Protein AF-0000000081110988 (afdb_homodimer)

Radius of gyration: 26.85 Å; Cα contacts (8 Å, |Δi|>4): 1356; chains: 2; bounding box: 51×86×58 Å

Sequence (640 aa):
MKILITGAAGFIGQIVSKALFDDGSHELILTDVIEPSIPRGAKYPQMTQTIQADLVDSPTSVITKDLDAAILLHGVMSSAAEADFDLGYRVNVTATWTLLNNLAKICPGLRVLYASSEAVYGTPVPKHNVTERDITTPEMSYGCQKVICETLINDFTRRGMINGFSLRFPTISVRPGAPSKAISAFLSGIIREPMNGQECVVPLKDRAWRHWMSSPKTLVHNILVALTFPRDALPPHRRVLNMPGFAVTIQDMLNALEEVGGKDKLAFVREEDVPSLKSTLYSWADDFDNSLSLSLGMKQDTSFVDSVKDYIETLGEAKQMKILITGAAGFIGQIVSKALFDDGSHELILTDVIEPSIPRGAKYPQMTQTIQADLVDSPTSVITKDLDAAILLHGVMSSAAEADFDLGYRVNVTATWTLLNNLAKICPGLRVLYASSEAVYGTPVPKHNVTERDITTPEMSYGCQKVICETLINDFTRRGMINGFSLRFPTISVRPGAPSKAISAFLSGIIREPMNGQECVVPLKDRAWRHWMSSPKTLVHNILVALTFPRDALPPHRRVLNMPGFAVTIQDMLNALEEVGGKDKLAFVREEDVPSLKSTLYSWADDFDNSLSLSLGMKQDTSFVDSVKDYIETLGEAKQ

Foldseek 3Di:
DEEEEEPLQDQLNQVLQLVVQQVVPYAYEYEYCDWHDHHPPRDHCPRYHTDNDDLLVCVCVRDDLPHQEYEYDKAAEQLVCQVPVVRRCVTLANSLVSNLVVCLVRHFAHEYEYEAALLQAFPPADQAAGFLPDHGDHPTSSNVSRVNSQQVQLVCQLVRSYLYAYEHAFAEPLGDDDFGSYPCSLVNVLQHQLLVVAAGEAQAPPQQQKGWYAYSVLVSVLVVLSSPFDSVLDDSNRRYAHAATAIAGSVLSLVLNCVPRNPVSNVRYHYHHDPVCVNVSVGGHHHHNRPSSVVSPGDYDDHVNVSSVVVVVVVVVVVD/DEEEEEPLQDQLNQVLQLVVQQVVPYQYEYEYCDWHDHHPPRDHCPRYHTDNDDLLVCVCVRDDLPHQEYEYDKAAEFLVCQVPVVRRCVTLANSLVSNLVVCLVRHFAHEYEYEAALLQAFPPADQAAGFLPDHGDHPTSSNVSRVNSQQVQLVCQLVRSYLYAYEHAFAEPLGDDDFGSYPCSLVNVLQHQLLVVAAGEAQAPPQQQKGWYAYSVLVSVLVVLSSPFDSVLDPSNRRYAHAATAIDGSVLSLVLNCVPRNPVSNVRYHYHHDPVCVNVSVGGHHHHNRPSSVVSPGDYDDHVNVSSVVVVVVVVVVVD

Secondary structure (DSSP, 8-state):
-EEEEESTTSHHHHHHHHHHHHHSS-EEEEEESSPPPPPTT-S-TTSEEEEE--TTT-GGGG--TT--EEEE-----HHHHHH-HHHHIIIIIIHHHHHHHHHHHHSTTEEEEEEEEGGG--SS--SS-B-TTSPP--SSHHHHHHHHHHHHHHHHHHTTSEEEEEEEE-EE-SPPSSPPSSTTHHHHHHHHHHHTT--EEES---TT-EEEEE-HHHHHHHHHHHTT--TTSS-TT--EEE---EEEEHHHHHHHIIIII-GGGGGGEEE---HHHHHHHHHS---B--HHHHHTT------HHHHHHHHHHHHHHHH-/-EEEEESTTSHHHHHHHHHHHHHSS-EEEEEESSPPPPPTT-S-GGGEEEEE--TTT-GGGG--TT--EEEE-----HHHHHH-HHHHIIIIIIHHHHHHHHHHHHSTTEEEEEEEEGGG--SS--SS-B-TTSPP--SSHHHHHHHHHHHHHHHHHHTTSEEEEEEEE-EE-SPPSSPPSSTTHHHHHHHHHHHTT--EEES---TT-EEEEE-HHHHHHHHHHHTT--TTSS-TT--EEE---EEEEHHHHHHHIIIII-GGGGGGEEE---HHHHHHHHHS---B--HHHHHTT------HHHHHHHHHHHHHHHH-

Organism: NCBI:txid173218

Solvent-accessible surface area (backbone atoms only — not comparable to full-atom values): 32481 Å² total; per-residue (Å²): 80,32,33,34,31,33,24,17,58,40,72,68,29,31,56,43,50,29,55,44,20,57,69,61,66,44,35,40,39,30,22,14,76,50,66,27,66,80,42,86,84,40,72,43,64,79,51,54,45,68,38,62,42,50,39,68,84,41,41,65,80,75,62,60,69,75,52,53,32,35,40,42,56,52,59,62,44,44,42,46,11,54,74,33,57,68,58,26,46,45,46,39,35,47,18,47,50,44,34,50,56,49,42,31,71,61,32,65,43,32,36,32,41,33,65,38,40,54,50,26,37,11,68,83,60,59,80,60,56,38,47,81,72,52,44,70,27,26,83,44,50,35,14,36,38,38,48,37,44,45,41,49,40,18,47,40,19,54,71,53,32,26,44,41,37,30,37,19,38,46,51,63,34,53,54,78,80,74,78,62,55,34,81,65,32,47,66,22,28,64,48,52,26,23,77,69,76,31,72,22,69,36,63,47,69,63,43,78,50,56,39,37,30,23,29,60,68,48,50,43,52,34,53,59,45,58,75,64,56,57,87,76,72,44,57,51,47,55,33,65,38,52,46,46,42,37,72,44,30,48,46,54,52,52,49,31,33,30,72,74,72,30,69,74,37,55,76,28,56,44,65,38,77,37,75,90,46,46,65,60,63,71,36,50,70,45,32,66,49,40,62,68,40,43,75,70,69,36,63,60,65,90,50,70,50,58,29,50,52,52,39,52,54,54,55,55,61,70,75,106,80,32,34,34,31,34,24,18,56,39,73,67,29,32,55,43,50,29,56,44,21,58,67,60,64,44,35,41,38,31,23,14,78,50,66,28,66,80,42,85,84,40,71,4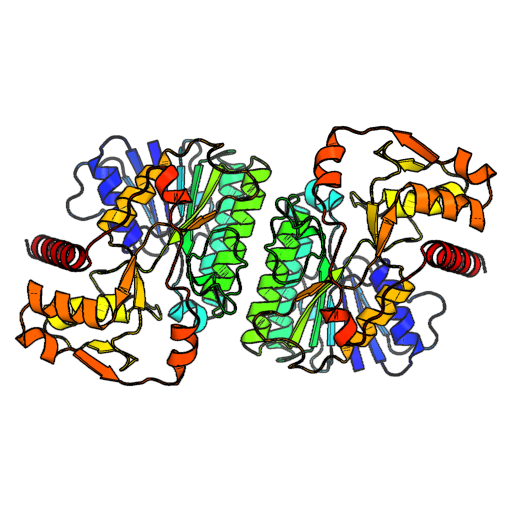4,62,80,50,55,46,68,39,63,42,48,40,70,82,42,42,65,81,75,62,61,71,75,51,52,32,35,39,43,54,52,60,62,45,44,42,46,11,55,73,32,56,67,58,24,46,44,48,40,34,47,18,48,52,43,34,52,57,50,41,32,71,61,31,63,44,33,37,31,43,34,66,37,40,55,49,24,36,11,68,82,59,58,81,59,55,37,47,81,72,53,44,69,27,27,83,45,50,37,13,36,39,37,48,38,45,46,40,48,41,18,47,39,20,55,70,53,31,26,44,42,37,31,37,19,38,44,51,65,35,51,53,77,79,74,77,61,55,34,80,65,32,46,67,22,27,65,46,50,27,22,76,69,75,32,71,23,69,36,63,49,68,63,42,77,51,55,39,37,31,24,30,59,68,51,50,41,53,32,52,57,46,57,75,64,57,57,88,76,72,44,57,51,47,53,35,64,38,52,45,46,42,36,71,44,28,48,45,54,52,52,50,32,34,29,73,75,71,29,68,75,39,57,76,27,54,42,67,38,76,37,74,92,46,44,65,60,64,70,37,50,71,45,32,67,49,41,61,67,40,43,74,70,68,37,61,61,67,88,50,69,50,57,29,51,53,53,40,51,54,53,54,55,60,70,76,106

pLDDT: mean 96.2, std 4.74, range [58.59, 98.94]

InterPro domains:
  IPR001509 NAD-dependent epimerase/dehydratase [PF01370] (3-229)
  IPR036291 NAD(P)-binding domain superfamily [SSF51735] (1-314)

Nearest PDB structures (foldseek):
  2hrz-assembly1_A-2  TM=9.048E-01  e=3.813E-32  Agrobacterium fabrum str. C58
  7epr-assembly1_A  TM=8.881E-01  e=4.637E-21  synthetic construct
  3ajr-assembly1_A  TM=8.566E-01  e=1.497E-21  Thermoplasma volcanium GSS1
  3a4v-assembly1_A  TM=8.427E-01  e=8.921E-21  Thermoplasma volcanium
  7us5-assembly1_C  TM=7.986E-01  e=3.262E-14  Campylobacter jejuni

Structure (mmCIF, N/CA/C/O backbone):
data_AF-0000000081110988-model_v1
#
loop_
_entity.id
_entity.type
_entity.pdbx_description
1 polymer 'NAD-dependent epimerase/dehydratase domain-containing protein'
#
loop_
_atom_site.group_PDB
_atom_site.id
_atom_site.type_symbol
_atom_site.label_atom_id
_atom_site.label_alt_id
_atom_site.label_comp_id
_atom_site.label_asym_id
_atom_site.label_entity_id
_atom_site.label_seq_id
_atom_site.pdbx_PDB_ins_code
_atom_site.Cartn_x
_atom_site.Cartn_y
_atom_site.Cartn_z
_atom_site.occupancy
_atom_site.B_iso_or_equiv
_atom_site.auth_seq_id
_atom_site.auth_comp_id
_atom_site.auth_asym_id
_atom_site.auth_atom_id
_atom_site.pdbx_PDB_model_num
ATOM 1 N N . MET A 1 1 ? 21.047 23.75 4.312 1 94.81 1 MET A N 1
ATOM 2 C CA . MET A 1 1 ? 20.531 22.766 3.381 1 94.81 1 MET A CA 1
ATOM 3 C C . MET A 1 1 ? 19.703 23.422 2.283 1 94.81 1 MET A C 1
ATOM 5 O O . MET A 1 1 ? 19.125 24.484 2.49 1 94.81 1 MET A O 1
ATOM 9 N N . LYS A 1 2 ? 19.828 22.828 1.132 1 97.5 2 LYS A N 1
ATOM 10 C CA . LYS A 1 2 ? 18.859 23.156 0.098 1 97.5 2 LYS A CA 1
ATOM 11 C C . LYS A 1 2 ? 17.688 22.172 0.103 1 97.5 2 LYS A C 1
ATOM 13 O O . LYS A 1 2 ? 17.891 20.969 -0.072 1 97.5 2 LYS A O 1
ATOM 18 N N . ILE A 1 3 ? 16.438 22.703 0.318 1 98.44 3 ILE A N 1
ATOM 19 C CA . ILE A 1 3 ? 15.305 21.828 0.594 1 98.44 3 ILE A CA 1
ATOM 20 C C . ILE A 1 3 ? 14.164 22.141 -0.377 1 98.44 3 ILE A C 1
ATOM 22 O O . ILE A 1 3 ? 13.773 23.297 -0.537 1 98.44 3 ILE A O 1
ATOM 26 N N . LEU A 1 4 ? 13.703 21.125 -1.066 1 98.81 4 LEU A N 1
ATOM 27 C CA . LEU A 1 4 ? 12.477 21.219 -1.843 1 98.81 4 LEU A CA 1
ATOM 28 C C . LEU A 1 4 ? 11.258 20.953 -0.961 1 98.81 4 LEU A C 1
ATOM 30 O O . LEU A 1 4 ? 11.227 19.969 -0.215 1 98.81 4 LEU A O 1
ATOM 34 N N . ILE A 1 5 ? 10.258 21.812 -0.95 1 98.81 5 ILE A N 1
ATOM 35 C CA . ILE A 1 5 ? 8.984 21.609 -0.263 1 98.81 5 ILE A CA 1
ATOM 36 C C . ILE A 1 5 ? 7.844 21.641 -1.274 1 98.81 5 ILE A C 1
ATOM 38 O O . ILE A 1 5 ? 7.594 22.656 -1.909 1 98.81 5 ILE A O 1
ATOM 42 N N . THR A 1 6 ? 7.238 20.5 -1.466 1 98.81 6 THR A N 1
ATOM 43 C CA . THR A 1 6 ? 6.047 20.453 -2.307 1 98.81 6 THR A CA 1
ATOM 44 C C . THR A 1 6 ? 4.793 20.719 -1.479 1 98.81 6 THR A C 1
ATOM 46 O O . THR A 1 6 ? 4.793 20.516 -0.262 1 98.81 6 THR A O 1
ATOM 49 N N . GLY A 1 7 ? 3.676 21.094 -2.195 1 98.25 7 GLY A N 1
ATOM 50 C CA . GLY A 1 7 ? 2.51 21.516 -1.43 1 98.25 7 GLY A CA 1
ATOM 51 C C . GLY A 1 7 ? 2.756 22.75 -0.589 1 98.25 7 GLY A C 1
ATOM 52 O O . GLY A 1 7 ? 2.148 22.922 0.471 1 98.25 7 GLY A O 1
ATOM 53 N N . ALA A 1 8 ? 3.611 23.625 -1.035 1 98.31 8 ALA A N 1
ATOM 54 C CA . ALA A 1 8 ? 4.121 24.734 -0.222 1 98.31 8 ALA A CA 1
ATOM 55 C C . ALA A 1 8 ? 3.096 25.859 -0.117 1 98.31 8 ALA A C 1
ATOM 57 O O . ALA A 1 8 ? 3.221 26.734 0.734 1 98.31 8 ALA A O 1
ATOM 58 N N . ALA A 1 9 ? 2.08 25.859 -0.959 1 97.31 9 ALA A N 1
ATOM 59 C CA . ALA A 1 9 ? 1.041 26.875 -0.877 1 97.31 9 ALA A CA 1
ATOM 60 C C . ALA A 1 9 ? 0.022 26.547 0.207 1 97.31 9 ALA A C 1
ATOM 62 O O . ALA A 1 9 ? -0.771 27.391 0.611 1 97.31 9 ALA A O 1
ATOM 63 N N . GLY A 1 10 ? 0.082 25.297 0.694 1 96.25 10 GLY A N 1
ATOM 64 C CA . GLY A 1 10 ? -0.845 24.875 1.731 1 96.25 10 GLY A CA 1
ATOM 65 C C . GLY A 1 10 ? -0.403 25.281 3.125 1 96.25 10 GLY A C 1
ATOM 66 O O . GLY A 1 10 ? 0.717 25.75 3.314 1 96.25 10 GLY A O 1
ATOM 67 N N . PHE A 1 11 ? -1.273 25.016 4.09 1 96.06 11 PHE A N 1
ATOM 68 C CA . PHE A 1 11 ? -1.094 25.438 5.469 1 96.06 11 PHE A CA 1
ATOM 69 C C . PHE A 1 11 ? 0.208 24.891 6.043 1 96.06 11 PHE A C 1
ATOM 71 O O . PHE A 1 11 ? 1.043 25.656 6.539 1 96.06 11 PHE A O 1
ATOM 78 N N . ILE A 1 12 ? 0.432 23.547 5.973 1 97.75 12 ILE A N 1
ATOM 79 C CA . ILE A 1 12 ? 1.618 22.922 6.559 1 97.75 12 ILE A CA 1
ATOM 80 C C . ILE A 1 12 ? 2.865 23.406 5.816 1 97.75 12 ILE A C 1
ATOM 82 O O . ILE A 1 12 ? 3.908 23.641 6.43 1 97.75 12 ILE A O 1
ATOM 86 N N . GLY A 1 13 ? 2.73 23.5 4.457 1 97.88 13 GLY A N 1
ATOM 87 C CA . GLY A 1 13 ? 3.842 24.031 3.688 1 97.88 13 GLY A CA 1
ATOM 88 C C . GLY A 1 13 ? 4.297 25.406 4.164 1 97.88 13 GLY A C 1
ATOM 89 O O . GLY A 1 13 ? 5.496 25.656 4.301 1 97.88 13 GLY A O 1
ATOM 90 N N . GLN A 1 14 ? 3.373 26.266 4.477 1 96.19 14 GLN A N 1
ATOM 91 C CA . GLN A 1 14 ? 3.664 27.625 4.898 1 96.19 14 GLN A CA 1
ATOM 92 C C . GLN A 1 14 ? 4.344 27.656 6.266 1 96.19 14 GLN A C 1
ATOM 94 O O . GLN A 1 14 ? 5.344 28.344 6.453 1 96.19 14 GLN A O 1
ATOM 99 N N . ILE A 1 15 ? 3.879 26.875 7.199 1 96.69 15 ILE A N 1
ATOM 100 C CA . ILE A 1 15 ? 4.426 26.984 8.547 1 96.69 15 ILE A CA 1
ATOM 101 C C . ILE A 1 15 ? 5.773 26.266 8.617 1 96.69 15 ILE A C 1
ATOM 103 O O . ILE A 1 15 ? 6.668 26.688 9.352 1 96.69 15 ILE A O 1
ATOM 107 N N . VAL A 1 16 ? 5.934 25.188 7.844 1 98 16 VAL A N 1
ATOM 108 C CA . VAL A 1 16 ? 7.215 24.5 7.801 1 98 16 VAL A CA 1
ATOM 109 C C . VAL A 1 16 ? 8.258 25.375 7.117 1 98 16 VAL A C 1
ATOM 111 O O . VAL A 1 16 ? 9.383 25.531 7.613 1 98 16 VAL A O 1
ATOM 114 N N . SER A 1 17 ? 7.875 26.016 5.988 1 97.06 17 SER A N 1
ATOM 115 C CA . SER A 1 17 ? 8.797 26.906 5.285 1 97.06 17 SER A CA 1
ATOM 116 C C . SER A 1 17 ? 9.211 28.078 6.164 1 97.06 17 SER A C 1
ATOM 118 O O . SER A 1 17 ? 10.391 28.453 6.188 1 97.06 17 SER A O 1
ATOM 120 N N . LYS A 1 18 ? 8.273 28.641 6.91 1 95.31 18 LYS A N 1
ATOM 121 C CA . LYS A 1 18 ? 8.586 29.75 7.797 1 95.31 18 LYS A CA 1
ATOM 122 C C . LYS A 1 18 ? 9.633 29.359 8.836 1 95.31 18 LYS A C 1
ATOM 124 O O . LYS A 1 18 ? 10.586 30.094 9.086 1 95.31 18 LYS A O 1
ATOM 129 N N . ALA A 1 19 ? 9.398 28.219 9.453 1 96.25 19 ALA A N 1
ATOM 130 C CA . ALA A 1 19 ? 10.328 27.75 10.477 1 96.25 19 ALA A CA 1
ATOM 131 C C . ALA A 1 19 ? 11.727 27.562 9.891 1 96.25 19 ALA A C 1
ATOM 133 O O . ALA A 1 19 ? 12.727 27.891 10.539 1 96.25 19 ALA A O 1
ATOM 134 N N . LEU A 1 20 ? 11.812 27.047 8.672 1 96.19 20 LEU A N 1
ATOM 135 C CA . LEU A 1 20 ? 13.094 26.797 8.023 1 96.19 20 LEU A CA 1
ATOM 136 C C . LEU A 1 20 ? 13.766 28.109 7.637 1 96.19 20 LEU A C 1
ATOM 138 O O . LEU A 1 20 ? 14.984 28.25 7.762 1 96.19 20 LEU A O 1
ATOM 142 N N . PHE A 1 21 ? 12.961 29.062 7.215 1 92.88 21 PHE A N 1
ATOM 143 C CA . PHE A 1 21 ? 13.469 30.391 6.902 1 92.88 21 PHE A CA 1
ATOM 144 C C . PHE A 1 21 ? 14.031 31.062 8.148 1 92.88 21 PHE A C 1
ATOM 146 O O . PHE A 1 21 ? 15.078 31.703 8.094 1 92.88 21 PHE A O 1
ATOM 153 N N . ASP A 1 22 ? 13.328 30.859 9.195 1 92.38 22 ASP A N 1
ATOM 154 C CA . ASP A 1 22 ? 13.688 31.547 10.43 1 92.38 22 ASP A CA 1
ATOM 155 C C . ASP A 1 22 ? 14.984 30.984 11.008 1 92.38 22 ASP A C 1
ATOM 157 O O . ASP A 1 22 ? 15.688 31.688 11.75 1 92.38 22 ASP A O 1
ATOM 161 N N . ASP A 1 23 ? 15.25 29.781 10.695 1 88.44 23 ASP A N 1
ATOM 162 C CA . ASP A 1 23 ? 16.547 29.188 11.039 1 88.44 23 ASP A CA 1
ATOM 163 C C . ASP A 1 23 ? 17.688 29.875 10.297 1 88.44 23 ASP A C 1
ATOM 165 O O . ASP A 1 23 ? 18.781 30.031 10.836 1 88.44 23 ASP A O 1
ATOM 169 N N . GLY A 1 24 ? 17.562 30.266 9.062 1 86.69 24 GLY A N 1
ATOM 170 C CA . GLY A 1 24 ? 18.469 31.094 8.289 1 86.69 24 GLY A CA 1
ATOM 171 C C . GLY A 1 24 ? 19.578 30.297 7.613 1 86.69 24 GLY A C 1
ATOM 172 O O . GLY A 1 24 ? 20.406 30.859 6.898 1 86.69 24 GLY A O 1
ATOM 173 N N . SER A 1 25 ? 19.562 29.047 7.758 1 90.5 25 SER A N 1
ATOM 174 C CA . SER A 1 25 ? 20.656 28.219 7.246 1 90.5 25 SER A CA 1
ATOM 175 C C . SER A 1 25 ? 20.219 27.406 6.039 1 90.5 25 SER A C 1
ATOM 177 O O . SER A 1 25 ? 20.984 26.594 5.52 1 90.5 25 SER A O 1
ATOM 179 N N . HIS A 1 26 ? 19 27.672 5.551 1 94.62 26 HIS A N 1
ATOM 180 C CA . HIS A 1 26 ? 18.453 26.812 4.508 1 94.62 26 HIS A CA 1
ATOM 181 C C . HIS A 1 26 ? 18.094 27.609 3.262 1 94.62 26 HIS A C 1
ATOM 183 O O . HIS A 1 26 ? 17.703 28.766 3.359 1 94.62 26 HIS A O 1
ATOM 189 N N . GLU A 1 27 ? 18.344 27.094 2.127 1 95.75 27 GLU A N 1
ATOM 190 C CA . GLU A 1 27 ? 17.75 27.516 0.86 1 95.75 27 GLU A CA 1
ATOM 191 C C . GLU A 1 27 ? 16.531 26.688 0.508 1 95.75 27 GLU A C 1
ATOM 193 O O . GLU A 1 27 ? 16.562 25.453 0.57 1 95.75 27 GLU A O 1
ATOM 198 N N . LEU A 1 28 ? 15.453 27.391 0.159 1 97.19 28 LEU A N 1
ATOM 199 C CA . LEU A 1 28 ? 14.211 26.641 -0.052 1 97.19 28 LEU A CA 1
ATOM 200 C C . LEU A 1 28 ? 13.742 26.781 -1.497 1 97.19 28 LEU A C 1
ATOM 202 O O . LEU A 1 28 ? 13.867 27.844 -2.102 1 97.19 28 LEU A O 1
ATOM 206 N N . ILE A 1 29 ? 13.336 25.703 -2.09 1 97.62 29 ILE A N 1
ATOM 207 C CA . ILE A 1 29 ? 12.508 25.672 -3.289 1 97.62 29 ILE A CA 1
ATOM 208 C C . ILE A 1 29 ? 11.07 25.297 -2.914 1 97.62 29 ILE A C 1
ATOM 210 O O . ILE A 1 29 ? 10.812 24.172 -2.463 1 97.62 29 ILE A O 1
ATOM 214 N N . LEU A 1 30 ? 10.164 26.266 -3.043 1 98.06 30 LEU A N 1
ATOM 215 C CA . LEU A 1 30 ? 8.75 26.062 -2.729 1 98.06 30 LEU A CA 1
ATOM 216 C C . LEU A 1 30 ? 7.938 25.844 -3.998 1 98.06 30 LEU A C 1
ATOM 218 O O . LEU A 1 30 ? 8.016 26.641 -4.938 1 98.06 30 LEU A O 1
ATOM 222 N N . THR A 1 31 ? 7.148 24.719 -4.02 1 98.5 31 THR A N 1
ATOM 223 C CA . THR A 1 31 ? 6.387 24.469 -5.238 1 98.5 31 THR A CA 1
ATOM 224 C C . THR A 1 31 ? 4.969 24.031 -4.902 1 98.5 31 THR A C 1
ATOM 226 O O . THR A 1 31 ? 4.727 23.453 -3.838 1 98.5 31 THR A O 1
ATOM 229 N N . ASP A 1 32 ? 4.082 24.266 -5.746 1 98.25 32 ASP A N 1
ATOM 230 C CA . ASP A 1 32 ? 2.686 23.859 -5.723 1 98.25 32 ASP A CA 1
ATOM 231 C C . ASP A 1 32 ? 2.021 24.094 -7.078 1 98.25 32 ASP A C 1
ATOM 233 O O . ASP A 1 32 ? 2.633 24.656 -7.984 1 98.25 32 ASP A O 1
ATOM 237 N N . VAL A 1 33 ? 0.787 23.562 -7.234 1 97.31 33 VAL A N 1
ATOM 238 C CA . VAL A 1 33 ? 0.049 23.766 -8.477 1 97.31 33 VAL A CA 1
ATOM 239 C C . VAL A 1 33 ? -0.383 25.234 -8.57 1 97.31 33 VAL A C 1
ATOM 241 O O . VAL A 1 33 ? -0.601 25.75 -9.672 1 97.31 33 VAL A O 1
ATOM 244 N N . ILE A 1 34 ? -0.503 25.875 -7.406 1 96.56 34 ILE A N 1
ATOM 245 C CA . ILE A 1 34 ? -0.607 27.328 -7.34 1 96.56 34 ILE A CA 1
ATOM 246 C C . ILE A 1 34 ? 0.698 27.906 -6.809 1 96.56 34 ILE A C 1
ATOM 248 O O . ILE A 1 34 ? 1.333 27.328 -5.926 1 96.56 34 ILE A O 1
ATOM 252 N N . GLU A 1 35 ? 1.108 28.984 -7.312 1 95.62 35 GLU A N 1
ATOM 253 C CA . GLU A 1 35 ? 2.377 29.547 -6.863 1 95.62 35 GLU A CA 1
ATOM 254 C C . GLU A 1 35 ? 2.355 29.844 -5.367 1 95.62 35 GLU A C 1
ATOM 256 O O . GLU A 1 35 ? 1.494 30.578 -4.883 1 95.62 35 GLU A O 1
ATOM 261 N N . PRO A 1 36 ? 3.301 29.25 -4.68 1 96.81 36 PRO A N 1
ATOM 262 C CA . PRO A 1 36 ? 3.338 29.5 -3.234 1 96.81 36 PRO A CA 1
ATOM 263 C C . PRO A 1 36 ? 3.734 30.938 -2.889 1 96.81 36 PRO A C 1
ATOM 265 O O . PRO A 1 36 ? 4.559 31.531 -3.584 1 96.81 36 PRO A O 1
ATOM 268 N N . SER A 1 37 ? 3.188 31.453 -1.862 1 95.12 37 SER A N 1
ATOM 269 C CA . SER A 1 37 ? 3.654 32.719 -1.302 1 95.12 37 SER A CA 1
ATOM 270 C C . SER A 1 37 ? 4.77 32.5 -0.286 1 95.12 37 SER A C 1
ATOM 272 O O . SER A 1 37 ? 4.836 31.438 0.348 1 95.12 37 SER A O 1
ATOM 274 N N . ILE A 1 38 ? 5.629 33.469 -0.201 1 93.88 38 ILE A N 1
ATOM 275 C CA . ILE A 1 38 ? 6.562 33.469 0.919 1 93.88 38 ILE A CA 1
ATOM 276 C C . ILE A 1 38 ? 5.801 33.656 2.229 1 93.88 38 ILE A C 1
ATOM 278 O O . ILE A 1 38 ? 4.934 34.531 2.324 1 93.88 38 ILE A O 1
ATOM 282 N N . PRO A 1 39 ? 6.094 32.812 3.168 1 91.88 39 PRO A N 1
ATOM 283 C CA . PRO A 1 39 ? 5.355 32.938 4.426 1 91.88 39 PRO A CA 1
ATOM 284 C C . PRO A 1 39 ? 5.488 34.344 5.039 1 91.88 39 PRO A C 1
ATOM 286 O O . PRO A 1 39 ? 6.574 34.906 5.016 1 91.88 39 PRO A O 1
ATOM 289 N N . ARG A 1 40 ? 4.391 34.781 5.543 1 87 40 ARG A N 1
ATOM 290 C CA . ARG A 1 40 ? 4.379 36.094 6.188 1 87 40 ARG A CA 1
ATOM 291 C C . ARG A 1 40 ? 5.336 36.125 7.375 1 87 40 ARG A C 1
ATOM 293 O O . ARG A 1 40 ? 5.367 35.188 8.18 1 87 40 ARG A O 1
ATOM 300 N N . GLY A 1 41 ? 6.195 37.156 7.414 1 86.94 41 GLY A N 1
ATOM 301 C CA . GLY A 1 41 ? 7.055 37.344 8.57 1 86.94 41 GLY A CA 1
ATOM 302 C C . GLY A 1 41 ? 8.32 36.531 8.531 1 86.94 41 GLY A C 1
ATOM 303 O O . GLY A 1 41 ? 9.07 36.469 9.508 1 86.94 41 GLY A O 1
ATOM 304 N N . ALA A 1 42 ? 8.508 35.875 7.461 1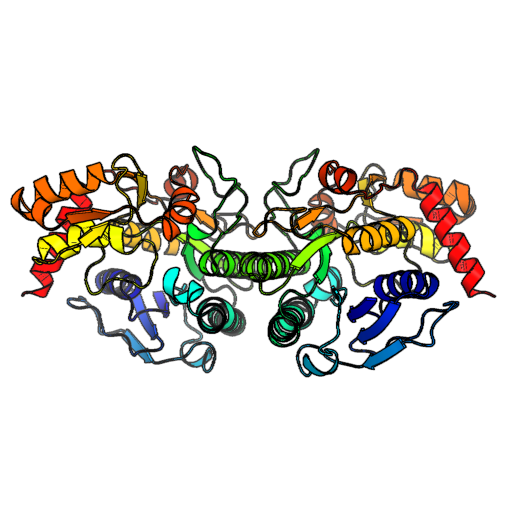 89.94 42 ALA A N 1
ATOM 305 C CA . ALA A 1 42 ? 9.742 35.094 7.34 1 89.94 42 ALA A CA 1
ATOM 306 C C . ALA A 1 42 ? 10.969 36 7.527 1 89.94 42 ALA A C 1
ATOM 308 O O . ALA A 1 42 ? 11.055 37.062 6.934 1 89.94 42 ALA A O 1
ATOM 309 N N . LYS A 1 43 ? 11.93 35.531 8.258 1 89.31 43 LYS A N 1
ATOM 310 C CA . LYS A 1 43 ? 13.078 36.344 8.633 1 89.31 43 LYS A CA 1
ATOM 311 C C . LYS A 1 43 ? 14.086 36.438 7.488 1 89.31 43 LYS A C 1
ATOM 313 O O . LYS A 1 43 ? 14.641 37.5 7.219 1 89.31 43 LYS A O 1
ATOM 318 N N . TYR A 1 44 ? 14.328 35.344 6.82 1 87.75 44 TYR A N 1
ATOM 319 C CA . TYR A 1 44 ? 15.344 35.281 5.781 1 87.75 44 TYR A CA 1
ATOM 320 C C . TYR A 1 44 ? 14.789 34.688 4.5 1 87.75 44 TYR A C 1
ATOM 322 O O . TYR A 1 44 ? 15.242 33.625 4.059 1 87.75 44 TYR A O 1
ATOM 330 N N . PRO A 1 45 ? 13.898 35.469 3.885 1 82.75 45 PRO A N 1
ATOM 331 C CA . PRO A 1 45 ? 13.25 34.875 2.715 1 82.75 45 PRO A CA 1
ATOM 332 C C . PRO A 1 45 ? 14.102 34.969 1.453 1 82.75 45 PRO A C 1
ATOM 334 O O . PRO A 1 45 ? 13.695 34.469 0.393 1 82.75 45 PRO A O 1
ATOM 337 N N . GLN A 1 46 ? 15.219 35.531 1.503 1 80.94 46 GLN A N 1
ATOM 338 C CA . GLN A 1 46 ? 16 35.875 0.322 1 80.94 46 GLN A CA 1
ATOM 339 C C . GLN A 1 46 ? 16.438 34.625 -0.421 1 80.94 46 GLN A C 1
ATOM 341 O O . GLN A 1 46 ? 16.609 34.625 -1.644 1 80.94 46 GLN A O 1
ATOM 346 N N . MET A 1 47 ? 16.703 33.625 0.22 1 81.94 47 MET A N 1
ATOM 347 C CA . MET A 1 47 ? 17.188 32.438 -0.444 1 81.94 47 MET A CA 1
ATOM 348 C C . MET A 1 47 ? 16.047 31.484 -0.761 1 81.94 47 MET A C 1
ATOM 350 O O . MET A 1 47 ? 16.047 30.328 -0.33 1 81.94 47 MET A O 1
ATOM 354 N N . THR A 1 48 ? 15.078 32 -1.481 1 89.25 48 THR A N 1
ATOM 355 C CA . THR A 1 48 ? 13.906 31.203 -1.792 1 89.25 48 THR A CA 1
ATOM 356 C C . THR A 1 48 ? 13.562 31.297 -3.275 1 89.25 48 THR A C 1
ATOM 358 O O . THR A 1 48 ? 13.703 32.344 -3.885 1 89.25 48 THR A O 1
ATOM 361 N N . GLN A 1 49 ? 13.242 30.188 -3.84 1 93.81 49 GLN A N 1
ATOM 362 C CA . GLN A 1 49 ? 12.609 30.109 -5.152 1 93.81 49 GLN A CA 1
ATOM 363 C C . GLN A 1 49 ? 11.188 29.547 -5.039 1 93.81 49 GLN A C 1
ATOM 365 O O . GLN A 1 49 ? 10.969 28.531 -4.383 1 93.81 49 GLN A O 1
ATOM 370 N N . THR A 1 50 ? 10.25 30.281 -5.559 1 96.94 50 THR A N 1
ATOM 371 C CA . THR A 1 50 ? 8.883 29.797 -5.652 1 96.94 50 THR A CA 1
ATOM 372 C C . THR A 1 50 ? 8.555 29.359 -7.074 1 96.94 50 THR A C 1
ATOM 374 O O . THR A 1 50 ? 8.797 30.094 -8.031 1 96.94 50 THR A O 1
ATOM 377 N N . ILE A 1 51 ? 8.102 28.141 -7.223 1 97.38 51 ILE A N 1
ATOM 378 C CA . ILE A 1 51 ? 7.859 27.578 -8.547 1 97.38 51 ILE A CA 1
ATOM 379 C C . ILE A 1 51 ? 6.438 27.031 -8.617 1 97.38 51 ILE A C 1
ATOM 381 O O . ILE A 1 51 ? 6.055 26.172 -7.824 1 97.38 51 ILE A O 1
ATOM 385 N N . GLN A 1 52 ? 5.621 27.562 -9.516 1 98.12 52 GLN A N 1
ATOM 386 C CA . GLN A 1 52 ? 4.344 26.938 -9.844 1 98.12 52 GLN A CA 1
ATOM 387 C C . GLN A 1 52 ? 4.543 25.734 -10.75 1 98.12 52 GLN A C 1
ATOM 389 O O . GLN A 1 52 ? 5.078 25.859 -11.852 1 98.12 52 GLN A O 1
ATOM 394 N N . ALA A 1 53 ? 4.102 24.516 -10.281 1 97.81 53 ALA A N 1
ATOM 395 C CA . ALA A 1 53 ? 4.336 23.312 -11.086 1 97.81 53 ALA A CA 1
ATOM 396 C C . ALA A 1 53 ? 3.307 22.234 -10.781 1 97.81 53 ALA A C 1
ATOM 398 O O . ALA A 1 53 ? 2.934 22.047 -9.617 1 97.81 53 ALA A O 1
ATOM 399 N N . ASP A 1 54 ? 2.834 21.641 -11.812 1 98 54 ASP A N 1
ATOM 400 C CA . ASP A 1 54 ? 2.176 20.344 -11.688 1 98 54 ASP A CA 1
ATOM 401 C C . ASP A 1 54 ? 3.195 19.203 -11.734 1 98 54 ASP A C 1
ATOM 403 O O . ASP A 1 54 ? 3.824 18.969 -12.766 1 98 54 ASP A O 1
ATOM 407 N N . LEU A 1 55 ? 3.291 18.469 -10.68 1 97.44 55 LEU A N 1
ATOM 408 C CA . LEU A 1 55 ? 4.371 17.5 -10.5 1 97.44 55 LEU A CA 1
ATOM 409 C C . LEU A 1 55 ? 4.18 16.312 -11.422 1 97.44 55 LEU A C 1
ATOM 411 O O . LEU A 1 55 ? 5.113 15.531 -11.641 1 97.44 55 LEU A O 1
ATOM 415 N N . VAL A 1 56 ? 2.949 16.062 -11.93 1 97 56 VAL A N 1
ATOM 416 C CA . VAL A 1 56 ? 2.721 14.992 -12.906 1 97 56 VAL A CA 1
ATOM 417 C C . VAL A 1 56 ? 3.289 15.406 -14.266 1 97 56 VAL A C 1
ATOM 419 O O . VAL A 1 56 ? 3.988 14.625 -14.914 1 97 56 VAL A O 1
ATOM 422 N N . ASP A 1 57 ? 3.086 16.672 -14.609 1 96.06 57 ASP A N 1
ATOM 423 C CA . ASP A 1 57 ? 3.42 17.141 -15.953 1 96.06 57 ASP A CA 1
ATOM 424 C C . ASP A 1 57 ? 4.867 17.625 -16.016 1 96.06 57 ASP A C 1
ATOM 426 O O . ASP A 1 57 ? 5.504 17.547 -17.062 1 96.06 57 ASP A O 1
ATOM 430 N N . SER A 1 58 ? 5.355 18.156 -14.867 1 93.38 58 SER A N 1
ATOM 431 C CA . SER A 1 58 ? 6.676 18.766 -14.891 1 93.38 58 SER A CA 1
ATOM 432 C C . SER A 1 58 ? 7.473 18.422 -13.641 1 93.38 58 SER A C 1
ATOM 434 O O . SER A 1 58 ? 7.961 19.312 -12.938 1 93.38 58 SER A O 1
ATOM 436 N N . PRO A 1 59 ? 7.734 17.172 -13.477 1 88.5 59 PRO A N 1
ATOM 437 C CA . PRO A 1 59 ? 8.359 16.766 -12.211 1 88.5 59 PRO A CA 1
ATOM 438 C C . PRO A 1 59 ? 9.805 17.25 -12.086 1 88.5 59 PRO A C 1
ATOM 440 O O . PRO A 1 59 ? 10.305 17.438 -10.969 1 88.5 59 PRO A O 1
ATOM 443 N N . THR A 1 60 ? 10.477 17.5 -13.18 1 96.44 60 THR A N 1
ATOM 444 C CA . THR A 1 60 ? 11.898 17.828 -13.109 1 96.44 60 THR A CA 1
ATOM 445 C C . THR A 1 60 ? 12.102 19.344 -12.953 1 96.44 60 THR A C 1
ATOM 447 O O . THR A 1 60 ? 13.203 19.797 -12.633 1 96.44 60 THR A O 1
ATOM 450 N N . SER A 1 61 ? 11.055 20.094 -13.117 1 96.88 61 SER A N 1
ATOM 451 C CA . SER A 1 61 ? 11.164 21.547 -13.102 1 96.88 61 SER A CA 1
ATOM 452 C C . SER A 1 61 ? 11.516 22.062 -11.711 1 96.88 61 SER A C 1
ATOM 454 O O . SER A 1 61 ? 11.977 23.203 -11.562 1 96.88 61 SER A O 1
ATOM 456 N N . VAL A 1 62 ? 11.367 21.234 -10.734 1 97.88 62 VAL A N 1
ATOM 457 C CA . VAL A 1 62 ? 11.531 21.703 -9.359 1 97.88 62 VAL A CA 1
ATOM 458 C C . VAL A 1 62 ? 12.766 21.047 -8.734 1 97.88 62 VAL A C 1
ATOM 460 O O . VAL A 1 62 ? 13.039 21.234 -7.551 1 97.88 62 VAL A O 1
ATOM 463 N N . ILE A 1 63 ? 13.422 20.219 -9.461 1 98.56 63 ILE A N 1
ATOM 464 C CA . ILE A 1 63 ? 14.531 19.422 -8.938 1 98.56 63 ILE A CA 1
ATOM 465 C C . ILE A 1 63 ? 15.859 20.016 -9.406 1 98.56 63 ILE A C 1
ATOM 467 O O . ILE A 1 63 ? 16.062 20.219 -10.602 1 98.56 63 ILE A O 1
ATOM 471 N N . THR A 1 64 ? 16.719 20.344 -8.484 1 97.62 64 THR A N 1
ATOM 472 C CA . THR A 1 64 ? 18.094 20.688 -8.773 1 97.62 64 THR A CA 1
ATOM 473 C C . THR A 1 64 ? 19.062 19.656 -8.18 1 97.62 64 THR A C 1
ATOM 475 O O . THR A 1 64 ? 18.75 19.031 -7.172 1 97.62 64 THR A O 1
ATOM 478 N N . LYS A 1 65 ? 20.234 19.5 -8.742 1 97.88 65 LYS A N 1
ATOM 479 C CA . LYS A 1 65 ? 21.172 18.438 -8.398 1 97.88 65 LYS A CA 1
ATOM 480 C C . LYS A 1 65 ? 21.734 18.625 -6.992 1 97.88 65 LYS A C 1
ATOM 482 O O . LYS A 1 65 ? 22.234 17.688 -6.387 1 97.88 65 LYS A O 1
ATOM 487 N N . ASP A 1 66 ? 21.656 19.844 -6.516 1 97.88 66 ASP A N 1
ATOM 488 C CA . ASP A 1 66 ? 22.312 20.156 -5.242 1 97.88 66 ASP A CA 1
ATOM 489 C C . ASP A 1 66 ? 21.297 20.141 -4.102 1 97.88 66 ASP A C 1
ATOM 491 O O . ASP A 1 66 ? 21.531 20.75 -3.053 1 97.88 66 ASP A O 1
ATOM 495 N N . LEU A 1 67 ? 20.156 19.484 -4.305 1 98.5 67 LEU A N 1
ATOM 496 C CA . LEU A 1 67 ? 19.203 19.312 -3.215 1 98.5 67 LEU A CA 1
ATOM 497 C C . LEU A 1 67 ? 19.797 18.453 -2.105 1 98.5 67 LEU A C 1
ATOM 499 O O . LEU A 1 67 ? 20.484 17.469 -2.379 1 98.5 67 LEU A O 1
ATOM 503 N N . ASP A 1 68 ? 19.484 18.891 -0.872 1 98.31 68 ASP A N 1
ATOM 504 C CA . ASP A 1 68 ? 19.875 18.094 0.287 1 98.31 68 ASP A CA 1
ATOM 505 C C . ASP A 1 68 ? 18.688 17.281 0.821 1 98.31 68 ASP A C 1
ATOM 507 O O . ASP A 1 68 ? 18.891 16.234 1.423 1 98.31 68 ASP A O 1
ATOM 511 N N . ALA A 1 69 ? 17.516 17.781 0.629 1 98.81 69 ALA A N 1
ATOM 512 C CA . ALA A 1 69 ? 16.312 17.125 1.152 1 98.81 69 ALA A CA 1
ATOM 513 C C . ALA A 1 69 ? 15.07 17.578 0.389 1 98.81 69 ALA A C 1
ATOM 515 O O . ALA A 1 69 ? 15.086 18.594 -0.305 1 98.81 69 ALA A O 1
ATOM 516 N N . ALA A 1 70 ? 14.062 16.797 0.464 1 98.88 70 ALA A N 1
ATOM 517 C CA . ALA A 1 70 ? 12.727 17.141 -0.03 1 98.88 70 ALA A CA 1
ATOM 518 C C . ALA A 1 70 ? 11.656 16.797 1.008 1 98.88 70 ALA A C 1
ATOM 520 O O . ALA A 1 70 ? 11.703 15.734 1.629 1 98.88 70 ALA A O 1
ATOM 521 N N . ILE A 1 71 ? 10.781 17.703 1.294 1 98.94 71 ILE A N 1
ATOM 522 C CA . ILE A 1 71 ? 9.602 17.516 2.131 1 98.94 71 ILE A CA 1
ATOM 523 C C . ILE A 1 71 ? 8.352 17.516 1.261 1 98.94 71 ILE A C 1
ATOM 525 O O . ILE A 1 71 ? 7.973 18.547 0.703 1 98.94 71 ILE A O 1
ATOM 529 N N . LEU A 1 72 ? 7.762 16.359 1.136 1 98.94 72 LEU A N 1
ATOM 530 C CA . LEU A 1 72 ? 6.613 16.188 0.255 1 98.94 72 LEU A CA 1
ATOM 531 C C . LEU A 1 72 ? 5.309 16.344 1.027 1 98.94 72 LEU A C 1
ATOM 533 O O . LEU A 1 72 ? 4.875 15.414 1.719 1 98.94 72 LEU A O 1
ATOM 537 N N . LEU A 1 73 ? 4.668 17.5 0.806 1 98.88 73 LEU A N 1
ATOM 538 C CA . LEU A 1 73 ? 3.434 17.812 1.515 1 98.88 73 LEU A CA 1
ATOM 539 C C . LEU A 1 73 ? 2.26 17.922 0.546 1 98.88 73 LEU A C 1
ATOM 541 O O . LEU A 1 73 ? 1.117 18.109 0.967 1 98.88 73 LEU A O 1
ATOM 545 N N . HIS A 1 74 ? 2.512 17.828 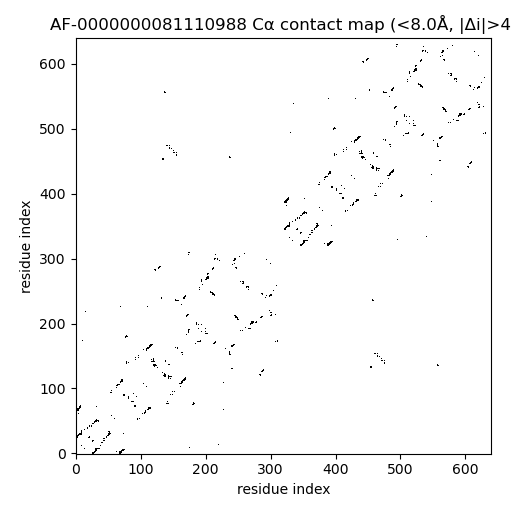-0.771 1 98.62 74 HIS A N 1
ATOM 546 C CA . HIS A 1 74 ? 1.438 17.969 -1.745 1 98.62 74 HIS A CA 1
ATOM 547 C C . HIS A 1 74 ? 0.388 16.875 -1.583 1 98.62 74 HIS A C 1
ATOM 549 O O . HIS A 1 74 ? 0.699 15.781 -1.127 1 98.62 74 HIS A O 1
ATOM 555 N N . GLY A 1 75 ? -0.808 17.219 -1.943 1 98.06 75 GLY A N 1
ATOM 556 C CA . GLY A 1 75 ? -1.891 16.25 -1.929 1 98.06 75 GLY A CA 1
ATOM 557 C C . GLY A 1 75 ? -3.262 16.891 -1.811 1 98.06 75 GLY A C 1
ATOM 558 O O . GLY A 1 75 ? -3.377 18.062 -1.468 1 98.06 75 GLY A O 1
ATOM 559 N N . VAL A 1 76 ? -4.27 16.172 -2.172 1 97.56 76 VAL A N 1
ATOM 560 C CA . VAL A 1 76 ? -5.633 16.531 -1.792 1 97.56 76 VAL A CA 1
ATOM 561 C C . VAL A 1 76 ? -6.066 15.688 -0.592 1 97.56 76 VAL A C 1
ATOM 563 O O . VAL A 1 76 ? -5.641 14.539 -0.439 1 97.56 76 VAL A O 1
ATOM 566 N N . MET A 1 77 ? -6.902 16.266 0.251 1 96.56 77 MET A N 1
ATOM 567 C CA . MET A 1 77 ? -7.254 15.672 1.536 1 96.56 77 MET A CA 1
ATOM 568 C C . MET A 1 77 ? -8.414 14.688 1.383 1 96.56 77 MET A C 1
ATOM 570 O O . MET A 1 77 ? -8.828 14.383 0.264 1 96.56 77 MET A O 1
ATOM 574 N N . SER A 1 78 ? -8.852 14.102 2.502 1 95.69 78 SER A N 1
ATOM 575 C CA . SER A 1 78 ? -9.703 12.922 2.561 1 95.69 78 SER A CA 1
ATOM 576 C C . SER A 1 78 ? -11.023 13.156 1.831 1 95.69 78 SER A C 1
ATOM 578 O O . SER A 1 78 ? -11.406 12.375 0.958 1 95.69 78 SER A O 1
ATOM 580 N N . SER A 1 79 ? -11.734 14.312 2.133 1 95.62 79 SER A N 1
ATOM 581 C CA . SER A 1 79 ? -13.039 14.555 1.528 1 95.62 79 SER A CA 1
ATOM 582 C C . SER A 1 79 ? -12.922 14.805 0.03 1 95.62 79 SER A C 1
ATOM 584 O O . SER A 1 79 ? -13.742 14.328 -0.755 1 95.62 79 SER A O 1
ATOM 586 N N . ALA A 1 80 ? -11.875 15.539 -0.341 1 97.19 80 ALA A N 1
ATOM 587 C CA . ALA A 1 80 ? -11.672 15.836 -1.756 1 97.19 80 ALA A CA 1
ATOM 588 C C . ALA A 1 80 ? -11.32 14.578 -2.541 1 97.19 80 ALA A C 1
ATOM 590 O O . ALA A 1 80 ? -11.844 14.359 -3.637 1 97.19 80 ALA A O 1
ATOM 591 N N . ALA A 1 81 ? -10.453 13.75 -2.004 1 97.81 81 ALA A N 1
ATOM 592 C CA . ALA A 1 81 ? -10.047 12.508 -2.66 1 97.81 81 ALA A CA 1
ATOM 593 C C . ALA A 1 81 ? -11.211 11.531 -2.771 1 97.81 81 ALA A C 1
ATOM 595 O O . ALA A 1 81 ? -11.312 10.781 -3.744 1 97.81 81 ALA A O 1
ATOM 596 N N . GLU A 1 82 ? -12.055 11.555 -1.747 1 96.88 82 GLU A N 1
ATOM 597 C CA . GLU A 1 82 ? -13.227 10.68 -1.781 1 96.88 82 GLU A CA 1
ATOM 598 C C . GLU A 1 82 ? -14.234 11.148 -2.826 1 96.88 82 GLU A C 1
ATOM 600 O O . GLU A 1 82 ? -14.836 10.328 -3.525 1 96.88 82 GLU A O 1
ATOM 605 N N . ALA A 1 83 ? -14.398 12.453 -2.891 1 97.56 83 ALA A N 1
ATOM 606 C CA . ALA A 1 83 ? -15.375 13.031 -3.809 1 97.56 83 ALA A CA 1
ATOM 607 C C . ALA A 1 83 ? -14.906 12.906 -5.258 1 97.56 83 ALA A C 1
ATOM 609 O O . ALA A 1 83 ? -15.727 12.75 -6.168 1 97.56 83 ALA A O 1
ATOM 610 N N . ASP A 1 84 ? -13.688 13.031 -5.5 1 98.5 84 ASP A N 1
ATOM 611 C CA . ASP A 1 84 ? -13.086 12.969 -6.824 1 98.5 84 ASP A CA 1
ATOM 612 C C . ASP A 1 84 ? -11.953 11.945 -6.863 1 98.5 84 ASP A C 1
ATOM 614 O O . ASP A 1 84 ? -10.789 12.297 -6.656 1 98.5 84 ASP A O 1
ATOM 618 N N . PHE A 1 85 ? -12.32 10.719 -7.262 1 98.5 85 PHE A N 1
ATOM 619 C CA . PHE A 1 85 ? -11.438 9.555 -7.23 1 98.5 85 PHE A CA 1
ATOM 620 C C . PHE A 1 85 ? -10.219 9.781 -8.125 1 98.5 85 PHE A C 1
ATOM 622 O O . PHE A 1 85 ? -9.086 9.594 -7.688 1 98.5 85 PHE A O 1
ATOM 629 N N . ASP A 1 86 ? -10.406 10.242 -9.328 1 98.12 86 ASP A N 1
ATOM 630 C CA . ASP A 1 86 ? -9.336 10.445 -10.297 1 98.12 86 ASP A CA 1
ATOM 631 C C . ASP A 1 86 ? -8.375 11.539 -9.844 1 98.12 86 ASP A C 1
ATOM 633 O O . ASP A 1 86 ? -7.16 11.398 -9.969 1 98.12 86 ASP A O 1
ATOM 637 N N . LEU A 1 87 ? -8.938 12.602 -9.312 1 98.25 87 LEU A N 1
ATOM 638 C CA . LEU A 1 87 ? -8.109 13.68 -8.797 1 98.25 87 LEU A CA 1
ATOM 639 C C . LEU A 1 87 ? -7.227 13.18 -7.652 1 98.25 87 LEU A C 1
ATOM 641 O O . LEU A 1 87 ? -6.035 13.508 -7.598 1 98.25 87 LEU A O 1
ATOM 645 N N . GLY A 1 88 ? -7.797 12.43 -6.723 1 98.62 88 GLY A N 1
ATOM 646 C CA . GLY A 1 88 ? -7.043 11.883 -5.609 1 98.62 88 GLY A CA 1
ATOM 647 C C . GLY A 1 88 ? -5.848 11.055 -6.043 1 98.62 88 GLY A C 1
ATOM 648 O O . GLY A 1 88 ? -4.727 11.289 -5.582 1 98.62 88 GLY A O 1
ATOM 649 N N . TYR A 1 89 ? -6.062 10.141 -6.977 1 98.81 89 TYR A N 1
ATOM 650 C CA . TYR A 1 89 ? -4.98 9.266 -7.414 1 98.81 89 TYR A CA 1
ATOM 651 C C . TYR A 1 89 ? -3.961 10.031 -8.25 1 98.81 89 TYR A C 1
ATOM 653 O O . TYR A 1 89 ? -2.76 9.766 -8.172 1 98.81 89 TYR A O 1
ATOM 661 N N . ARG A 1 90 ? -4.406 10.969 -9.039 1 98.5 90 ARG A N 1
ATOM 662 C CA . ARG A 1 90 ? -3.469 11.766 -9.828 1 98.5 90 ARG A CA 1
ATOM 663 C C . ARG A 1 90 ? -2.547 12.578 -8.93 1 98.5 90 ARG A C 1
ATOM 665 O O . ARG A 1 90 ? -1.325 12.555 -9.094 1 98.5 90 ARG A O 1
ATOM 672 N N . VAL A 1 91 ? -3.113 13.281 -7.977 1 98.5 91 VAL A N 1
ATOM 673 C CA . VAL A 1 91 ? -2.369 14.25 -7.184 1 98.5 91 VAL A CA 1
ATOM 674 C C . VAL A 1 91 ? -1.602 13.531 -6.074 1 98.5 91 VAL A C 1
ATOM 676 O O . VAL A 1 91 ? -0.441 13.852 -5.805 1 98.5 91 VAL A O 1
ATOM 679 N N . ASN A 1 92 ? -2.195 12.594 -5.41 1 98.88 92 ASN A N 1
ATOM 680 C CA . ASN A 1 92 ? -1.572 11.984 -4.242 1 98.88 92 ASN A CA 1
ATOM 681 C C . ASN A 1 92 ? -0.619 10.859 -4.641 1 98.88 92 ASN A C 1
ATOM 683 O O . ASN A 1 92 ? 0.425 10.672 -4.016 1 98.88 92 ASN A O 1
ATOM 687 N N . VAL A 1 93 ? -0.939 10.086 -5.711 1 98.88 93 VAL A N 1
ATOM 688 C CA . VAL A 1 93 ? -0.148 8.898 -6.023 1 98.88 93 VAL A CA 1
ATOM 689 C C . VAL A 1 93 ? 0.741 9.18 -7.234 1 98.88 93 VAL A C 1
ATOM 691 O O . VAL A 1 93 ? 1.968 9.086 -7.141 1 98.88 93 VAL A O 1
ATOM 694 N N . THR A 1 94 ? 0.11 9.578 -8.352 1 98.62 94 THR A N 1
ATOM 695 C CA . THR A 1 94 ? 0.875 9.75 -9.578 1 98.62 94 THR A CA 1
ATOM 696 C C . THR A 1 94 ? 1.932 10.836 -9.414 1 98.62 94 THR A C 1
ATOM 698 O O . THR A 1 94 ? 3.08 10.664 -9.828 1 98.62 94 THR A O 1
ATOM 701 N N . ALA A 1 95 ? 1.536 11.945 -8.836 1 98.81 95 ALA A N 1
ATOM 702 C CA . ALA A 1 95 ? 2.488 13.031 -8.625 1 98.81 95 ALA A CA 1
ATOM 703 C C . ALA A 1 95 ? 3.639 12.578 -7.723 1 98.81 95 ALA A C 1
ATOM 705 O O . ALA A 1 95 ? 4.801 12.906 -7.984 1 98.81 95 ALA A O 1
ATOM 706 N N . THR A 1 96 ? 3.35 11.852 -6.66 1 98.81 96 THR A N 1
ATOM 707 C CA . THR A 1 96 ? 4.375 11.367 -5.742 1 98.81 96 THR A CA 1
ATOM 708 C C . THR A 1 96 ? 5.305 10.383 -6.441 1 98.81 96 THR A C 1
ATOM 710 O O . THR A 1 96 ? 6.527 10.484 -6.316 1 98.81 96 THR A O 1
ATOM 713 N N . TRP A 1 97 ? 4.75 9.453 -7.207 1 98.69 97 TRP A N 1
ATOM 714 C CA . TRP A 1 97 ? 5.539 8.492 -7.969 1 98.69 97 TRP A CA 1
ATOM 715 C C . TRP A 1 97 ? 6.492 9.203 -8.922 1 98.69 97 TRP A C 1
ATOM 717 O O . TRP A 1 97 ? 7.688 8.898 -8.953 1 98.69 97 TRP A O 1
ATOM 727 N N . THR A 1 98 ? 5.914 10.125 -9.672 1 98.12 98 THR A N 1
ATOM 728 C CA . THR A 1 98 ? 6.691 10.836 -10.68 1 98.12 98 THR A CA 1
ATOM 729 C C . THR A 1 98 ? 7.824 11.633 -10.031 1 98.12 98 THR A C 1
ATOM 731 O O . THR A 1 98 ? 8.961 11.594 -10.5 1 98.12 98 THR A O 1
ATOM 734 N N . LEU A 1 99 ? 7.523 12.266 -8.984 1 98.69 99 LEU A N 1
ATOM 735 C CA . LEU A 1 99 ? 8.531 13.062 -8.289 1 98.69 99 LEU A CA 1
ATOM 736 C C . LEU A 1 99 ? 9.625 12.164 -7.707 1 98.69 99 LEU A C 1
ATOM 738 O O . LEU A 1 99 ? 10.812 12.438 -7.883 1 98.69 99 LEU A O 1
ATOM 742 N N . LEU A 1 100 ? 9.258 11.078 -7.012 1 98.81 100 LEU A N 1
ATOM 743 C CA . LEU A 1 100 ? 10.219 10.172 -6.387 1 98.81 100 LEU A CA 1
ATOM 744 C C . LEU A 1 100 ? 11.148 9.562 -7.43 1 98.81 100 LEU A C 1
ATOM 746 O O . LEU A 1 100 ? 12.359 9.469 -7.211 1 98.81 100 LEU A O 1
ATOM 750 N N . ASN A 1 101 ? 10.523 9.141 -8.531 1 98.31 101 ASN A N 1
ATOM 751 C CA . ASN A 1 101 ? 11.312 8.523 -9.594 1 98.31 101 ASN A CA 1
ATOM 752 C C . ASN A 1 101 ? 12.367 9.484 -10.133 1 98.31 101 ASN A C 1
ATOM 754 O O . ASN A 1 101 ? 13.508 9.086 -10.367 1 98.31 101 ASN A O 1
ATOM 758 N N . ASN A 1 102 ? 12.008 10.711 -10.312 1 98.5 102 ASN A N 1
ATOM 759 C CA . ASN A 1 102 ? 12.945 11.695 -10.852 1 98.5 102 ASN A CA 1
ATOM 760 C C . ASN A 1 102 ? 13.938 12.156 -9.789 1 98.5 102 ASN A C 1
ATOM 762 O O . ASN A 1 102 ? 15.109 12.391 -10.094 1 98.5 102 ASN A O 1
ATOM 766 N N . LEU A 1 103 ? 13.516 12.32 -8.508 1 98.81 103 LEU A N 1
ATOM 767 C CA . LEU A 1 103 ? 14.438 12.625 -7.426 1 98.81 103 LEU A CA 1
ATOM 768 C C . LEU A 1 103 ? 15.516 11.555 -7.316 1 98.81 103 LEU A C 1
ATOM 770 O O . LEU A 1 103 ? 16.703 11.867 -7.172 1 98.81 103 LEU A O 1
ATOM 774 N N . ALA A 1 104 ? 15.109 10.312 -7.402 1 98.62 104 ALA A N 1
ATOM 775 C CA . ALA A 1 104 ? 16.031 9.188 -7.277 1 98.62 104 ALA A CA 1
ATOM 776 C C . ALA A 1 104 ? 17.094 9.227 -8.383 1 98.62 104 ALA A C 1
ATOM 778 O O . ALA A 1 104 ? 18.234 8.844 -8.156 1 98.62 104 ALA A O 1
ATOM 779 N N . LYS A 1 105 ? 16.719 9.656 -9.586 1 98.12 105 LYS A N 1
ATOM 780 C CA . LYS A 1 105 ? 17.625 9.695 -10.734 1 98.12 105 LYS A CA 1
ATOM 781 C C . LYS A 1 105 ? 18.547 10.898 -10.664 1 98.12 105 LYS A C 1
ATOM 783 O O . LYS A 1 105 ? 19.75 10.789 -10.969 1 98.12 105 LYS A O 1
ATOM 788 N N . ILE A 1 106 ? 18.047 12.047 -10.234 1 98.56 106 ILE A N 1
ATOM 789 C CA . ILE A 1 106 ? 18.781 13.305 -10.32 1 98.56 106 ILE A CA 1
ATOM 790 C C . ILE A 1 106 ? 19.562 13.531 -9.031 1 98.56 106 ILE A C 1
ATOM 792 O O . ILE A 1 106 ? 20.672 14.078 -9.055 1 98.56 106 ILE A O 1
ATOM 796 N N . CYS A 1 107 ? 19.016 13.102 -7.898 1 98.56 107 CYS A N 1
ATOM 797 C CA . CYS A 1 107 ? 19.625 13.25 -6.582 1 98.56 107 CYS A CA 1
ATOM 798 C C . CYS A 1 107 ? 19.641 11.922 -5.832 1 98.56 107 CYS A C 1
ATOM 800 O O . CYS A 1 107 ? 19.031 11.805 -4.766 1 98.56 107 CYS A O 1
ATOM 802 N N . PRO A 1 108 ? 20.422 10.914 -6.328 1 98.44 108 PRO A N 1
ATOM 803 C CA . PRO A 1 108 ? 20.406 9.602 -5.684 1 98.44 108 PRO A CA 1
ATOM 804 C C . PRO A 1 108 ? 20.719 9.672 -4.195 1 98.44 108 PRO A C 1
ATOM 806 O O . PRO A 1 108 ? 21.688 10.312 -3.795 1 98.44 108 PRO A O 1
ATOM 809 N N . GLY A 1 109 ? 19.859 9.023 -3.357 1 98.31 109 GLY A N 1
ATOM 810 C CA . GLY A 1 109 ? 20.094 8.953 -1.923 1 98.31 109 GLY A CA 1
ATOM 811 C C . GLY A 1 109 ? 19.531 10.141 -1.17 1 98.31 109 GLY A C 1
ATOM 812 O O . GLY A 1 109 ? 19.688 10.242 0.05 1 98.31 109 GLY A O 1
ATOM 813 N N . LEU A 1 110 ? 18.812 11.047 -1.868 1 98.81 110 LEU A N 1
ATOM 814 C CA . LEU A 1 110 ? 18.266 12.258 -1.269 1 98.81 110 LEU A CA 1
ATOM 815 C C . LEU A 1 110 ? 17.391 11.914 -0.068 1 98.81 110 LEU A C 1
ATOM 817 O O . LEU A 1 110 ? 16.609 10.961 -0.114 1 98.81 110 LEU A O 1
ATOM 821 N N . ARG A 1 111 ? 17.469 12.711 1.019 1 98.81 111 ARG A N 1
ATOM 822 C CA . ARG A 1 111 ? 16.547 12.609 2.135 1 98.81 111 ARG A CA 1
ATOM 823 C C . ARG A 1 111 ? 15.148 13.086 1.727 1 98.81 111 ARG A C 1
ATOM 825 O O . ARG A 1 111 ? 15 14.18 1.179 1 98.81 111 ARG A O 1
ATOM 832 N N . VAL A 1 112 ? 14.188 12.242 1.953 1 98.94 112 VAL A N 1
ATOM 833 C CA . VAL A 1 112 ? 12.812 12.57 1.584 1 98.94 112 VAL A CA 1
ATOM 834 C C . VAL A 1 112 ? 11.891 12.359 2.785 1 98.94 112 VAL A C 1
ATOM 836 O O . VAL A 1 112 ? 11.867 11.273 3.375 1 98.94 112 VAL A O 1
ATOM 839 N N . LEU A 1 113 ? 11.219 13.398 3.229 1 98.94 113 LEU A N 1
ATOM 840 C CA . LEU A 1 113 ? 10.125 13.297 4.184 1 98.94 113 LEU A CA 1
ATOM 841 C C . LEU A 1 113 ? 8.773 13.344 3.477 1 98.94 113 LEU A C 1
ATOM 843 O O . LEU A 1 113 ? 8.5 14.273 2.715 1 98.94 113 LEU A O 1
ATOM 847 N N . TYR A 1 114 ? 8.008 12.367 3.711 1 98.94 114 TYR A N 1
ATOM 848 C CA . TYR A 1 114 ? 6.691 12.281 3.084 1 98.94 114 TYR A CA 1
ATOM 849 C C . TYR A 1 114 ? 5.582 12.453 4.113 1 98.94 114 TYR A C 1
ATOM 851 O O . TYR A 1 114 ? 5.562 11.758 5.133 1 98.94 114 TYR A O 1
ATOM 859 N N . ALA A 1 115 ? 4.676 13.367 3.797 1 98.94 115 ALA A N 1
ATOM 860 C CA . ALA A 1 115 ? 3.502 13.555 4.648 1 98.94 115 ALA A CA 1
ATOM 861 C C . ALA A 1 115 ? 2.477 12.453 4.422 1 98.94 115 ALA A C 1
ATOM 863 O O . ALA A 1 115 ? 1.617 12.562 3.543 1 98.94 115 ALA A O 1
ATOM 864 N N . SER A 1 116 ? 2.564 11.422 5.191 1 98.88 116 SER A N 1
ATOM 865 C CA . SER A 1 116 ? 1.501 10.422 5.234 1 98.88 116 SER A CA 1
ATOM 866 C C . SER A 1 116 ? 0.42 10.805 6.238 1 98.88 116 SER A C 1
ATOM 868 O O . SER A 1 116 ? 0.218 11.992 6.52 1 98.88 116 SER A O 1
ATOM 870 N N . SER A 1 117 ? -0.416 9.867 6.629 1 98.38 117 SER A N 1
ATOM 871 C CA . SER A 1 117 ? -1.57 10.172 7.469 1 98.38 117 SER A CA 1
ATOM 872 C C . SER A 1 117 ? -1.988 8.961 8.297 1 98.38 117 SER A C 1
ATOM 874 O O . SER A 1 117 ? -1.869 7.824 7.844 1 98.38 117 SER A O 1
ATOM 876 N N . GLU A 1 118 ? -2.498 9.25 9.438 1 97.69 118 GLU A N 1
ATOM 877 C CA . GLU A 1 118 ? -3.078 8.188 10.25 1 97.69 118 GLU A CA 1
ATOM 878 C C . GLU A 1 118 ? -4.344 7.629 9.609 1 97.69 118 GLU A C 1
ATOM 880 O O . GLU A 1 118 ? -4.848 6.578 10.023 1 97.69 118 GLU A O 1
ATOM 885 N N . ALA A 1 119 ? -4.781 8.227 8.492 1 97.25 119 ALA A N 1
ATOM 886 C CA . ALA A 1 119 ? -5.922 7.738 7.727 1 97.25 119 ALA A CA 1
ATOM 887 C C . ALA A 1 119 ? -5.613 6.395 7.078 1 97.25 119 ALA A C 1
ATOM 889 O O . ALA A 1 119 ? -6.5 5.754 6.512 1 97.25 119 ALA A O 1
ATOM 890 N N . VAL A 1 120 ? -4.406 5.871 7.207 1 98.19 120 VAL A N 1
ATOM 891 C CA . VAL A 1 120 ? -4.035 4.57 6.664 1 98.19 120 VAL A CA 1
ATOM 892 C C . VAL A 1 120 ? -4.664 3.461 7.504 1 98.19 120 VAL A C 1
ATOM 894 O O . VAL A 1 120 ? -4.754 2.314 7.059 1 98.19 120 VAL A O 1
ATOM 897 N N . TYR A 1 121 ? -5.02 3.811 8.695 1 97.25 121 TYR A N 1
ATOM 898 C CA . TYR A 1 121 ? -5.637 2.818 9.57 1 97.25 121 TYR A CA 1
ATOM 899 C C . TYR A 1 121 ? -7.145 2.758 9.344 1 97.25 121 TYR A C 1
ATOM 901 O O . TYR A 1 121 ? -7.75 3.729 8.891 1 97.25 121 TYR A O 1
ATOM 909 N N . GLY A 1 122 ? -7.746 1.747 9.648 1 95.88 122 GLY A N 1
ATOM 910 C CA . GLY A 1 122 ? -9.164 1.438 9.594 1 95.88 122 GLY A CA 1
ATOM 911 C C . GLY A 1 122 ? -9.523 0.167 10.344 1 95.88 122 GLY A C 1
ATOM 912 O O . GLY A 1 122 ? -8.656 -0.505 10.891 1 95.88 122 GLY A O 1
ATOM 913 N N . THR A 1 123 ? -10.781 -0.214 10.281 1 94.88 123 THR A N 1
ATOM 914 C CA . THR A 1 123 ? -11.227 -1.367 11.055 1 94.88 123 THR A CA 1
ATOM 915 C C . THR A 1 123 ? -10.766 -2.668 10.406 1 94.88 123 THR A C 1
ATOM 917 O O . THR A 1 123 ? -10.727 -2.773 9.18 1 94.88 123 THR A O 1
ATOM 920 N N . PRO A 1 124 ? -10.336 -3.672 11.141 1 93.06 124 PRO A N 1
ATOM 921 C CA . PRO A 1 124 ? -10.156 -3.578 12.594 1 93.06 124 PRO A CA 1
ATOM 922 C C . PRO A 1 124 ? -8.836 -2.916 12.984 1 93.06 124 PRO A C 1
ATOM 924 O O . PRO A 1 124 ? -7.812 -3.158 12.344 1 93.06 124 PRO A O 1
ATOM 927 N N . VAL A 1 125 ? -8.828 -2.074 13.922 1 92.69 125 VAL A N 1
ATOM 928 C CA . VAL A 1 125 ? -7.645 -1.442 14.5 1 92.69 125 VAL A CA 1
ATOM 929 C C . VAL A 1 125 ? -7.676 -1.581 16.016 1 92.69 125 VAL A C 1
ATOM 931 O O . VAL A 1 125 ? -8.75 -1.537 16.625 1 92.69 125 VAL A O 1
ATOM 934 N N . PRO A 1 126 ? -6.531 -1.762 16.641 1 94 126 PRO A N 1
ATOM 935 C CA . PRO A 1 126 ? -6.539 -1.881 18.094 1 94 126 PRO A CA 1
ATOM 936 C C . PRO A 1 126 ? -7.195 -0.684 18.781 1 94 126 PRO A C 1
ATOM 938 O O . PRO A 1 126 ? -7.023 0.455 18.344 1 94 126 PRO A O 1
ATOM 941 N N . LYS A 1 127 ? -7.898 -1.021 19.828 1 92.56 127 LYS A N 1
ATOM 942 C CA . LYS A 1 127 ? -8.578 0.041 20.578 1 92.56 127 LYS A CA 1
ATOM 943 C C . LYS A 1 127 ? -7.57 0.95 21.281 1 92.56 127 LYS A C 1
ATOM 945 O O . LYS A 1 127 ? -7.816 2.146 21.438 1 92.56 127 LYS A O 1
ATOM 950 N N . HIS A 1 128 ? -6.527 0.297 21.672 1 96 128 HIS A N 1
ATOM 951 C CA . HIS A 1 128 ? -5.504 1.042 22.406 1 96 128 HIS A CA 1
ATOM 952 C C . HIS A 1 128 ? -4.113 0.753 21.859 1 96 128 HIS A C 1
ATOM 954 O O . HIS A 1 128 ? -3.836 -0.364 21.406 1 96 128 HIS A O 1
ATOM 960 N N . ASN A 1 129 ? -3.295 1.761 21.891 1 97.56 129 ASN A N 1
ATOM 961 C CA . ASN A 1 129 ? -1.863 1.639 21.641 1 97.56 129 ASN A CA 1
ATOM 962 C C . ASN A 1 129 ? -1.584 1.183 20.203 1 97.56 129 ASN A C 1
ATOM 964 O O . ASN A 1 129 ? -0.838 0.226 20 1 97.56 129 ASN A O 1
ATOM 968 N N . VAL A 1 130 ? -2.197 1.8 19.266 1 98.12 130 VAL A N 1
ATOM 969 C CA . VAL A 1 130 ? -1.898 1.538 17.859 1 98.12 130 VAL A CA 1
ATOM 970 C C . VAL A 1 130 ? -0.438 1.877 17.562 1 98.12 130 VAL A C 1
ATOM 972 O O . VAL A 1 130 ? 0.057 2.928 17.984 1 98.12 130 VAL A O 1
ATOM 975 N N . THR A 1 131 ? 0.312 1.006 16.953 1 98.06 131 THR A N 1
ATOM 976 C CA . THR A 1 131 ? 1.705 1.221 16.578 1 98.06 131 THR A CA 1
ATOM 977 C C . THR A 1 131 ? 1.885 1.079 15.078 1 98.06 131 THR A C 1
ATOM 979 O O . THR A 1 131 ? 0.945 0.719 14.367 1 98.06 131 THR A O 1
ATOM 982 N N . GLU A 1 132 ? 3.113 1.331 14.609 1 97.75 132 GLU A N 1
ATOM 983 C CA . GLU A 1 132 ? 3.463 1.182 13.203 1 97.75 132 GLU A CA 1
ATOM 984 C C . GLU A 1 132 ? 3.43 -0.284 12.781 1 97.75 132 GLU A C 1
ATOM 986 O O . GLU A 1 132 ? 3.477 -0.592 11.586 1 97.75 132 GLU A O 1
ATOM 991 N N . ARG A 1 133 ? 3.27 -1.254 13.703 1 96.25 133 ARG A N 1
ATOM 992 C CA . ARG A 1 133 ? 3.25 -2.682 13.406 1 96.25 133 ARG A CA 1
ATOM 993 C C . ARG A 1 133 ? 1.83 -3.164 13.125 1 96.25 133 ARG A C 1
ATOM 995 O O . ARG A 1 133 ? 1.632 -4.285 12.656 1 96.25 133 ARG A O 1
ATOM 1002 N N . ASP A 1 134 ? 0.911 -2.305 13.422 1 96.94 134 ASP A N 1
ATOM 1003 C CA . ASP A 1 134 ? -0.474 -2.674 13.148 1 96.94 134 ASP A CA 1
ATOM 1004 C C . ASP A 1 134 ? -0.794 -2.539 11.664 1 96.94 134 ASP A C 1
ATOM 1006 O O . ASP A 1 134 ? -0.299 -1.627 11 1 96.94 134 ASP A O 1
ATOM 1010 N N . ILE A 1 135 ? -1.659 -3.424 11.18 1 96.31 135 ILE A N 1
ATOM 1011 C CA . ILE A 1 135 ? -2 -3.477 9.758 1 96.31 135 ILE A CA 1
ATOM 1012 C C . ILE A 1 135 ? -2.771 -2.221 9.367 1 96.31 135 ILE A C 1
ATOM 1014 O O . ILE A 1 135 ? -3.52 -1.665 10.172 1 96.31 135 ILE A O 1
ATOM 1018 N N . THR A 1 136 ? -2.572 -1.768 8.164 1 97.56 136 THR A N 1
ATOM 1019 C CA . THR A 1 136 ? -3.299 -0.643 7.586 1 97.56 136 THR A CA 1
ATOM 1020 C C . THR A 1 136 ? -4.508 -1.13 6.789 1 97.56 136 THR A C 1
ATOM 1022 O O . THR A 1 136 ? -4.367 -1.938 5.871 1 97.56 136 THR A O 1
ATOM 1025 N N . THR A 1 137 ? -5.727 -0.691 7.137 1 97.44 137 THR A N 1
ATOM 1026 C CA . THR A 1 137 ? -6.977 -1.085 6.496 1 97.44 137 THR A CA 1
ATOM 1027 C C . THR A 1 137 ? -7.844 0.136 6.211 1 97.44 137 THR A C 1
ATOM 1029 O O . THR A 1 137 ? -8.969 0.233 6.699 1 97.44 137 THR A O 1
ATOM 1032 N N . PRO A 1 138 ? -7.312 1.047 5.324 1 97.19 138 PRO A N 1
ATOM 1033 C CA . PRO A 1 138 ? -8 2.324 5.129 1 97.19 138 PRO A CA 1
ATOM 1034 C C . PRO A 1 138 ? -9.422 2.152 4.602 1 97.19 138 PRO A C 1
ATOM 1036 O O . PRO A 1 138 ? -9.68 1.265 3.783 1 97.19 138 PRO A O 1
ATOM 1039 N N . GLU A 1 139 ? -10.297 3.049 5.027 1 96.38 139 GLU A N 1
ATOM 1040 C CA . GLU A 1 139 ? -11.711 2.99 4.641 1 96.38 139 GLU A CA 1
ATOM 1041 C C . GLU A 1 139 ? -12.109 4.215 3.82 1 96.38 139 GLU A C 1
ATOM 1043 O O . GLU A 1 139 ? -13.297 4.504 3.668 1 96.38 139 GLU A O 1
ATOM 1048 N N . MET A 1 140 ? -11.102 4.988 3.357 1 96.56 140 MET A N 1
ATOM 1049 C CA . MET A 1 140 ? -11.25 6.078 2.395 1 96.56 140 MET A CA 1
ATOM 1050 C C . MET A 1 140 ? -10.141 6.031 1.349 1 96.56 140 MET A C 1
ATOM 1052 O O . MET A 1 140 ? -9.055 5.52 1.613 1 96.56 140 MET A O 1
ATOM 1056 N N . SER A 1 141 ? -10.469 6.641 0.16 1 98.56 141 SER A N 1
ATOM 1057 C CA . SER A 1 141 ? -9.477 6.641 -0.91 1 98.56 141 SER A CA 1
ATOM 1058 C C . SER A 1 141 ? -8.188 7.336 -0.47 1 98.56 141 SER A C 1
ATOM 1060 O O . SER A 1 141 ? -7.094 6.895 -0.815 1 98.56 141 SER A O 1
ATOM 1062 N N . TYR A 1 142 ? -8.352 8.352 0.308 1 98.44 142 TYR A N 1
ATOM 1063 C CA . TYR A 1 142 ? -7.211 9.102 0.812 1 98.44 142 TYR A CA 1
ATOM 1064 C C . TYR A 1 142 ? -6.262 8.195 1.585 1 98.44 142 TYR A C 1
ATOM 1066 O O . TYR A 1 142 ? -5.051 8.203 1.343 1 98.44 142 TYR A O 1
ATOM 1074 N N . GLY A 1 143 ? -6.785 7.383 2.5 1 98.5 143 GLY A N 1
ATOM 1075 C CA . GLY A 1 143 ? -5.965 6.438 3.238 1 98.5 143 GLY A CA 1
ATOM 1076 C C . GLY A 1 143 ? -5.285 5.414 2.346 1 98.5 143 GLY A C 1
ATOM 1077 O O . GLY A 1 143 ? -4.113 5.082 2.553 1 98.5 143 GLY A O 1
ATOM 1078 N N . CYS A 1 144 ? -5.996 4.883 1.366 1 98.88 144 CYS A N 1
ATOM 1079 C CA . CYS A 1 144 ? -5.422 3.953 0.401 1 98.88 144 CYS A CA 1
ATOM 1080 C C . CYS A 1 144 ? -4.258 4.594 -0.347 1 98.88 144 CYS A C 1
ATOM 1082 O O . CYS A 1 144 ? -3.209 3.973 -0.515 1 98.88 144 CYS A O 1
ATOM 1084 N N . GLN A 1 145 ? -4.453 5.828 -0.758 1 98.94 145 GLN A N 1
ATOM 1085 C CA . GLN A 1 145 ? -3.434 6.559 -1.504 1 98.94 145 GLN A CA 1
ATOM 1086 C C . GLN A 1 145 ? -2.184 6.773 -0.657 1 98.94 145 GLN A C 1
ATOM 1088 O O . GLN A 1 145 ? -1.062 6.66 -1.156 1 98.94 145 GLN A O 1
ATOM 1093 N N . LYS A 1 146 ? -2.361 7.012 0.622 1 98.94 146 LYS A N 1
ATOM 1094 C CA . LYS A 1 146 ? -1.221 7.164 1.52 1 98.94 146 LYS A CA 1
ATOM 1095 C C . LYS A 1 146 ? -0.493 5.84 1.714 1 98.94 146 LYS A C 1
ATOM 1097 O O . LYS A 1 146 ? 0.739 5.801 1.754 1 98.94 146 LYS A O 1
ATOM 1102 N N . VAL A 1 147 ? -1.207 4.719 1.815 1 98.94 147 VAL A N 1
ATOM 1103 C CA . VAL A 1 147 ? -0.584 3.404 1.939 1 98.94 147 VAL A CA 1
ATOM 1104 C C . VAL A 1 147 ? 0.271 3.119 0.707 1 98.94 147 VAL A C 1
ATOM 1106 O O . VAL A 1 147 ? 1.393 2.619 0.824 1 98.94 147 VAL A O 1
ATOM 1109 N N . ILE A 1 148 ? -0.254 3.416 -0.425 1 98.94 148 ILE A N 1
ATOM 1110 C CA . ILE A 1 148 ? 0.471 3.201 -1.673 1 98.94 148 ILE A CA 1
ATOM 1111 C C . ILE A 1 148 ? 1.77 4.004 -1.66 1 98.94 148 ILE A C 1
ATOM 1113 O O . ILE A 1 148 ? 2.84 3.469 -1.957 1 98.94 148 ILE A O 1
ATOM 1117 N N . CYS A 1 149 ? 1.709 5.23 -1.254 1 98.94 149 CYS A N 1
ATOM 1118 C CA . CYS A 1 149 ? 2.887 6.094 -1.26 1 98.94 149 CYS A CA 1
ATOM 1119 C C . CYS A 1 149 ? 3.889 5.652 -0.201 1 98.94 149 CYS A C 1
ATOM 1121 O O . CYS A 1 149 ? 5.102 5.738 -0.414 1 98.94 149 CYS A O 1
ATOM 1123 N N . GLU A 1 150 ? 3.41 5.223 0.985 1 98.94 150 GLU A N 1
ATOM 1124 C CA . GLU A 1 150 ? 4.312 4.637 1.972 1 98.94 150 GLU A CA 1
ATOM 1125 C C . GLU A 1 150 ? 5.094 3.465 1.381 1 98.94 150 GLU A C 1
ATOM 1127 O O . GLU A 1 150 ? 6.289 3.312 1.643 1 98.94 150 GLU A O 1
ATOM 1132 N N . THR A 1 151 ? 4.383 2.656 0.651 1 98.94 151 THR A N 1
ATOM 1133 C CA . THR A 1 151 ? 4.992 1.478 0.046 1 98.94 151 THR A CA 1
ATOM 1134 C C . THR A 1 151 ? 6.051 1.883 -0.976 1 98.94 151 THR A C 1
ATOM 1136 O O . THR A 1 151 ? 7.125 1.278 -1.038 1 98.94 151 THR A O 1
ATOM 1139 N N . LEU A 1 152 ? 5.754 2.922 -1.756 1 98.94 152 LEU A N 1
ATOM 1140 C CA . LEU A 1 152 ? 6.738 3.469 -2.686 1 98.94 152 LEU A CA 1
ATOM 1141 C C . LEU A 1 152 ? 7.977 3.955 -1.943 1 98.94 152 LEU A C 1
ATOM 1143 O O . LEU A 1 152 ? 9.102 3.605 -2.309 1 98.94 152 LEU A O 1
ATOM 1147 N N . ILE A 1 153 ? 7.762 4.738 -0.891 1 98.94 153 ILE A N 1
ATOM 1148 C CA . ILE A 1 153 ? 8.859 5.285 -0.104 1 98.94 153 ILE A CA 1
ATOM 1149 C C . ILE A 1 153 ? 9.727 4.148 0.434 1 98.94 153 ILE A C 1
ATOM 1151 O O . ILE A 1 153 ? 10.961 4.207 0.363 1 98.94 153 ILE A O 1
ATOM 1155 N N . ASN A 1 154 ? 9.133 3.105 0.959 1 98.88 154 ASN A N 1
ATOM 1156 C CA . ASN A 1 154 ? 9.859 1.957 1.492 1 98.88 154 ASN A CA 1
ATOM 1157 C C . ASN A 1 154 ? 10.695 1.271 0.414 1 98.88 154 ASN A C 1
ATOM 1159 O O . ASN A 1 154 ? 11.852 0.929 0.645 1 98.88 154 ASN A O 1
ATOM 1163 N N . ASP A 1 155 ? 10.094 1.061 -0.75 1 98.88 155 ASP A N 1
ATOM 1164 C CA . ASP A 1 155 ? 10.797 0.353 -1.817 1 98.88 155 ASP A CA 1
ATOM 1165 C C . ASP A 1 155 ? 11.984 1.166 -2.33 1 98.88 155 ASP A C 1
ATOM 1167 O O . ASP A 1 155 ? 13.086 0.641 -2.467 1 98.88 155 ASP A O 1
ATOM 1171 N N . PHE A 1 156 ? 11.75 2.49 -2.602 1 98.94 156 PHE A N 1
ATOM 1172 C CA . PHE A 1 156 ? 12.836 3.365 -3.035 1 98.94 156 PHE A CA 1
ATOM 1173 C C . PHE A 1 156 ? 13.953 3.393 -2.002 1 98.94 156 PHE A C 1
ATOM 1175 O O . PHE A 1 156 ? 15.133 3.389 -2.357 1 98.94 156 PHE A O 1
ATOM 1182 N N . THR A 1 157 ? 13.578 3.371 -0.732 1 98.88 157 THR A N 1
ATOM 1183 C CA . THR A 1 157 ? 14.555 3.516 0.343 1 98.88 157 THR A CA 1
ATOM 1184 C C . THR A 1 157 ? 15.383 2.244 0.494 1 98.88 157 THR A C 1
ATOM 1186 O O . THR A 1 157 ? 16.609 2.307 0.577 1 98.88 157 THR A O 1
ATOM 1189 N N . ARG A 1 158 ? 14.742 1.111 0.536 1 97.94 158 ARG A N 1
ATOM 1190 C CA . ARG A 1 158 ? 15.477 -0.131 0.739 1 97.94 158 ARG A CA 1
ATOM 1191 C C . ARG A 1 158 ? 16.453 -0.379 -0.405 1 97.94 158 ARG A C 1
ATOM 1193 O O . ARG A 1 158 ? 17.484 -1.027 -0.217 1 97.94 158 ARG A O 1
ATOM 1200 N N . ARG A 1 159 ? 16.188 0.184 -1.58 1 98.19 159 ARG A N 1
ATOM 1201 C CA . ARG A 1 159 ? 17.031 0.014 -2.752 1 98.19 159 ARG A CA 1
ATOM 1202 C C . ARG A 1 159 ? 18.141 1.059 -2.777 1 98.19 159 ARG A C 1
ATOM 1204 O O . ARG A 1 159 ? 18.969 1.08 -3.699 1 98.19 159 ARG A O 1
ATOM 1211 N N . GLY A 1 160 ? 18.141 1.942 -1.838 1 98.25 160 GLY A N 1
ATOM 1212 C CA . GLY A 1 160 ? 19.172 2.963 -1.743 1 98.25 160 GLY A CA 1
ATOM 1213 C C . GLY A 1 160 ? 18.953 4.117 -2.705 1 98.25 160 GLY A C 1
ATOM 1214 O O . GLY A 1 160 ? 19.844 4.949 -2.893 1 98.25 160 GLY A O 1
ATOM 1215 N N . MET A 1 161 ? 17.766 4.215 -3.291 1 98.81 161 MET A N 1
ATOM 1216 C CA . MET A 1 161 ? 17.469 5.242 -4.285 1 98.81 161 MET A CA 1
ATOM 1217 C C . MET A 1 161 ? 17.188 6.582 -3.615 1 98.81 161 MET A C 1
ATOM 1219 O O . MET A 1 161 ? 17.484 7.637 -4.176 1 98.81 161 MET A O 1
ATOM 1223 N N . ILE A 1 162 ? 16.594 6.531 -2.43 1 98.88 162 ILE A N 1
ATOM 1224 C CA . ILE A 1 162 ? 16.375 7.68 -1.554 1 98.88 162 ILE A CA 1
ATOM 1225 C C . ILE A 1 162 ? 16.609 7.266 -0.1 1 98.88 162 ILE A C 1
ATOM 1227 O O . ILE A 1 162 ? 16.828 6.09 0.19 1 98.88 162 ILE A O 1
ATOM 1231 N N . ASN A 1 163 ? 16.672 8.25 0.75 1 98.88 163 ASN A N 1
ATOM 1232 C CA . ASN A 1 163 ? 16.562 8.094 2.197 1 98.88 163 ASN A CA 1
ATOM 1233 C C . ASN A 1 163 ? 15.234 8.633 2.729 1 98.88 163 ASN A C 1
ATOM 1235 O O . ASN A 1 163 ? 15.172 9.75 3.236 1 98.88 163 ASN A O 1
ATOM 1239 N N . GLY A 1 164 ? 14.234 7.77 2.639 1 98.88 164 GLY A N 1
ATOM 1240 C CA . GLY A 1 164 ? 12.875 8.25 2.818 1 98.88 164 GLY A CA 1
ATOM 1241 C C . GLY A 1 164 ? 12.297 7.902 4.176 1 98.88 164 GLY A C 1
ATOM 1242 O O . GLY A 1 164 ? 12.617 6.863 4.75 1 98.88 164 GLY A O 1
ATOM 1243 N N . PHE A 1 165 ? 11.414 8.773 4.715 1 98.94 165 PHE A N 1
ATOM 1244 C CA . PHE A 1 165 ? 10.586 8.562 5.895 1 98.94 165 PHE A CA 1
ATOM 1245 C C . PHE A 1 165 ? 9.141 8.969 5.625 1 98.94 165 PHE A C 1
ATOM 1247 O O . PHE A 1 165 ? 8.883 10.055 5.102 1 98.94 165 PHE A O 1
ATOM 1254 N N . SER A 1 166 ? 8.242 8.062 5.891 1 98.94 166 SER A N 1
ATOM 1255 C CA . SER A 1 166 ? 6.824 8.391 5.84 1 98.94 166 SER A CA 1
ATOM 1256 C C . SER A 1 166 ? 6.293 8.766 7.223 1 98.94 166 SER A C 1
ATOM 1258 O O . SER A 1 166 ? 6.336 7.953 8.148 1 98.94 166 SER A O 1
ATOM 1260 N N . LEU A 1 167 ? 5.789 9.938 7.324 1 98.94 167 LEU A N 1
ATOM 1261 C CA . LEU A 1 167 ? 5.309 10.484 8.594 1 98.94 167 LEU A CA 1
ATOM 1262 C C . LEU A 1 167 ? 3.785 10.492 8.641 1 98.94 167 LEU A C 1
ATOM 1264 O O . LEU A 1 167 ? 3.145 11.281 7.945 1 98.94 167 LEU A O 1
ATOM 1268 N N . ARG A 1 168 ? 3.201 9.609 9.406 1 98.88 168 ARG A N 1
ATOM 1269 C CA . ARG A 1 168 ? 1.75 9.547 9.547 1 98.88 168 ARG A CA 1
ATOM 1270 C C . ARG A 1 168 ? 1.241 10.648 10.469 1 98.88 168 ARG A C 1
ATOM 1272 O O . ARG A 1 168 ? 1.22 10.484 11.688 1 98.88 168 ARG A O 1
ATOM 1279 N N . PHE A 1 169 ? 0.779 11.734 9.812 1 98.75 169 PHE A N 1
ATOM 1280 C CA . PHE A 1 169 ? 0.293 12.891 10.555 1 98.75 169 PHE A CA 1
ATOM 1281 C C . PHE A 1 169 ? -1.023 12.57 11.25 1 98.75 169 PHE A C 1
ATOM 1283 O O . PHE A 1 169 ? -1.928 11.992 10.648 1 98.75 169 PHE A O 1
ATOM 1290 N N . PRO A 1 170 ? -1.154 12.938 12.555 1 98.06 170 PRO A N 1
ATOM 1291 C CA . PRO A 1 170 ? -2.502 13.07 13.117 1 98.06 170 PRO A CA 1
ATOM 1292 C C . PRO A 1 170 ? -3.248 14.289 12.57 1 98.06 170 PRO A C 1
ATOM 1294 O O . PRO A 1 170 ? -2.742 14.984 11.688 1 98.06 170 PRO A O 1
ATOM 1297 N N . THR A 1 171 ? -4.465 14.43 12.945 1 97.75 171 THR A N 1
ATOM 1298 C CA . THR A 1 171 ? -5.148 15.672 12.586 1 97.75 171 THR A CA 1
ATOM 1299 C C . THR A 1 171 ? -4.43 16.875 13.18 1 97.75 171 THR A C 1
ATOM 1301 O O . THR A 1 171 ? -4.141 16.906 14.375 1 97.75 171 THR A O 1
ATOM 1304 N N . ILE A 1 172 ? -4.066 17.797 12.352 1 98.25 172 ILE A N 1
ATOM 1305 C CA . ILE A 1 172 ? -3.41 19.016 12.805 1 98.25 172 ILE A CA 1
ATOM 1306 C C . ILE A 1 172 ? -4.461 20.078 13.125 1 98.25 172 ILE A C 1
ATOM 1308 O O . ILE A 1 172 ? -5.223 20.484 12.25 1 98.25 172 ILE A O 1
ATOM 1312 N N . SER A 1 173 ? -4.551 20.453 14.281 1 97.56 173 SER A N 1
ATOM 1313 C CA . SER A 1 173 ? -5.535 21.406 14.797 1 97.56 173 SER A CA 1
ATOM 1314 C C . SER A 1 173 ? -4.941 22.281 15.891 1 97.56 173 SER A C 1
ATOM 1316 O O . SER A 1 173 ? -4.141 21.812 16.703 1 97.56 173 SER A O 1
ATOM 1318 N N . VAL A 1 174 ? -5.141 23.578 15.859 1 97.69 174 VAL A N 1
ATOM 1319 C CA . VAL A 1 174 ? -6.188 24.312 15.156 1 97.69 174 VAL A CA 1
ATOM 1320 C C . VAL A 1 174 ? -5.605 24.969 13.906 1 97.69 174 VAL A C 1
ATOM 1322 O O . VAL A 1 174 ? -4.676 25.781 14 1 97.69 174 VAL A O 1
ATOM 1325 N N . ARG A 1 175 ? -6.094 24.609 12.828 1 95.38 175 ARG A N 1
ATOM 1326 C CA . ARG A 1 175 ? -5.66 25.156 11.539 1 95.38 175 ARG A CA 1
ATOM 1327 C C . ARG A 1 175 ? -6.379 26.453 11.227 1 95.38 175 ARG A C 1
ATOM 1329 O O . ARG A 1 175 ? -7.613 26.516 11.211 1 95.38 175 ARG A O 1
ATOM 1336 N N . PRO A 1 176 ? -5.645 27.531 10.914 1 93.69 176 PRO A N 1
ATOM 1337 C CA . PRO A 1 176 ? -6.281 28.781 10.5 1 93.69 176 PRO A CA 1
ATOM 1338 C C . PRO A 1 176 ? -6.715 28.766 9.039 1 93.69 176 PRO A C 1
ATOM 1340 O O . PRO A 1 176 ? -6.406 27.812 8.305 1 93.69 176 PRO A O 1
ATOM 1343 N N . GLY A 1 177 ? -7.426 29.828 8.656 1 90.25 177 GLY A N 1
ATOM 1344 C CA . GLY A 1 177 ? -7.82 30 7.266 1 90.25 177 GLY A CA 1
ATOM 1345 C C . GLY A 1 177 ? -9.086 29.25 6.91 1 90.25 177 GLY A C 1
ATOM 1346 O O . GLY A 1 177 ? -9.875 28.891 7.789 1 90.25 177 GLY A O 1
ATOM 1347 N N . ALA A 1 178 ? -9.242 29.078 5.629 1 91.25 178 ALA A N 1
ATOM 1348 C CA . ALA A 1 178 ? -10.438 28.391 5.16 1 91.25 178 ALA A CA 1
ATOM 1349 C C . ALA A 1 178 ? -10.406 26.906 5.543 1 91.25 178 ALA A C 1
ATOM 1351 O O . ALA A 1 178 ? -9.336 26.297 5.578 1 91.25 178 ALA A O 1
ATOM 1352 N N . PRO A 1 179 ? -11.578 26.375 5.844 1 92.38 179 PRO A N 1
ATOM 1353 C CA . PRO A 1 179 ? -11.617 24.938 6.152 1 92.38 179 PRO A CA 1
ATOM 1354 C C . PRO A 1 179 ? -11 24.078 5.043 1 92.38 179 PRO A C 1
ATOM 1356 O O . PRO A 1 179 ? -11.172 24.391 3.859 1 92.38 179 PRO A O 1
ATOM 1359 N N . SER A 1 180 ? -10.219 23.062 5.434 1 90.56 180 SER A N 1
ATOM 1360 C CA . SER A 1 180 ? -9.719 22.078 4.484 1 90.56 180 SER A CA 1
ATOM 1361 C C . SER A 1 180 ? -10.852 21.219 3.938 1 90.56 180 SER A C 1
ATOM 1363 O O . SER A 1 180 ? -11.961 21.234 4.473 1 90.56 180 SER A O 1
ATOM 1365 N N . LYS A 1 181 ? -10.672 20.562 2.838 1 92.38 181 LYS A N 1
ATOM 1366 C CA . LYS A 1 181 ? -11.609 19.578 2.322 1 92.38 181 LYS A CA 1
ATOM 1367 C C . LYS A 1 181 ? -11.312 18.188 2.898 1 92.38 181 LYS A C 1
ATOM 1369 O O . LYS A 1 181 ? -11.07 17.234 2.152 1 92.38 181 LYS A O 1
ATOM 1374 N N . ALA A 1 182 ? -11.398 18.109 4.176 1 92.5 182 ALA A N 1
ATOM 1375 C CA . ALA A 1 182 ? -11.188 16.891 4.953 1 92.5 182 ALA A CA 1
ATOM 1376 C C . ALA A 1 182 ? -12.422 16.547 5.785 1 92.5 182 ALA A C 1
ATOM 1378 O O . ALA A 1 182 ? -13.172 17.438 6.195 1 92.5 182 ALA A O 1
ATOM 1379 N N . ILE A 1 183 ? -12.602 15.32 6.051 1 90.81 183 ILE A N 1
ATOM 1380 C CA . ILE A 1 183 ? -13.688 14.867 6.922 1 90.81 183 ILE A CA 1
ATOM 1381 C C . ILE A 1 183 ? -13.508 15.461 8.32 1 90.81 183 ILE A C 1
ATOM 1383 O O . ILE A 1 183 ? -14.484 15.789 8.984 1 90.81 183 ILE A O 1
ATOM 1387 N N . SER A 1 184 ? -12.25 15.688 8.727 1 94.12 184 SER A N 1
ATOM 1388 C CA . SER A 1 184 ? -11.938 16.125 10.078 1 94.12 184 SER A CA 1
ATOM 1389 C C . SER A 1 184 ? -11.883 17.641 10.172 1 94.12 184 SER A C 1
ATOM 1391 O O . SER A 1 184 ? -11.484 18.203 11.203 1 94.12 184 SER A O 1
ATOM 1393 N N . ALA A 1 185 ? -12.312 18.344 9.125 1 95.12 185 ALA A N 1
ATOM 1394 C CA . ALA A 1 185 ? -12.164 19.797 9.078 1 95.12 185 ALA A CA 1
ATOM 1395 C C . ALA A 1 185 ? -12.93 20.469 10.211 1 95.12 185 ALA A C 1
ATOM 1397 O O . ALA A 1 185 ? -12.523 21.516 10.695 1 95.12 185 ALA A O 1
ATOM 1398 N N . PHE A 1 186 ? -13.977 19.812 10.711 1 96.38 186 PHE A N 1
ATOM 1399 C CA . PHE A 1 186 ? -14.812 20.391 11.758 1 96.38 186 PHE A CA 1
ATOM 1400 C C . PHE A 1 186 ? -14.047 20.484 13.07 1 96.38 186 PHE A C 1
ATOM 1402 O O . PHE A 1 186 ? -14.391 21.297 13.938 1 96.38 186 PHE A O 1
ATOM 1409 N N . LEU A 1 187 ? -13.008 19.766 13.234 1 97.75 187 LEU A N 1
ATOM 1410 C CA . LEU A 1 187 ? -12.242 19.75 14.477 1 97.75 187 LEU A CA 1
ATOM 1411 C C . LEU A 1 187 ? -11.523 21.078 14.688 1 97.75 187 LEU A C 1
ATOM 1413 O O . LEU A 1 187 ? -11.516 21.625 15.797 1 97.75 187 LEU A O 1
ATOM 1417 N N . SER A 1 188 ? -10.883 21.562 13.633 1 98.12 188 SER A N 1
ATOM 1418 C CA . SER A 1 188 ? -10.398 22.938 13.711 1 98.12 188 SER A CA 1
ATOM 1419 C C . SER A 1 188 ? -11.547 23.938 13.758 1 98.12 188 SER A C 1
ATOM 1421 O O . SER A 1 188 ? -11.461 24.969 14.43 1 98.12 188 SER A O 1
ATOM 1423 N N . GLY A 1 189 ? -12.602 23.578 13.086 1 98.06 189 GLY A N 1
ATOM 1424 C CA . GLY A 1 189 ? -13.773 24.438 12.992 1 98.06 189 GLY A CA 1
ATOM 1425 C C . GLY A 1 189 ? -14.398 24.734 14.344 1 98.06 189 GLY A C 1
ATOM 1426 O O . GLY A 1 189 ? -14.938 25.828 14.555 1 98.06 189 GLY A O 1
ATOM 1427 N N . ILE A 1 190 ? -14.367 23.812 15.25 1 98.44 190 ILE A N 1
ATOM 1428 C CA . ILE A 1 190 ? -14.953 23.953 16.578 1 98.44 190 ILE A CA 1
ATOM 1429 C C . ILE A 1 190 ? -14.352 25.156 17.297 1 98.44 190 ILE A C 1
ATOM 1431 O O . ILE A 1 190 ? -15.023 25.812 18.094 1 98.44 190 ILE A O 1
ATOM 1435 N N . ILE A 1 191 ? -13.094 25.469 17 1 98.44 191 ILE A N 1
ATOM 1436 C CA . ILE A 1 191 ? -12.406 26.609 17.609 1 98.44 191 ILE A CA 1
ATOM 1437 C C . ILE A 1 191 ? -12.445 27.797 16.656 1 98.44 191 ILE A C 1
ATOM 1439 O O . ILE A 1 191 ? -12.883 28.891 17.031 1 98.44 191 ILE A O 1
ATOM 1443 N N . ARG A 1 192 ? -12.086 27.609 15.383 1 97.81 192 ARG A N 1
ATOM 1444 C CA . ARG A 1 192 ? -11.828 28.641 14.375 1 97.81 192 ARG A CA 1
ATOM 1445 C C . ARG A 1 192 ? -13.094 29.438 14.07 1 97.81 192 ARG A C 1
ATOM 1447 O O . ARG A 1 192 ? -13.086 30.672 14.117 1 97.81 192 ARG A O 1
ATOM 1454 N N . GLU A 1 193 ? -14.219 28.734 13.844 1 97.94 193 GLU A N 1
ATOM 1455 C CA . GLU A 1 193 ? -15.445 29.422 13.422 1 97.94 193 GLU A CA 1
ATOM 1456 C C . GLU A 1 193 ? -16.031 30.25 14.547 1 97.94 193 GLU A C 1
ATOM 1458 O O . GLU A 1 193 ? -16.281 31.453 14.383 1 97.94 193 GLU A O 1
ATOM 1463 N N . PRO A 1 194 ? -16.188 29.703 15.758 1 97.94 194 PRO A N 1
ATOM 1464 C CA . PRO A 1 194 ? -16.75 30.516 16.844 1 97.94 194 PRO A CA 1
ATOM 1465 C C . PRO A 1 194 ? -15.875 31.734 17.172 1 97.94 194 PRO A C 1
ATOM 1467 O O . PRO A 1 194 ? -16.391 32.812 17.453 1 97.94 194 PRO A O 1
ATOM 1470 N N . MET A 1 195 ? -14.547 31.562 17.125 1 96.19 195 MET A N 1
ATOM 1471 C CA . MET A 1 195 ? -13.633 32.656 17.422 1 96.19 195 MET A CA 1
ATOM 1472 C C . MET A 1 195 ? -13.789 33.781 16.391 1 96.19 195 MET A C 1
ATOM 1474 O O . MET A 1 195 ? -13.445 34.938 16.672 1 96.19 195 MET A O 1
ATOM 1478 N N . ASN A 1 196 ? -14.305 33.469 15.242 1 94.69 196 ASN A N 1
ATOM 1479 C CA . ASN A 1 196 ? -14.531 34.438 14.18 1 94.69 196 ASN A CA 1
ATOM 1480 C C . ASN A 1 196 ? -16 34.812 14.078 1 94.69 196 ASN A C 1
ATOM 1482 O O . ASN A 1 196 ? -16.422 35.406 13.078 1 94.69 196 ASN A O 1
ATOM 1486 N N . GLY A 1 197 ? -16.781 34.406 15.023 1 95.69 197 GLY A N 1
ATOM 1487 C CA . GLY A 1 197 ? -18.188 34.75 15.062 1 95.69 197 GLY A CA 1
ATOM 1488 C C . GLY A 1 197 ? -19.031 33.969 14.078 1 95.69 197 GLY A C 1
ATOM 1489 O O . GLY A 1 197 ? -20.062 34.469 13.625 1 95.69 197 GLY A O 1
ATOM 1490 N N . GLN A 1 198 ? -18.562 32.875 13.68 1 97.75 198 GLN A N 1
ATOM 1491 C CA . GLN A 1 198 ? -19.25 32 12.719 1 97.75 198 GLN A CA 1
ATOM 1492 C C . GLN A 1 198 ? -19.688 30.703 13.367 1 97.75 198 GLN A C 1
ATOM 1494 O O . GLN A 1 198 ? -19.062 30.234 14.328 1 97.75 198 GLN A O 1
ATOM 1499 N N . GLU A 1 199 ? -20.703 30.094 12.852 1 98.06 199 GLU A N 1
ATOM 1500 C CA . GLU A 1 199 ? -21.203 28.828 13.383 1 98.06 199 GLU A CA 1
ATOM 1501 C C . GLU A 1 199 ? -20.359 27.656 12.891 1 98.06 199 GLU A C 1
ATOM 1503 O O . GLU A 1 199 ? -19.953 27.625 11.727 1 98.06 199 GLU A O 1
ATOM 1508 N N . CYS A 1 200 ? -20.109 26.719 13.734 1 97.94 200 CYS A N 1
ATOM 1509 C CA . CYS A 1 200 ? -19.531 25.422 13.383 1 97.94 200 CYS A CA 1
ATOM 1510 C C . CYS A 1 200 ? -20.516 24.297 13.641 1 97.94 200 CYS A C 1
ATOM 1512 O O . CYS A 1 200 ? -21.062 24.188 14.734 1 97.94 200 CYS A O 1
ATOM 1514 N N . VAL A 1 201 ? -20.766 23.516 12.625 1 96.94 201 VAL A N 1
ATOM 1515 C CA . VAL A 1 201 ? -21.609 22.328 12.789 1 96.94 201 VAL A CA 1
ATOM 1516 C C . VAL A 1 201 ? -20.719 21.109 13.078 1 96.94 201 VAL A C 1
ATOM 1518 O O . VAL A 1 201 ? -19.875 20.75 12.266 1 96.94 201 VAL A O 1
ATOM 1521 N N . VAL A 1 202 ? -20.875 20.516 14.211 1 97.5 202 VAL A N 1
ATOM 1522 C CA . VAL A 1 202 ? -20.203 19.281 14.609 1 97.5 202 VAL A CA 1
ATOM 1523 C C . VAL A 1 202 ? -21.047 18.078 14.219 1 97.5 202 VAL A C 1
ATOM 1525 O O . VAL A 1 202 ? -22.188 17.953 14.656 1 97.5 202 VAL A O 1
ATOM 1528 N N . PRO A 1 203 ? -20.5 17.172 13.453 1 96.56 203 PRO A N 1
ATOM 1529 C CA . PRO A 1 203 ? -21.328 16.109 12.883 1 96.56 203 PRO A CA 1
ATOM 1530 C C . PRO A 1 203 ? -21.562 14.953 13.852 1 96.56 203 PRO A C 1
ATOM 1532 O O . PRO A 1 203 ? -21.719 13.805 13.43 1 96.56 203 PRO A O 1
ATOM 1535 N N . LEU A 1 204 ? -21.453 15.172 15.125 1 95.19 204 LEU A N 1
ATOM 1536 C CA . LEU A 1 204 ? -21.766 14.188 16.156 1 95.19 204 LEU A CA 1
ATOM 1537 C C . LEU A 1 204 ? -22.234 14.875 17.438 1 95.19 204 LEU A C 1
ATOM 1539 O O . LEU A 1 204 ? -21.812 16 17.734 1 95.19 204 LEU A O 1
ATOM 1543 N N . LYS A 1 205 ? -23.031 14.18 18.219 1 96.25 205 LYS A N 1
ATOM 1544 C CA . LYS A 1 205 ? -23.516 14.688 19.5 1 96.25 205 LYS A CA 1
ATOM 1545 C C . LYS A 1 205 ? -22.734 14.086 20.672 1 96.25 205 LYS A C 1
ATOM 1547 O O . LYS A 1 205 ? -22.797 14.594 21.781 1 96.25 205 LYS A O 1
ATOM 1552 N N . ASP A 1 206 ? -22.047 12.984 20.391 1 97 206 ASP A N 1
ATOM 1553 C CA . ASP A 1 206 ? -21.266 12.289 21.406 1 97 206 ASP A CA 1
ATOM 1554 C C . ASP A 1 206 ? -20.031 13.109 21.812 1 97 206 ASP A C 1
ATOM 1556 O O . ASP A 1 206 ? -18.969 12.961 21.219 1 97 206 ASP A O 1
ATOM 1560 N N . ARG A 1 207 ? -20.094 13.797 22.859 1 97.5 207 ARG A N 1
ATOM 1561 C CA . ARG A 1 207 ? -19 14.688 23.281 1 97.5 207 ARG A CA 1
ATOM 1562 C C . ARG A 1 207 ? -17.844 13.891 23.859 1 97.5 207 ARG A C 1
ATOM 1564 O O . ARG A 1 207 ? -16.75 14.422 24.062 1 97.5 207 ARG A O 1
ATOM 1571 N N . ALA A 1 208 ? -18.094 12.641 24.125 1 97.38 208 ALA A N 1
ATOM 1572 C CA . ALA A 1 208 ? -17.031 11.781 24.641 1 97.38 208 ALA A CA 1
ATOM 1573 C C . ALA A 1 208 ? -16.188 11.211 23.5 1 97.38 208 ALA A C 1
ATOM 1575 O O . ALA A 1 208 ? -15.109 10.664 23.734 1 97.38 208 ALA A O 1
ATOM 1576 N N . TRP A 1 209 ? -16.672 11.359 22.25 1 96.38 209 TRP A N 1
ATOM 1577 C CA . TRP A 1 209 ? -15.898 10.945 21.094 1 96.38 209 TRP A CA 1
ATOM 1578 C C . TRP A 1 209 ? -14.531 11.625 21.078 1 96.38 209 TRP A C 1
ATOM 1580 O O . TRP A 1 209 ? -14.43 12.828 21.328 1 96.38 209 TRP A O 1
ATOM 1590 N N . ARG A 1 210 ? -13.5 10.883 20.969 1 95.5 210 ARG A N 1
ATOM 1591 C CA . ARG A 1 210 ? -12.133 11.414 20.984 1 95.5 210 ARG A CA 1
ATOM 1592 C C . ARG A 1 210 ? -11.445 11.203 19.641 1 95.5 210 ARG A C 1
ATOM 1594 O O . ARG A 1 210 ? -11.805 10.297 18.891 1 95.5 210 ARG A O 1
ATOM 1601 N N . HIS A 1 211 ? -10.531 12.016 19.359 1 96.44 211 HIS A N 1
ATOM 1602 C CA . HIS A 1 211 ? -9.719 11.992 18.141 1 96.44 211 HIS A CA 1
ATOM 1603 C C . HIS A 1 211 ? -8.258 12.305 18.438 1 96.44 211 HIS A C 1
ATOM 1605 O O . HIS A 1 211 ? -7.953 12.922 19.469 1 96.44 211 HIS A O 1
ATOM 1611 N N . TRP A 1 212 ? -7.422 11.734 17.703 1 97.31 212 TRP A N 1
ATOM 1612 C CA . TRP A 1 212 ? -5.988 11.93 17.875 1 97.31 212 TRP A CA 1
ATOM 1613 C C . TRP A 1 212 ? -5.512 13.172 17.125 1 97.31 212 TRP A C 1
ATOM 1615 O O . TRP A 1 212 ? -5.758 13.312 15.93 1 97.31 212 TRP A O 1
ATOM 1625 N N . MET A 1 213 ? -4.793 14.141 17.844 1 97.69 213 MET A N 1
ATOM 1626 C CA . MET A 1 213 ? -4.5 15.43 17.219 1 97.69 213 MET A CA 1
ATOM 1627 C C . MET A 1 213 ? -3.113 15.922 17.641 1 97.69 213 MET A C 1
ATOM 1629 O O . MET A 1 213 ? -2.555 15.461 18.625 1 97.69 213 MET A O 1
ATOM 1633 N N . SER A 1 214 ? -2.58 16.797 16.875 1 98.5 214 SER A N 1
ATOM 1634 C CA . SER A 1 214 ? -1.352 17.531 17.156 1 98.5 214 SER A CA 1
ATOM 1635 C C . SER A 1 214 ? -1.49 19 16.781 1 98.5 214 SER A C 1
ATOM 1637 O O . SER A 1 214 ? -2.223 19.344 15.859 1 98.5 214 SER A O 1
ATOM 1639 N N . SER A 1 215 ? -0.838 19.891 17.547 1 98.19 215 SER A N 1
ATOM 1640 C CA . SER A 1 215 ? -0.828 21.312 17.188 1 98.19 215 SER A CA 1
ATOM 1641 C C . SER A 1 215 ? 0.094 21.594 16.016 1 98.19 215 SER A C 1
ATOM 1643 O O . SER A 1 215 ? 1.037 20.828 15.766 1 98.19 215 SER A O 1
ATOM 1645 N N . PRO A 1 216 ? -0.164 22.656 15.289 1 97.81 216 PRO A N 1
ATOM 1646 C CA . PRO A 1 216 ? 0.749 23.062 14.211 1 97.81 216 PRO A CA 1
ATOM 1647 C C . PRO A 1 216 ? 2.188 23.234 14.695 1 97.81 216 PRO A C 1
ATOM 1649 O O . PRO A 1 216 ? 3.125 22.812 14.016 1 97.81 216 PRO A O 1
ATOM 1652 N N . LYS A 1 217 ? 2.354 23.828 15.875 1 97.31 217 LYS A N 1
ATOM 1653 C CA . LYS A 1 217 ? 3.684 24.062 16.422 1 97.31 217 LYS A CA 1
ATOM 1654 C C . LYS A 1 217 ? 4.43 22.75 16.656 1 97.31 217 LYS A C 1
ATOM 1656 O O . LYS A 1 217 ? 5.609 22.641 16.328 1 97.31 217 LYS A O 1
ATOM 1661 N N . THR A 1 218 ? 3.754 21.844 17.25 1 98.44 218 THR A N 1
ATOM 1662 C CA . THR A 1 218 ? 4.359 20.547 17.516 1 98.44 218 THR A CA 1
ATOM 1663 C C . THR A 1 218 ? 4.684 19.828 16.219 1 98.44 218 THR A C 1
ATOM 1665 O O . THR A 1 218 ? 5.734 19.188 16.094 1 98.44 218 THR A O 1
ATOM 1668 N N . LEU A 1 219 ? 3.809 19.891 15.242 1 98.69 219 LEU A N 1
ATOM 1669 C CA . LEU A 1 219 ? 4.062 19.266 13.945 1 98.69 219 LEU A CA 1
ATOM 1670 C C . LEU A 1 219 ? 5.348 19.812 13.328 1 98.69 219 LEU A C 1
ATOM 1672 O O . LEU A 1 219 ? 6.184 19.047 12.844 1 98.69 219 LEU A O 1
ATOM 1676 N N . VAL A 1 220 ? 5.469 21.156 13.305 1 98.44 220 VAL A N 1
ATOM 1677 C CA . VAL A 1 220 ? 6.645 21.781 12.711 1 98.44 220 VAL A CA 1
ATOM 1678 C C . VAL A 1 220 ? 7.906 21.297 13.414 1 98.44 220 VAL A C 1
ATOM 1680 O O . VAL A 1 220 ? 8.875 20.891 12.766 1 98.44 220 VAL A O 1
ATOM 1683 N N . HIS A 1 221 ? 7.84 21.312 14.742 1 98.44 221 HIS A N 1
ATOM 1684 C CA . HIS A 1 221 ? 8.977 20.812 15.508 1 98.44 221 HIS A CA 1
ATOM 1685 C C . HIS A 1 221 ? 9.352 19.406 15.086 1 98.44 221 HIS A C 1
ATOM 1687 O O . HIS A 1 221 ? 10.531 19.109 14.844 1 98.44 221 HIS A O 1
ATOM 1693 N N . ASN A 1 222 ? 8.383 18.531 15.031 1 98.88 222 ASN A N 1
ATOM 1694 C CA . ASN A 1 222 ? 8.625 17.125 14.773 1 98.88 222 ASN A CA 1
ATOM 1695 C C . ASN A 1 222 ? 9.117 16.891 13.344 1 98.88 222 ASN A C 1
ATOM 1697 O O . ASN A 1 222 ? 9.914 15.984 13.102 1 98.88 222 ASN A O 1
ATOM 1701 N N . ILE A 1 223 ? 8.664 17.672 12.336 1 98.88 223 ILE A N 1
ATOM 1702 C CA . ILE A 1 223 ? 9.164 17.594 10.969 1 98.88 223 ILE A CA 1
ATOM 1703 C C . ILE A 1 223 ? 10.641 18 10.938 1 98.88 223 ILE A C 1
ATOM 1705 O O . ILE A 1 223 ? 11.453 17.359 10.266 1 98.88 223 ILE A O 1
ATOM 1709 N N . LEU A 1 224 ? 10.984 19.078 11.648 1 98.56 224 LEU A N 1
ATOM 1710 C CA . LEU A 1 224 ? 12.375 19.516 11.695 1 98.56 224 LEU A CA 1
ATOM 1711 C C . LEU A 1 224 ? 13.258 18.453 12.352 1 98.56 224 LEU A C 1
ATOM 1713 O O . LEU A 1 224 ? 14.406 18.266 11.945 1 98.56 224 LEU A O 1
ATOM 1717 N N . VAL A 1 225 ? 12.75 17.766 13.391 1 98.69 225 VAL A N 1
ATOM 1718 C CA . VAL A 1 225 ? 13.469 16.656 14.008 1 98.69 225 VAL A CA 1
ATOM 1719 C C . VAL A 1 225 ? 13.695 15.555 12.977 1 98.69 225 VAL A C 1
ATOM 1721 O O . VAL A 1 225 ? 14.805 15.023 12.867 1 98.69 225 VAL A O 1
ATOM 1724 N N . ALA A 1 226 ? 12.695 15.234 12.172 1 98.75 226 ALA A N 1
ATOM 1725 C CA . ALA A 1 226 ? 12.781 14.172 11.172 1 98.75 226 ALA A CA 1
ATOM 1726 C C . ALA A 1 226 ? 13.828 14.492 10.109 1 98.75 226 ALA A C 1
ATOM 1728 O O . ALA A 1 226 ? 14.461 13.594 9.562 1 98.75 226 ALA A O 1
ATOM 1729 N N . LEU A 1 227 ? 14.07 15.781 9.844 1 98.31 227 LEU A N 1
ATOM 1730 C CA . LEU A 1 227 ? 15.047 16.219 8.859 1 98.31 227 LEU A CA 1
ATOM 1731 C C . LEU A 1 227 ? 16.469 15.828 9.281 1 98.31 227 LEU A C 1
ATOM 1733 O O . LEU A 1 227 ? 17.375 15.828 8.461 1 98.31 227 LEU A O 1
ATOM 1737 N N . THR A 1 228 ? 16.562 15.445 10.539 1 97.31 228 THR A N 1
ATOM 1738 C CA . THR A 1 228 ? 17.906 15.18 11.039 1 97.31 228 THR A CA 1
ATOM 1739 C C . THR A 1 228 ? 18.062 13.711 11.414 1 97.31 228 THR A C 1
ATOM 1741 O O . THR A 1 228 ? 19.078 13.312 11.992 1 97.31 228 THR A O 1
ATOM 1744 N N . PHE A 1 229 ? 17.062 12.867 11.125 1 98.31 229 PHE A N 1
ATOM 1745 C CA . PHE A 1 229 ? 17.141 11.445 11.438 1 98.31 229 PHE A CA 1
ATOM 1746 C C . PHE A 1 229 ? 18.391 10.828 10.82 1 98.31 229 PHE A C 1
ATOM 1748 O O . PHE A 1 229 ? 18.719 11.094 9.664 1 98.31 229 PHE A O 1
ATOM 1755 N N . PRO A 1 230 ? 19.094 10.039 11.57 1 97.94 230 PRO A N 1
ATOM 1756 C CA . PRO A 1 230 ? 20.109 9.219 10.898 1 97.94 230 PRO A CA 1
ATOM 1757 C C . PRO A 1 230 ? 19.5 8.242 9.898 1 97.94 230 PRO A C 1
ATOM 1759 O O . PRO A 1 230 ? 18.359 7.805 10.07 1 97.94 230 PRO A O 1
ATOM 1762 N N . ARG A 1 231 ? 20.281 7.902 8.891 1 97.06 231 ARG A N 1
ATOM 1763 C CA . ARG A 1 231 ? 19.812 7.023 7.824 1 97.06 231 ARG A CA 1
ATOM 1764 C C . ARG A 1 231 ? 19.344 5.688 8.383 1 97.06 231 ARG A C 1
ATOM 1766 O O . ARG A 1 231 ? 18.406 5.082 7.844 1 97.06 231 ARG A O 1
ATOM 1773 N N . ASP A 1 232 ? 19.953 5.266 9.5 1 97.69 232 ASP A N 1
ATOM 1774 C CA . ASP A 1 232 ? 19.656 3.936 10.031 1 97.69 232 ASP A CA 1
ATOM 1775 C C . ASP A 1 232 ? 18.719 4.016 11.227 1 97.69 232 ASP A C 1
ATOM 1777 O O . ASP A 1 232 ? 18.656 3.088 12.039 1 97.69 232 ASP A O 1
ATOM 1781 N N . ALA A 1 233 ? 17.969 5.164 11.328 1 98.12 233 ALA A N 1
ATOM 1782 C CA . ALA A 1 233 ? 17.031 5.34 12.43 1 98.12 233 ALA A CA 1
ATOM 1783 C C . ALA A 1 233 ? 15.945 4.266 12.398 1 98.12 233 ALA A C 1
ATOM 1785 O O . ALA A 1 233 ? 15.391 3.9 13.438 1 98.12 233 ALA A O 1
ATOM 1786 N N . LEU A 1 234 ? 15.609 3.793 11.297 1 98.25 234 LEU A N 1
ATOM 1787 C CA . LEU A 1 234 ? 14.633 2.734 11.055 1 98.25 234 LEU A CA 1
ATOM 1788 C C . LEU A 1 234 ? 15.141 1.754 10 1 98.25 234 LEU A C 1
ATOM 1790 O O . LEU A 1 234 ? 15.984 2.105 9.18 1 98.25 234 LEU A O 1
ATOM 1794 N N . PRO A 1 235 ? 14.594 0.477 10.039 1 97.62 235 PRO A N 1
ATOM 1795 C CA . PRO A 1 235 ? 14.984 -0.446 8.969 1 97.62 235 PRO A CA 1
ATOM 1796 C C . PRO A 1 235 ? 14.602 0.069 7.586 1 97.62 235 PRO A C 1
ATOM 1798 O O . PRO A 1 235 ? 13.531 0.658 7.41 1 97.62 235 PRO A O 1
ATOM 1801 N N . PRO A 1 236 ? 15.414 -0.204 6.605 1 97.44 236 PRO A N 1
ATOM 1802 C CA . PRO A 1 236 ? 15.234 0.425 5.293 1 97.44 236 PRO A CA 1
ATOM 1803 C C . PRO A 1 236 ? 13.914 0.044 4.633 1 97.44 236 PRO A C 1
ATOM 1805 O O . PRO A 1 236 ? 13.375 0.813 3.834 1 97.44 236 PRO A O 1
ATOM 1808 N N . HIS A 1 237 ? 13.344 -1.153 4.969 1 97.75 237 HIS A N 1
ATOM 1809 C CA . HIS A 1 237 ? 12.125 -1.594 4.309 1 97.75 237 HIS A CA 1
ATOM 1810 C C . HIS A 1 237 ? 10.891 -1.254 5.145 1 97.75 237 HIS A C 1
ATOM 1812 O O . HIS A 1 237 ? 9.781 -1.679 4.82 1 97.75 237 HIS A O 1
ATOM 1818 N N . ARG A 1 238 ? 11.016 -0.547 6.289 1 98.12 238 ARG A N 1
ATOM 1819 C CA . ARG A 1 238 ? 9.961 -0.087 7.184 1 98.12 238 ARG A CA 1
ATOM 1820 C C . ARG A 1 238 ? 10.242 1.328 7.68 1 98.12 238 ARG A C 1
ATOM 1822 O O . ARG A 1 238 ? 10.75 1.514 8.781 1 98.12 238 ARG A O 1
ATOM 1829 N N . ARG A 1 239 ? 9.805 2.289 6.918 1 98.62 239 ARG A N 1
ATOM 1830 C CA . ARG A 1 239 ? 10.211 3.672 7.156 1 98.62 239 ARG A CA 1
ATOM 1831 C C . ARG A 1 239 ? 9.016 4.531 7.555 1 98.62 239 ARG A C 1
ATOM 1833 O O . ARG A 1 239 ? 8.969 5.719 7.23 1 98.62 239 ARG A O 1
ATOM 1840 N N . VAL A 1 240 ? 8.039 3.979 8.227 1 98.69 240 VAL A N 1
ATOM 1841 C CA . VAL A 1 240 ? 6.844 4.711 8.641 1 98.69 240 VAL A CA 1
ATOM 1842 C C . VAL A 1 240 ? 6.938 5.059 10.125 1 98.69 240 VAL A C 1
ATOM 1844 O O . VAL A 1 240 ? 7.473 4.281 10.914 1 98.69 240 VAL A O 1
ATOM 1847 N N . LEU A 1 241 ? 6.449 6.23 10.477 1 98.69 241 LEU A N 1
ATOM 1848 C CA . LEU A 1 241 ? 6.352 6.688 11.852 1 98.69 241 LEU A CA 1
ATOM 1849 C C . LEU A 1 241 ? 4.984 7.305 12.125 1 98.69 241 LEU A C 1
ATOM 1851 O O . LEU A 1 241 ? 4.531 8.172 11.375 1 98.69 241 LEU A O 1
ATOM 1855 N N . ASN A 1 242 ? 4.293 6.762 13.156 1 98.75 242 ASN A N 1
ATOM 1856 C CA . ASN A 1 242 ? 3.188 7.551 13.695 1 98.75 242 ASN A CA 1
ATOM 1857 C C . ASN A 1 242 ? 3.686 8.82 14.383 1 98.75 242 ASN A C 1
ATOM 1859 O O . ASN A 1 242 ? 4.348 8.75 15.414 1 98.75 242 ASN A O 1
ATOM 1863 N N . MET A 1 243 ? 3.398 9.953 13.75 1 98.81 243 MET A N 1
ATOM 1864 C CA . MET A 1 243 ? 3.756 11.203 14.406 1 98.81 243 MET A CA 1
ATOM 1865 C C . MET A 1 243 ? 2.996 11.359 15.719 1 98.81 243 MET A C 1
ATOM 1867 O O . MET A 1 243 ? 1.827 10.984 15.82 1 98.81 243 MET A O 1
ATOM 1871 N N . PRO A 1 244 ? 3.619 11.977 16.672 1 98.56 244 PRO A N 1
ATOM 1872 C CA . PRO A 1 244 ? 2.982 12.086 17.984 1 98.56 244 PRO A CA 1
ATOM 1873 C C . PRO A 1 244 ? 1.716 12.938 17.953 1 98.56 244 PRO A C 1
ATOM 1875 O O . PRO A 1 244 ? 1.692 13.992 17.312 1 98.56 244 PRO A O 1
ATOM 1878 N N . GLY A 1 245 ? 0.702 12.469 18.484 1 98 245 GLY A N 1
ATOM 1879 C CA . GLY A 1 245 ? -0.516 13.188 18.844 1 98 245 GLY A CA 1
ATOM 1880 C C . GLY A 1 245 ? -1.043 12.828 20.219 1 98 245 GLY A C 1
ATOM 1881 O O . GLY A 1 245 ? -0.344 12.188 21.016 1 98 245 GLY A O 1
ATOM 1882 N N . PHE A 1 246 ? -2.125 13.367 20.594 1 97.31 246 PHE A N 1
ATOM 1883 C CA . PHE A 1 246 ? -2.797 13.023 21.844 1 97.31 246 PHE A CA 1
ATOM 1884 C C . PHE A 1 246 ? -4.312 13.055 21.672 1 97.31 246 PHE A C 1
ATOM 1886 O O . PHE A 1 246 ? -4.82 13.688 20.734 1 97.31 246 PHE A O 1
ATOM 1893 N N . ALA A 1 247 ? -4.961 12.312 22.531 1 96.88 247 ALA A N 1
ATOM 1894 C CA . ALA A 1 247 ? -6.414 12.188 22.438 1 96.88 247 ALA A CA 1
ATOM 1895 C C . ALA A 1 247 ? -7.102 13.453 22.938 1 96.88 247 ALA A C 1
ATOM 1897 O O . ALA A 1 247 ? -6.781 13.969 24.016 1 96.88 247 ALA A O 1
ATOM 1898 N N . VAL A 1 248 ? -8.008 13.969 22.141 1 98.06 248 VAL A N 1
ATOM 1899 C CA . VAL A 1 248 ? -8.82 15.133 22.484 1 98.06 248 VAL A CA 1
ATOM 1900 C C . VAL A 1 248 ? -10.289 14.82 22.234 1 98.06 248 VAL A C 1
ATOM 1902 O O . VAL A 1 248 ? -10.664 14.352 21.156 1 98.06 248 VAL A O 1
ATOM 1905 N N . THR A 1 249 ? -11.148 15 23.219 1 97.94 249 THR A N 1
ATOM 1906 C CA . THR A 1 249 ? -12.578 14.773 23.031 1 97.94 249 THR A CA 1
ATOM 1907 C C . THR A 1 249 ? -13.266 16.031 22.516 1 97.94 249 THR A C 1
ATOM 1909 O O . THR A 1 249 ? -12.695 17.125 22.578 1 97.94 249 THR A O 1
ATOM 1912 N N . ILE A 1 250 ? -14.492 15.828 22.016 1 98.06 250 ILE A N 1
ATOM 1913 C CA . ILE A 1 250 ? -15.305 16.984 21.656 1 98.06 250 ILE A CA 1
ATOM 1914 C C . ILE A 1 250 ? -15.484 17.891 22.875 1 98.06 250 ILE A C 1
ATOM 1916 O O . ILE A 1 250 ? -15.383 19.109 22.766 1 98.06 250 ILE A O 1
ATOM 1920 N N . GLN A 1 251 ? -15.688 17.281 24.016 1 98.56 251 GLN A N 1
ATOM 1921 C CA . GLN A 1 251 ? -15.867 18.062 25.234 1 98.56 251 GLN A CA 1
ATOM 1922 C C . GLN A 1 251 ? -14.609 18.844 25.562 1 98.56 251 GLN A C 1
ATOM 1924 O O . GLN A 1 251 ? -14.688 20 26 1 98.56 251 GLN A O 1
ATOM 1929 N N . ASP A 1 252 ? -13.453 18.234 25.422 1 98.44 252 ASP A N 1
ATOM 1930 C CA . ASP A 1 252 ? -12.195 18.938 25.625 1 98.44 252 ASP A CA 1
ATOM 1931 C C . ASP A 1 252 ? -12.125 20.188 24.75 1 98.44 252 ASP A C 1
ATOM 1933 O O . ASP A 1 252 ? -11.648 21.234 25.188 1 98.44 252 ASP A O 1
ATOM 1937 N N . MET A 1 253 ? -12.539 20.094 23.531 1 98.62 253 MET A N 1
ATOM 1938 C CA . MET A 1 253 ? -12.477 21.203 22.594 1 98.62 253 MET A CA 1
ATOM 1939 C C . MET A 1 253 ? -13.438 22.312 23 1 98.62 253 MET A C 1
ATOM 1941 O O . MET A 1 253 ? -13.086 23.5 22.938 1 98.62 253 MET A O 1
ATOM 1945 N N . LEU A 1 254 ? -14.633 21.906 23.422 1 98.5 254 LEU A N 1
ATOM 1946 C CA . LEU A 1 254 ? -15.609 22.891 23.891 1 98.5 254 LEU A CA 1
ATOM 1947 C C . LEU A 1 254 ? -15.117 23.594 25.156 1 98.5 254 LEU A C 1
ATOM 1949 O O . LEU A 1 254 ? -15.281 24.797 25.297 1 98.5 254 LEU A O 1
ATOM 1953 N N . ASN A 1 255 ? -14.523 22.812 26.031 1 98.69 255 ASN A N 1
ATOM 1954 C CA . ASN A 1 255 ? -13.938 23.406 27.219 1 98.69 255 ASN A CA 1
ATOM 1955 C C . ASN A 1 255 ? -12.852 24.422 26.859 1 98.69 255 ASN A C 1
ATOM 1957 O O . ASN A 1 255 ? -12.797 25.5 27.453 1 98.69 255 ASN A O 1
ATOM 1961 N N . ALA A 1 256 ? -12 24.078 25.984 1 98.75 256 ALA A N 1
ATOM 1962 C CA . ALA A 1 256 ? -10.914 24.969 25.562 1 98.75 256 ALA A CA 1
ATOM 1963 C C . ALA A 1 256 ? -11.469 26.219 24.906 1 98.75 256 ALA A C 1
ATOM 1965 O O . ALA A 1 256 ? -10.961 27.328 25.125 1 98.75 256 ALA A O 1
ATOM 1966 N N . LEU A 1 257 ? -12.492 26.047 24.078 1 98.5 257 LEU A N 1
ATOM 1967 C CA . LEU A 1 257 ? -13.148 27.172 23.438 1 98.5 257 LEU A CA 1
ATOM 1968 C C . LEU A 1 257 ? -13.68 28.156 24.484 1 98.5 257 LEU A C 1
ATOM 1970 O O . LEU A 1 257 ? -13.484 29.359 24.359 1 98.5 257 LEU A O 1
ATOM 1974 N N . GLU A 1 258 ? -14.312 27.578 25.484 1 98.5 258 GLU A N 1
ATOM 1975 C CA . GLU A 1 258 ? -14.859 28.406 26.562 1 98.5 258 GLU A CA 1
ATOM 1976 C C . GLU A 1 258 ? -13.75 29.094 27.344 1 98.5 258 GLU A C 1
ATOM 1978 O O . GLU A 1 258 ? -13.828 30.297 27.609 1 98.5 258 GLU A O 1
ATOM 1983 N N . GLU A 1 259 ? -12.781 28.344 27.672 1 98.38 259 GLU A N 1
ATOM 1984 C CA . GLU A 1 259 ? -11.703 28.844 28.516 1 98.38 259 GLU A CA 1
ATOM 1985 C C . GLU A 1 259 ? -10.938 29.969 27.812 1 98.38 259 GLU A C 1
ATOM 1987 O O . GLU A 1 259 ? -10.609 30.984 28.438 1 98.38 259 GLU A O 1
ATOM 1992 N N . VAL A 1 260 ? -10.625 29.844 26.578 1 97.69 260 VAL A N 1
ATOM 1993 C CA . VAL A 1 260 ? -9.75 30.766 25.875 1 97.69 260 VAL A CA 1
ATOM 1994 C C . VAL A 1 260 ? -10.578 31.844 25.172 1 97.69 260 VAL A C 1
ATOM 1996 O O . VAL A 1 260 ? -10.195 33 25.156 1 97.69 260 VAL A O 1
ATOM 1999 N N . GLY A 1 261 ? -11.688 31.5 24.625 1 96.12 261 GLY A N 1
ATOM 2000 C CA . GLY A 1 261 ? -12.477 32.406 23.797 1 96.12 261 GLY A CA 1
ATOM 2001 C C . GLY A 1 261 ? -13.602 33.094 24.562 1 96.12 261 GLY A C 1
ATOM 2002 O O . GLY A 1 261 ? -14.07 34.156 24.188 1 96.12 261 GLY A O 1
ATOM 2003 N N . GLY A 1 262 ? -14.133 32.344 25.562 1 97.5 262 GLY A N 1
ATOM 2004 C CA . GLY A 1 262 ? -15.273 32.875 26.297 1 97.5 262 GLY A CA 1
ATOM 2005 C C . GLY A 1 262 ? -16.516 32 26.141 1 97.5 262 GLY A C 1
ATOM 2006 O O . GLY A 1 262 ? -16.734 31.391 25.094 1 97.5 262 GLY A O 1
ATOM 2007 N N . LYS A 1 263 ? -17.344 32.031 27.141 1 98 263 LYS A N 1
ATOM 2008 C CA . LYS A 1 263 ? -18.547 31.219 27.219 1 98 263 LYS A CA 1
ATOM 2009 C C . LYS A 1 263 ? -19.5 31.531 26.062 1 98 263 LYS A C 1
ATOM 2011 O O . LYS A 1 263 ? -20.188 30.656 25.562 1 98 263 LYS A O 1
ATOM 2016 N N . ASP A 1 264 ? -19.562 32.75 25.641 1 98.06 264 ASP A N 1
ATOM 2017 C CA . ASP A 1 264 ? -20.469 33.188 24.578 1 98.06 264 ASP A CA 1
ATOM 2018 C C . ASP A 1 264 ? -20.141 32.469 23.25 1 98.06 264 ASP A C 1
ATOM 2020 O O . ASP A 1 264 ? -21.016 32.312 22.391 1 98.06 264 ASP A O 1
ATOM 2024 N N . LYS A 1 265 ? -18.875 32.031 23.062 1 98.19 265 LYS A N 1
ATOM 2025 C CA . LYS A 1 265 ? -18.469 31.391 21.828 1 98.19 265 LYS A CA 1
ATOM 2026 C C . LYS A 1 265 ? -19.125 30.031 21.672 1 98.19 265 LYS A C 1
ATOM 2028 O O . LYS A 1 265 ? -19.266 29.516 20.562 1 98.19 265 LYS A O 1
ATOM 2033 N N . LEU A 1 266 ? -19.484 29.406 22.781 1 98.38 266 LEU A N 1
ATOM 2034 C CA . LEU A 1 266 ? -20.109 28.094 22.734 1 98.38 266 LEU A CA 1
ATOM 2035 C C . LEU A 1 266 ? -21.438 28.141 21.969 1 98.38 266 LEU A C 1
ATOM 2037 O O . LEU A 1 266 ? -21.875 27.125 21.422 1 98.38 266 LEU A O 1
ATOM 2041 N N . ALA A 1 267 ? -22.078 29.344 21.891 1 98.12 267 ALA A N 1
ATOM 2042 C CA . ALA A 1 267 ? -23.344 29.5 21.203 1 98.12 267 ALA A CA 1
ATOM 2043 C C . ALA A 1 267 ? -23.203 29.281 19.703 1 98.12 267 ALA A C 1
ATOM 2045 O O . ALA A 1 267 ? -24.188 29.031 19 1 98.12 267 ALA A O 1
ATOM 2046 N N . PHE A 1 268 ? -21.953 29.328 19.219 1 98.5 268 PHE A N 1
ATOM 2047 C CA . PHE A 1 268 ? -21.688 29.203 17.781 1 98.5 268 PHE A CA 1
ATOM 2048 C C . PHE A 1 268 ? -21.391 27.75 17.422 1 98.5 268 PHE A C 1
ATOM 2050 O O . PHE A 1 268 ? -21.078 27.453 16.281 1 98.5 268 PHE A O 1
ATOM 2057 N N . VAL A 1 269 ? -21.5 26.812 18.344 1 98.62 269 VAL A N 1
ATOM 2058 C CA . VAL A 1 269 ? -21.266 25.406 18.062 1 98.62 269 VAL A CA 1
ATOM 2059 C C . VAL A 1 269 ? -22.594 24.641 18.078 1 98.62 269 VAL A C 1
ATOM 2061 O O . VAL A 1 269 ? -23.312 24.656 19.078 1 98.62 269 VAL A O 1
ATOM 2064 N N . ARG A 1 270 ? -22.875 24.078 16.922 1 98.38 270 ARG A N 1
ATOM 2065 C CA . ARG A 1 270 ? -24.078 23.266 16.812 1 98.38 270 ARG A CA 1
ATOM 2066 C C . ARG A 1 270 ? -23.719 21.797 16.578 1 98.38 270 ARG A C 1
ATOM 2068 O O . ARG A 1 270 ? -23.016 21.469 15.625 1 98.38 270 ARG A O 1
ATOM 2075 N N . GLU A 1 271 ? -24.203 20.938 17.469 1 97.62 271 GLU A N 1
ATOM 2076 C CA . GLU A 1 271 ? -23.969 19.5 17.375 1 97.62 271 GLU A CA 1
ATOM 2077 C C . GLU A 1 271 ? -25.141 18.797 16.688 1 97.62 271 GLU A C 1
ATOM 2079 O O . GLU A 1 271 ? -26.281 18.984 17.094 1 97.62 271 GLU A O 1
ATOM 2084 N N . GLU A 1 272 ? -24.828 18.094 15.648 1 96.31 272 GLU A N 1
ATOM 2085 C CA . GLU A 1 272 ? -25.844 17.344 14.914 1 96.31 272 GLU A CA 1
ATOM 2086 C C . GLU A 1 272 ? -25.312 15.969 14.492 1 96.31 272 GLU A C 1
ATOM 2088 O O . GLU A 1 272 ? -24.219 15.867 13.938 1 96.31 272 GLU A O 1
ATOM 2093 N N . ASP A 1 273 ? -26.141 14.961 14.719 1 94.69 273 ASP A N 1
ATOM 2094 C CA . ASP A 1 273 ? -25.75 13.641 14.234 1 94.69 273 ASP A CA 1
ATOM 2095 C C . ASP A 1 273 ? -25.891 13.555 12.711 1 94.69 273 ASP A C 1
ATOM 2097 O O . ASP A 1 273 ? -26.969 13.789 12.172 1 94.69 273 ASP A O 1
ATOM 2101 N N . VAL A 1 274 ? -24.828 13.312 12.109 1 93.94 274 VAL A N 1
ATOM 2102 C CA . VAL A 1 274 ? -24.844 13.047 10.672 1 93.94 274 VAL A CA 1
ATOM 2103 C C . VAL A 1 274 ? -24.547 11.578 10.414 1 93.94 274 VAL A C 1
ATOM 2105 O O . VAL A 1 274 ? -23.375 11.172 10.328 1 93.94 274 VAL A O 1
ATOM 2108 N N . PRO A 1 275 ? -25.531 10.742 10.188 1 92 275 PRO A N 1
ATOM 2109 C CA . PRO A 1 275 ? -25.375 9.289 10.102 1 92 275 PRO A CA 1
ATOM 2110 C C . PRO A 1 275 ? -24.375 8.859 9.031 1 92 275 PRO A C 1
ATOM 2112 O O . PRO A 1 275 ? -23.656 7.883 9.219 1 92 275 PRO A O 1
ATOM 2115 N N . SER A 1 276 ? -24.297 9.594 7.953 1 88 276 SER A N 1
ATOM 2116 C CA . SER A 1 276 ? -23.453 9.203 6.832 1 88 276 SER A CA 1
ATOM 2117 C C . SER A 1 276 ? -21.969 9.312 7.195 1 88 276 SER A C 1
ATOM 2119 O O . SER A 1 276 ? -21.125 8.703 6.547 1 88 276 SER A O 1
ATOM 2121 N N . LEU A 1 277 ? -21.688 10.016 8.297 1 91 277 LEU A N 1
ATOM 2122 C CA . LEU A 1 277 ? -20.297 10.211 8.695 1 91 277 LEU A CA 1
ATOM 2123 C C . LEU A 1 277 ? -19.938 9.367 9.914 1 91 277 LEU A C 1
ATOM 2125 O O . LEU A 1 277 ? -18.766 9.18 10.234 1 91 277 LEU A O 1
ATOM 2129 N N . LYS A 1 278 ? -20.953 8.945 10.562 1 90.31 278 LYS A N 1
ATOM 2130 C CA . LYS A 1 278 ? -20.766 8.289 11.859 1 90.31 278 LYS A CA 1
ATOM 2131 C C . LYS A 1 278 ? -19.844 7.074 11.727 1 90.31 278 LYS A C 1
ATOM 2133 O O . LYS A 1 278 ? -18.875 6.941 12.477 1 90.31 278 LYS A O 1
ATOM 2138 N N . SER A 1 279 ? -20.109 6.215 10.742 1 87.75 279 SER A N 1
ATOM 2139 C CA . SER A 1 279 ? -19.328 4.996 10.578 1 87.75 279 SER A CA 1
ATOM 2140 C C . SER A 1 279 ? -17.859 5.316 10.32 1 87.75 279 SER A C 1
ATOM 2142 O O . SER A 1 279 ? -16.969 4.672 10.875 1 87.75 279 SER A O 1
ATOM 2144 N N . THR A 1 280 ? -17.609 6.293 9.523 1 90.44 280 THR A N 1
ATOM 2145 C CA . THR A 1 280 ? -16.25 6.688 9.188 1 90.44 280 THR A CA 1
ATOM 2146 C C . THR A 1 280 ? -15.547 7.266 10.414 1 90.44 280 THR A C 1
ATOM 2148 O O . THR A 1 280 ? -14.422 6.867 10.734 1 90.44 280 THR A O 1
ATOM 2151 N N . LEU A 1 281 ? -16.188 8.125 11.102 1 92.69 281 LEU A N 1
ATOM 2152 C CA . LEU A 1 281 ? -15.586 8.781 12.258 1 92.69 281 LEU A CA 1
ATOM 2153 C C . LEU A 1 281 ? -15.219 7.766 13.336 1 92.69 281 LEU A C 1
ATOM 2155 O O . LEU A 1 281 ? -14.156 7.855 13.945 1 92.69 281 LEU A O 1
ATOM 2159 N N . TYR A 1 282 ? -16.016 6.785 13.477 1 91 282 TYR A N 1
ATOM 2160 C CA . TYR A 1 282 ? -15.82 5.816 14.547 1 91 282 TYR A CA 1
ATOM 2161 C C . TYR A 1 282 ? -14.859 4.711 14.117 1 91 282 TYR A C 1
ATOM 2163 O O . TYR A 1 282 ? -14.445 3.887 14.93 1 91 282 TYR A O 1
ATOM 2171 N N . SER A 1 283 ? -14.477 4.684 12.828 1 88.88 283 SER A N 1
ATOM 2172 C CA . SER A 1 283 ? -13.531 3.697 12.328 1 88.88 283 SER A CA 1
ATOM 2173 C C . SER A 1 283 ? -12.094 4.156 12.547 1 88.88 283 SER A C 1
ATOM 2175 O O . SER A 1 283 ? -11.156 3.365 12.414 1 88.88 283 SER A O 1
ATOM 2177 N N . TRP A 1 284 ? -11.891 5.379 12.914 1 92.38 284 TRP A N 1
ATOM 2178 C CA . TRP A 1 284 ? -10.555 5.953 13.047 1 92.38 284 TRP A CA 1
ATOM 2179 C C . TRP A 1 284 ? -9.898 5.512 14.352 1 92.38 284 TRP A C 1
ATOM 2181 O O . TRP A 1 284 ? -10.562 5.387 15.383 1 92.38 284 TRP A O 1
ATOM 2191 N N . ALA A 1 285 ? -8.586 5.27 14.242 1 93.5 285 ALA A N 1
ATOM 2192 C CA . ALA A 1 285 ? -7.816 5.039 15.461 1 93.5 285 ALA A CA 1
ATOM 2193 C C . ALA A 1 285 ? -7.703 6.316 16.281 1 93.5 285 ALA A C 1
ATOM 2195 O O . ALA A 1 285 ? -7.527 7.406 15.734 1 93.5 285 ALA A O 1
ATOM 2196 N N . ASP A 1 286 ? -7.828 6.113 17.641 1 93.44 286 ASP A N 1
ATOM 2197 C CA . ASP A 1 286 ? -7.77 7.316 18.469 1 93.44 286 ASP A CA 1
ATOM 2198 C C . ASP A 1 286 ? -6.902 7.094 19.703 1 93.44 286 ASP A C 1
ATOM 2200 O O . ASP A 1 286 ? -7.07 7.773 20.719 1 93.44 286 ASP A O 1
ATOM 2204 N N . ASP A 1 287 ? -6.125 6.137 19.672 1 96.94 287 ASP A N 1
ATOM 2205 C CA . ASP A 1 287 ? -5.18 5.836 20.75 1 96.94 287 ASP A CA 1
ATOM 2206 C C . ASP A 1 287 ? -3.898 5.223 20.188 1 96.94 287 ASP A C 1
ATOM 2208 O O . ASP A 1 287 ? -3.859 4.031 19.875 1 96.94 287 ASP A O 1
ATOM 2212 N N . PHE A 1 288 ? -2.855 5.961 20.125 1 98.12 288 PHE A N 1
ATOM 2213 C CA . PHE A 1 288 ? -1.597 5.535 19.531 1 98.12 288 PHE A CA 1
ATOM 2214 C C . PHE A 1 288 ? -0.505 5.418 20.578 1 98.12 288 PHE A C 1
ATOM 2216 O O . PHE A 1 288 ? -0.476 6.188 21.547 1 98.12 288 PHE A O 1
ATOM 2223 N N . ASP A 1 289 ? 0.312 4.426 20.484 1 98.19 289 ASP A N 1
ATOM 2224 C CA . ASP A 1 289 ? 1.586 4.363 21.203 1 98.19 289 ASP A CA 1
ATOM 2225 C C . ASP A 1 289 ? 2.648 5.207 20.5 1 98.19 289 ASP A C 1
ATOM 2227 O O . ASP A 1 289 ? 3.182 4.801 19.453 1 98.19 289 ASP A O 1
ATOM 2231 N N . ASN A 1 290 ? 3.055 6.352 21.031 1 96.88 290 ASN A N 1
ATOM 2232 C CA . ASN A 1 290 ? 3.982 7.293 20.422 1 96.88 290 ASN A CA 1
ATOM 2233 C C . ASN A 1 290 ? 5.43 6.992 20.812 1 96.88 290 ASN A C 1
ATOM 2235 O O . ASN A 1 290 ? 6.332 7.766 20.484 1 96.88 290 ASN A O 1
ATOM 2239 N N . SER A 1 291 ? 5.668 5.883 21.406 1 98.25 291 SER A N 1
ATOM 2240 C CA . SER A 1 291 ? 6.973 5.613 22.016 1 98.25 291 SER A CA 1
ATOM 2241 C C . SER A 1 291 ? 8.078 5.66 20.969 1 98.25 291 SER A C 1
ATOM 2243 O O . SER A 1 291 ? 9.172 6.18 21.219 1 98.25 291 SER A O 1
ATOM 2245 N N . LEU A 1 292 ? 7.852 5.164 19.781 1 98.31 292 LEU A N 1
ATOM 2246 C CA . LEU A 1 292 ? 8.883 5.125 18.75 1 98.31 292 LEU A CA 1
ATOM 2247 C C . LEU A 1 292 ? 9.297 6.531 18.328 1 98.31 292 LEU A C 1
ATOM 2249 O O . LEU A 1 292 ? 10.477 6.875 18.359 1 98.31 292 LEU A O 1
ATOM 2253 N N . SER A 1 293 ? 8.359 7.34 17.953 1 98.5 293 SER A N 1
ATOM 2254 C CA . SER A 1 293 ? 8.648 8.703 17.5 1 98.5 293 SER A CA 1
ATOM 2255 C C . SER A 1 293 ? 9.281 9.523 18.625 1 98.5 293 SER A C 1
ATOM 2257 O O . SER A 1 293 ? 10.18 10.328 18.375 1 98.5 293 SER A O 1
ATOM 2259 N N . LEU A 1 294 ? 8.781 9.32 19.859 1 98.56 294 LEU A N 1
ATOM 2260 C CA . LEU A 1 294 ? 9.359 10.023 21 1 98.56 294 LEU A CA 1
ATOM 2261 C C . LEU A 1 294 ? 10.805 9.609 21.219 1 98.56 294 LEU A C 1
ATOM 2263 O O . LEU A 1 294 ? 11.656 10.438 21.547 1 98.56 294 LEU A O 1
ATOM 2267 N N . SER A 1 295 ? 11.133 8.352 21.016 1 98.5 295 SER A N 1
ATOM 2268 C CA . SER A 1 295 ? 12.5 7.852 21.172 1 98.5 295 SER A CA 1
ATOM 2269 C C . SER A 1 295 ? 13.438 8.461 20.125 1 98.5 295 SER A C 1
ATOM 2271 O O . SER A 1 295 ? 14.656 8.461 20.312 1 98.5 295 SER A O 1
ATOM 2273 N N . LEU A 1 296 ? 12.875 9.023 19.078 1 98.44 296 LEU A N 1
ATOM 2274 C CA . LEU A 1 296 ? 13.664 9.602 18 1 98.44 296 LEU A CA 1
ATOM 2275 C C . LEU A 1 296 ? 13.758 11.117 18.141 1 98.44 296 LEU A C 1
ATOM 2277 O O . LEU A 1 296 ? 14.242 11.805 17.25 1 98.44 296 LEU A O 1
ATOM 2281 N N . GLY A 1 297 ? 13.211 11.672 19.219 1 98.62 297 GLY A N 1
ATOM 2282 C CA . GLY A 1 297 ? 13.422 13.07 19.531 1 98.62 297 GLY A CA 1
ATOM 2283 C C . GLY A 1 297 ? 12.195 13.93 19.297 1 98.62 297 GLY A C 1
ATOM 2284 O O . GLY A 1 297 ? 12.211 15.133 19.547 1 98.62 297 GLY A O 1
ATOM 2285 N N . MET A 1 298 ? 11.094 13.32 18.891 1 98.75 298 MET A N 1
ATOM 2286 C CA . MET A 1 298 ? 9.859 14.07 18.656 1 98.75 298 MET A CA 1
ATOM 2287 C C . MET A 1 298 ? 9.148 14.367 19.984 1 98.75 298 MET A C 1
ATOM 2289 O O . MET A 1 298 ? 9.508 13.82 21.016 1 98.75 298 MET A O 1
ATOM 2293 N N . LYS A 1 299 ? 8.211 15.305 19.875 1 98.56 299 LYS A N 1
ATOM 2294 C CA . LYS A 1 299 ? 7.473 15.688 21.062 1 98.56 299 LYS A CA 1
ATOM 2295 C C . LYS A 1 299 ? 5.969 15.531 20.859 1 98.56 299 LYS A C 1
ATOM 2297 O O . LYS A 1 299 ? 5.5 15.398 19.734 1 98.56 299 LYS A O 1
ATOM 2302 N N . GLN A 1 300 ? 5.293 15.508 21.953 1 98.12 300 GLN A N 1
ATOM 2303 C CA . GLN A 1 300 ? 3.84 15.375 22 1 98.12 300 GLN A CA 1
ATOM 2304 C C . GLN A 1 300 ? 3.197 16.547 22.75 1 98.12 300 GLN A C 1
ATOM 2306 O O . GLN A 1 300 ? 3.725 17 23.75 1 98.12 300 GLN A O 1
ATOM 2311 N N . ASP A 1 301 ? 2.084 17.031 22.141 1 97.94 301 ASP A N 1
ATOM 2312 C CA . ASP A 1 301 ? 1.312 18.016 22.906 1 97.94 301 ASP A CA 1
ATOM 2313 C C . ASP A 1 301 ? 0.717 17.406 24.156 1 97.94 301 ASP A C 1
ATOM 2315 O O . ASP A 1 301 ? 0.525 16.188 24.234 1 97.94 301 ASP A O 1
ATOM 2319 N N . THR A 1 302 ? 0.426 18.297 25.125 1 94.81 302 THR A N 1
ATOM 2320 C CA . THR A 1 302 ? -0.141 17.781 26.375 1 94.81 302 THR A CA 1
ATOM 2321 C C . THR A 1 302 ? -1.412 18.531 26.734 1 94.81 302 THR A C 1
ATOM 2323 O O . THR A 1 302 ? -2.1 18.188 27.703 1 94.81 302 THR A O 1
ATOM 2326 N N . SER A 1 303 ? -1.731 19.547 25.969 1 96.5 303 SER A N 1
ATOM 2327 C CA . SER A 1 303 ? -2.871 20.406 26.297 1 96.5 303 SER A CA 1
ATOM 2328 C C . SER A 1 303 ? -3.516 20.984 25.047 1 96.5 303 SER A C 1
ATOM 2330 O O . SER A 1 303 ? -2.867 21.703 24.281 1 96.5 303 SER A O 1
ATOM 2332 N N . PHE A 1 304 ? -4.82 20.719 24.922 1 98.25 304 PHE A N 1
ATOM 2333 C CA . PHE A 1 304 ? -5.516 21.312 23.781 1 98.25 304 PHE A CA 1
ATOM 2334 C C . PHE A 1 304 ? -5.738 22.812 24.016 1 98.25 304 PHE A C 1
ATOM 2336 O O . PHE A 1 304 ? -5.781 23.594 23.062 1 98.25 304 PHE A O 1
ATOM 2343 N N . VAL A 1 305 ? -5.844 23.234 25.234 1 98.44 305 VAL A N 1
ATOM 2344 C CA . VAL A 1 305 ? -5.953 24.656 25.562 1 98.44 305 VAL A CA 1
ATOM 2345 C C . VAL A 1 305 ? -4.754 25.406 25 1 98.44 305 VAL A C 1
ATOM 2347 O O . VAL A 1 305 ? -4.91 26.5 24.438 1 98.44 305 VAL A O 1
ATOM 2350 N N . ASP A 1 306 ? -3.594 24.828 25.156 1 97.75 306 ASP A N 1
ATOM 2351 C CA . ASP A 1 306 ? -2.391 25.469 24.625 1 97.75 306 ASP A CA 1
ATOM 2352 C C . ASP A 1 306 ? -2.447 25.578 23.109 1 97.75 306 ASP A C 1
ATOM 2354 O O . ASP A 1 306 ? -1.973 26.562 22.531 1 97.75 306 ASP A O 1
ATOM 2358 N N . SER A 1 307 ? -3.002 24.562 22.438 1 97.38 307 SER A N 1
ATOM 2359 C CA . SER A 1 307 ? -3.178 24.625 21 1 97.38 307 SER A CA 1
ATOM 2360 C C . SER A 1 307 ? -4.078 25.781 20.594 1 97.38 307 SER A C 1
ATOM 2362 O O . SER A 1 307 ? -3.828 26.438 19.578 1 97.38 307 SER A O 1
ATOM 2364 N N . VAL A 1 308 ? -5.137 26 21.375 1 98.12 308 VAL A N 1
ATOM 2365 C CA . VAL A 1 308 ? -6.078 27.078 21.078 1 98.12 308 VAL A CA 1
ATOM 2366 C C . VAL A 1 308 ? -5.41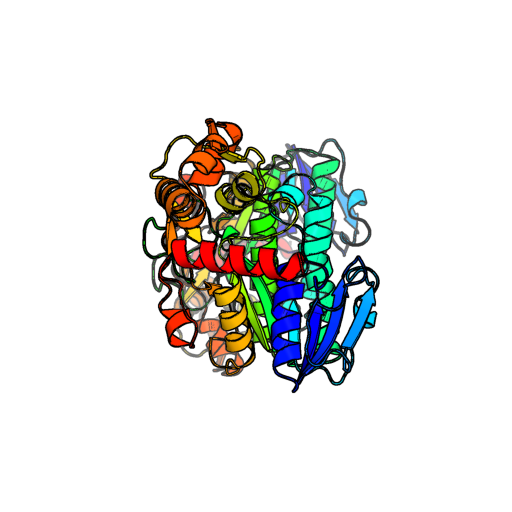4 28.438 21.328 1 98.12 308 VAL A C 1
ATOM 2368 O O . VAL A 1 308 ? -5.594 29.375 20.547 1 98.12 308 VAL A O 1
ATOM 2371 N N . LYS A 1 309 ? -4.637 28.531 22.391 1 97.5 309 LYS A N 1
ATOM 2372 C CA . LYS A 1 309 ? -3.9 29.766 22.656 1 97.5 309 LYS A CA 1
ATOM 2373 C C . LYS A 1 309 ? -2.945 30.094 21.516 1 97.5 309 LYS A C 1
ATOM 2375 O O . LYS A 1 309 ? -2.85 31.25 21.094 1 97.5 309 LYS A O 1
ATOM 2380 N N . ASP A 1 310 ? -2.232 29.047 21.047 1 95 310 ASP A N 1
ATOM 2381 C CA . ASP A 1 310 ? -1.336 29.234 19.906 1 95 310 ASP A CA 1
ATOM 2382 C C . ASP A 1 310 ? -2.096 29.734 18.688 1 95 310 ASP A C 1
ATOM 2384 O O . ASP A 1 310 ? -1.602 30.609 17.969 1 95 310 ASP A O 1
ATOM 2388 N N . TYR A 1 311 ? -3.246 29.219 18.5 1 95.44 311 TYR A N 1
ATOM 2389 C CA . TYR A 1 311 ? -4.086 29.625 17.375 1 95.44 311 TYR A CA 1
ATOM 2390 C C . TYR A 1 311 ? -4.461 31.094 17.484 1 95.44 311 TYR A C 1
ATOM 2392 O O . TYR A 1 311 ? -4.391 31.828 16.484 1 95.44 311 TYR A O 1
ATOM 2400 N N . ILE A 1 312 ? -4.801 31.547 18.625 1 93.38 312 ILE A N 1
ATOM 2401 C CA . ILE A 1 312 ? -5.195 32.938 18.844 1 93.38 312 ILE A CA 1
ATOM 2402 C C . ILE A 1 312 ? -4.008 33.844 18.562 1 93.38 312 ILE A C 1
ATOM 2404 O O . ILE A 1 312 ? -4.176 34.938 18.016 1 93.38 312 ILE A O 1
ATOM 2408 N N . GLU A 1 313 ? -2.867 33.406 18.969 1 89.38 313 GLU A N 1
ATOM 2409 C CA . GLU A 1 313 ? -1.662 34.188 18.719 1 89.38 313 GLU A CA 1
ATOM 2410 C C . GLU A 1 313 ? -1.429 34.375 17.219 1 89.38 313 GLU A C 1
ATOM 2412 O O . GLU A 1 313 ? -0.985 35.438 16.781 1 89.38 313 GLU A O 1
ATOM 2417 N N . THR A 1 314 ? -1.729 33.406 16.453 1 84.62 314 THR A N 1
ATOM 2418 C CA . THR A 1 314 ? -1.543 33.469 15.008 1 84.62 314 THR A CA 1
ATOM 2419 C C . THR A 1 314 ? -2.539 34.438 14.383 1 84.62 314 THR A C 1
ATOM 2421 O O . THR A 1 314 ? -2.242 35.062 13.367 1 84.62 314 THR A O 1
ATOM 2424 N N . LEU A 1 315 ? -3.789 34.531 14.906 1 81.69 315 LEU A N 1
ATOM 2425 C CA . LEU A 1 315 ? -4.797 35.469 14.43 1 81.69 315 LEU A CA 1
ATOM 2426 C C . LEU A 1 315 ? -4.355 36.906 14.664 1 81.69 315 LEU A C 1
ATOM 2428 O O . LEU A 1 315 ? -4.578 37.781 13.828 1 81.69 315 LEU A O 1
ATOM 2432 N N . GLY A 1 316 ? -3.789 37.094 15.812 1 78.25 316 GLY A N 1
ATOM 2433 C CA . GLY A 1 316 ? -3.285 38.406 16.141 1 78.25 316 GLY A CA 1
ATOM 2434 C C . GLY A 1 316 ? -2.168 38.875 15.219 1 78.25 316 GLY A C 1
ATOM 2435 O O . GLY A 1 316 ? -2.125 40.031 14.812 1 78.25 316 GLY A O 1
ATOM 2436 N N . GLU A 1 317 ? -1.37 38.031 14.836 1 74.69 317 GLU A N 1
ATOM 2437 C CA . GLU A 1 317 ? -0.261 38.344 13.938 1 74.69 317 GLU A CA 1
ATOM 2438 C C . GLU A 1 317 ? -0.759 38.625 12.523 1 74.69 317 GLU A C 1
ATOM 2440 O O . GLU A 1 317 ? -0.172 39.469 11.82 1 74.69 317 GLU A O 1
ATOM 2445 N N . ALA A 1 318 ? -1.807 38.125 12.164 1 67.06 318 ALA A N 1
ATOM 2446 C CA . ALA A 1 318 ? -2.369 38.312 10.828 1 67.06 318 ALA A CA 1
ATOM 2447 C C . ALA A 1 318 ? -3.07 39.656 10.719 1 67.06 318 ALA A C 1
ATOM 2449 O O . ALA A 1 318 ? -3.152 40.25 9.625 1 67.06 318 ALA A O 1
ATOM 2450 N N . LYS A 1 319 ? -3.578 40.219 11.812 1 66.62 319 LYS A N 1
ATOM 2451 C CA . LYS A 1 319 ? -4.281 41.5 11.82 1 66.62 319 LYS A CA 1
ATOM 2452 C C . LYS A 1 319 ? -3.299 42.688 11.883 1 66.62 319 LYS A C 1
ATOM 2454 O O . LYS A 1 319 ? -3.67 43.812 11.625 1 66.62 319 LYS A O 1
ATOM 2459 N N . GLN A 1 320 ? -2.053 42.438 12.211 1 58.62 320 GLN A N 1
ATOM 2460 C CA . GLN A 1 320 ? -1.033 43.469 12.219 1 58.62 320 GLN A CA 1
ATOM 2461 C C . GLN A 1 320 ? -0.38 43.625 10.852 1 58.62 320 GLN A C 1
ATOM 2463 O O . GLN A 1 320 ? -0.037 44.719 10.43 1 58.62 320 GLN A O 1
ATOM 2468 N N . MET B 1 1 ? -19.922 -18 -18.219 1 94.88 1 MET B N 1
ATOM 2469 C CA . MET B 1 1 ? -19.359 -16.672 -17.953 1 94.88 1 MET B CA 1
ATOM 2470 C C . MET B 1 1 ? -18.406 -16.25 -19.078 1 94.88 1 MET B C 1
ATOM 2472 O O . MET B 1 1 ? -17.812 -17.109 -19.734 1 94.88 1 MET B O 1
ATOM 2476 N N . LYS B 1 2 ? -18.453 -14.984 -19.328 1 97.5 2 LYS B N 1
ATOM 2477 C CA . LYS B 1 2 ? -17.375 -14.422 -20.141 1 97.5 2 LYS B CA 1
ATOM 2478 C C . LYS B 1 2 ? -16.266 -13.859 -19.266 1 97.5 2 LYS B C 1
ATOM 2480 O O . LYS B 1 2 ? -16.5 -12.969 -18.438 1 97.5 2 LYS B O 1
ATOM 2485 N N . ILE B 1 3 ? -15.023 -14.406 -19.438 1 98.44 3 ILE B N 1
ATOM 2486 C CA . ILE B 1 3 ? -13.953 -14.133 -18.484 1 98.44 3 ILE B CA 1
ATOM 2487 C C . ILE B 1 3 ? -12.727 -13.609 -19.219 1 98.44 3 ILE B C 1
ATOM 2489 O O . ILE B 1 3 ? -12.273 -14.219 -20.188 1 98.44 3 ILE B O 1
ATOM 2493 N N . LEU B 1 4 ? -12.25 -12.461 -18.812 1 98.81 4 LEU B N 1
ATOM 2494 C CA . LEU B 1 4 ? -10.953 -11.961 -19.234 1 98.81 4 LEU B CA 1
ATOM 2495 C C . LEU B 1 4 ? -9.828 -12.539 -18.391 1 98.81 4 LEU B C 1
ATOM 2497 O O . LEU B 1 4 ? -9.906 -12.516 -17.156 1 98.81 4 LEU B O 1
ATOM 2501 N N . ILE B 1 5 ? -8.805 -13.125 -18.953 1 98.81 5 ILE B N 1
ATOM 2502 C CA . ILE B 1 5 ? -7.609 -13.594 -18.25 1 98.81 5 ILE B CA 1
ATOM 2503 C C . ILE B 1 5 ? -6.379 -12.867 -18.797 1 98.81 5 ILE B C 1
ATOM 2505 O O . ILE B 1 5 ? -6.031 -13.016 -19.969 1 98.81 5 ILE B O 1
ATOM 2509 N N . THR B 1 6 ? -5.809 -12.039 -17.969 1 98.81 6 THR B N 1
ATOM 2510 C CA . THR B 1 6 ? -4.551 -11.414 -18.359 1 98.81 6 THR B CA 1
ATOM 2511 C C . THR B 1 6 ? -3.363 -12.273 -17.938 1 98.81 6 THR B C 1
ATOM 2513 O O . THR B 1 6 ? -3.48 -13.102 -17.031 1 98.81 6 THR B O 1
ATOM 2516 N N . GLY B 1 7 ? -2.17 -12 -18.562 1 98.25 7 GLY B N 1
ATOM 2517 C CA . GLY B 1 7 ? -1.062 -12.906 -18.312 1 98.25 7 GLY B CA 1
ATOM 2518 C C . GLY B 1 7 ? -1.33 -14.32 -18.797 1 98.25 7 GLY B C 1
ATOM 2519 O O . GLY B 1 7 ? -0.816 -15.281 -18.219 1 98.25 7 GLY B O 1
ATOM 2520 N N . ALA B 1 8 ? -2.105 -14.484 -19.828 1 98.31 8 ALA B N 1
ATOM 2521 C CA . ALA B 1 8 ? -2.641 -15.781 -20.234 1 98.31 8 ALA B CA 1
ATOM 2522 C C . ALA B 1 8 ? -1.581 -16.609 -20.969 1 98.31 8 ALA B C 1
ATOM 2524 O O . ALA B 1 8 ? -1.744 -17.812 -21.141 1 98.31 8 ALA B O 1
ATOM 2525 N N . ALA B 1 9 ? -0.487 -15.977 -21.391 1 97.38 9 ALA B N 1
ATOM 2526 C CA . ALA B 1 9 ? 0.585 -16.719 -22.047 1 97.38 9 ALA B CA 1
ATOM 2527 C C . ALA B 1 9 ? 1.483 -17.406 -21.031 1 97.38 9 ALA B C 1
ATOM 2529 O O . ALA B 1 9 ? 2.273 -18.297 -21.375 1 97.38 9 ALA B O 1
ATOM 2530 N N . GLY B 1 10 ? 1.322 -17.016 -19.766 1 96.31 10 GLY B N 1
ATOM 2531 C CA . GLY B 1 10 ? 2.133 -17.609 -18.719 1 96.31 10 GLY B CA 1
ATOM 2532 C C . GLY B 1 10 ? 1.585 -18.938 -18.219 1 96.31 10 GLY B C 1
ATOM 2533 O O . GLY B 1 10 ? 0.473 -19.328 -18.562 1 96.31 10 GLY B O 1
ATOM 2534 N N . PHE B 1 11 ? 2.344 -19.562 -17.328 1 96.06 11 PHE B N 1
ATOM 2535 C CA . PHE B 1 11 ? 2.059 -20.906 -16.828 1 96.06 11 PHE B CA 1
ATOM 2536 C C . PHE B 1 11 ? 0.689 -20.969 -16.156 1 96.06 11 PHE B C 1
ATOM 2538 O O . PHE B 1 11 ? -0.15 -21.797 -16.516 1 96.06 11 PHE B O 1
ATOM 2545 N N . ILE B 1 12 ? 0.416 -20.062 -15.172 1 97.75 12 ILE B N 1
ATOM 2546 C CA . ILE B 1 12 ? -0.844 -20.094 -14.438 1 97.75 12 ILE B CA 1
ATOM 2547 C C . ILE B 1 12 ? -1.998 -19.75 -15.375 1 97.75 12 ILE B C 1
ATOM 2549 O O . ILE B 1 12 ? -3.08 -20.328 -15.281 1 97.75 12 ILE B O 1
ATOM 2553 N N . GLY B 1 13 ? -1.738 -18.75 -16.281 1 97.88 13 GLY B N 1
ATOM 2554 C CA . GLY B 1 13 ? -2.754 -18.422 -17.266 1 97.88 13 GLY B CA 1
ATOM 2555 C C . GLY B 1 13 ? -3.184 -19.625 -18.094 1 97.88 13 GLY B C 1
ATOM 2556 O O . GLY B 1 13 ? -4.379 -19.844 -18.312 1 97.88 13 GLY B O 1
ATOM 2557 N N . GLN B 1 14 ? -2.244 -20.453 -18.484 1 96.25 14 GLN B N 1
ATOM 2558 C CA . GLN B 1 14 ? -2.508 -21.609 -19.328 1 96.25 14 GLN B CA 1
ATOM 2559 C C . GLN B 1 14 ? -3.305 -22.672 -18.562 1 96.25 14 GLN B C 1
ATOM 2561 O O . GLN B 1 14 ? -4.289 -23.203 -19.078 1 96.25 14 GLN B O 1
ATOM 2566 N N . ILE B 1 15 ? -2.963 -22.938 -17.344 1 96.69 15 ILE B N 1
ATOM 2567 C CA . ILE B 1 15 ? -3.623 -24.031 -16.641 1 96.69 15 ILE B CA 1
ATOM 2568 C C . ILE B 1 15 ? -5.004 -23.594 -16.172 1 96.69 15 ILE B C 1
ATOM 2570 O O . ILE B 1 15 ? -5.941 -24.391 -16.125 1 96.69 15 ILE B O 1
ATOM 2574 N N . VAL B 1 16 ? -5.148 -22.312 -15.812 1 98 16 VAL B N 1
ATOM 2575 C CA . VAL B 1 16 ? -6.453 -21.797 -15.414 1 98 16 VAL B CA 1
ATOM 2576 C C . VAL B 1 16 ? -7.391 -21.766 -16.625 1 98 16 VAL B C 1
ATOM 2578 O O . VAL B 1 16 ? -8.539 -22.203 -16.531 1 98 16 VAL B O 1
ATOM 2581 N N . SER B 1 17 ? -6.875 -21.281 -17.781 1 97.12 17 SER B N 1
ATOM 2582 C CA . SER B 1 17 ? -7.695 -21.234 -18.984 1 97.12 17 SER B CA 1
ATOM 2583 C C . SER B 1 17 ? -8.133 -22.625 -19.406 1 97.12 17 SER B C 1
ATOM 2585 O O . SER B 1 17 ? -9.281 -22.844 -19.797 1 97.12 17 SER B O 1
ATOM 2587 N N . LYS B 1 18 ? -7.234 -23.609 -19.297 1 95.38 18 LYS B N 1
ATOM 2588 C CA . LYS B 1 18 ? -7.582 -24.984 -19.656 1 95.38 18 LYS B CA 1
ATOM 2589 C C . LYS B 1 18 ? -8.734 -25.5 -18.797 1 95.38 18 LYS B C 1
ATOM 2591 O O . LYS B 1 18 ? -9.672 -26.109 -19.312 1 95.38 18 LYS B O 1
ATOM 2596 N N . ALA B 1 19 ? -8.602 -25.297 -17.516 1 96.31 19 ALA B N 1
ATOM 2597 C CA . ALA B 1 19 ? -9.648 -25.766 -16.609 1 96.31 19 ALA B CA 1
ATOM 2598 C C . ALA B 1 19 ? -10.992 -25.125 -16.938 1 96.31 19 ALA B C 1
ATOM 2600 O O . ALA B 1 19 ? -12.031 -25.797 -16.891 1 96.31 19 ALA B O 1
ATOM 2601 N N . LEU B 1 20 ? -10.992 -23.844 -17.297 1 96.25 20 LEU B N 1
ATOM 2602 C CA . LEU B 1 20 ? -12.211 -23.125 -17.625 1 96.25 20 LEU B CA 1
ATOM 2603 C C . LEU B 1 20 ? -12.789 -23.609 -18.953 1 96.25 20 LEU B C 1
ATOM 2605 O O . LEU B 1 20 ? -14 -23.75 -19.094 1 96.25 20 LEU B O 1
ATOM 2609 N N . PHE B 1 21 ? -11.906 -23.906 -19.875 1 92.94 21 PHE B N 1
ATOM 2610 C CA . PHE B 1 21 ? -12.328 -24.469 -21.156 1 92.94 21 PHE B CA 1
ATOM 2611 C C . PHE B 1 21 ? -12.969 -25.844 -20.969 1 92.94 21 PHE B C 1
ATOM 2613 O O . PHE B 1 21 ? -13.977 -26.141 -21.609 1 92.94 21 PHE B O 1
ATOM 2620 N N . ASP B 1 22 ? -12.367 -26.562 -20.109 1 92.38 22 ASP B N 1
ATOM 2621 C CA . ASP B 1 22 ? -12.812 -27.953 -19.922 1 92.38 22 ASP B CA 1
ATOM 2622 C C . ASP B 1 22 ? -14.18 -28 -19.234 1 92.38 22 ASP B C 1
ATOM 2624 O O . ASP B 1 22 ? -14.922 -28.969 -19.391 1 92.38 22 ASP B O 1
ATOM 2628 N N . ASP B 1 23 ? -14.469 -26.984 -18.5 1 88.44 23 ASP B N 1
ATOM 2629 C CA . ASP B 1 23 ? -15.812 -26.828 -17.938 1 88.44 23 ASP B CA 1
ATOM 2630 C C . ASP B 1 23 ? -16.844 -26.625 -19.047 1 88.44 23 ASP B C 1
ATOM 2632 O O . ASP B 1 23 ? -17.984 -27.109 -18.938 1 88.44 23 ASP B O 1
ATOM 2636 N N . GLY B 1 24 ? -16.594 -25.891 -20.109 1 86.81 24 GLY B N 1
ATOM 2637 C CA . GLY B 1 24 ? -17.391 -25.766 -21.312 1 86.81 24 GLY B CA 1
ATOM 2638 C C . GLY B 1 24 ? -18.453 -24.688 -21.203 1 86.81 24 GLY B C 1
ATOM 2639 O O . GLY B 1 24 ? -19.203 -24.438 -22.141 1 86.81 24 GLY B O 1
ATOM 2640 N N . SER B 1 25 ? -18.516 -24.031 -20.125 1 90.56 25 SER B N 1
ATOM 2641 C CA . SER B 1 25 ? -19.594 -23.062 -19.891 1 90.56 25 SER B CA 1
ATOM 2642 C C . SER B 1 25 ? -19.078 -21.641 -19.953 1 90.56 25 SER B C 1
ATOM 2644 O O . SER B 1 25 ? -19.828 -20.688 -19.688 1 90.56 25 SER B O 1
ATOM 2646 N N . HIS B 1 26 ? -17.812 -21.469 -20.344 1 94.62 26 HIS B N 1
ATOM 2647 C CA . HIS B 1 26 ? -17.219 -20.141 -20.25 1 94.62 26 HIS B CA 1
ATOM 2648 C C . HIS B 1 26 ? -16.719 -19.672 -21.625 1 94.62 26 HIS B C 1
ATOM 2650 O O . HIS B 1 26 ? -16.281 -20.484 -22.438 1 94.62 26 HIS B O 1
ATOM 2656 N N . GLU B 1 27 ? -16.875 -18.453 -21.938 1 95.81 27 GLU B N 1
ATOM 2657 C CA . GLU B 1 27 ? -16.172 -17.766 -23 1 95.81 27 GLU B CA 1
ATOM 2658 C C . GLU B 1 27 ? -14.945 -17.016 -22.453 1 95.81 27 GLU B C 1
ATOM 2660 O O . GLU B 1 27 ? -15.039 -16.312 -21.453 1 95.81 27 GLU B O 1
ATOM 2665 N N . LEU B 1 28 ? -13.82 -17.219 -23.109 1 97.19 28 LEU B N 1
ATOM 2666 C CA . LEU B 1 28 ? -12.594 -16.656 -22.547 1 97.19 28 LEU B CA 1
ATOM 2667 C C . LEU B 1 28 ? -11.992 -15.625 -23.5 1 97.19 28 LEU B C 1
ATOM 2669 O O . LEU B 1 28 ? -12.016 -15.805 -24.719 1 97.19 28 LEU B O 1
ATOM 2673 N N . ILE B 1 29 ? -11.586 -14.508 -22.984 1 97.62 29 ILE B N 1
ATOM 2674 C CA . ILE B 1 29 ? -10.648 -13.586 -23.625 1 97.62 29 ILE B CA 1
ATOM 2675 C C . ILE B 1 29 ? -9.273 -13.711 -22.969 1 97.62 29 ILE B C 1
ATOM 2677 O O . ILE B 1 29 ? -9.102 -13.383 -21.797 1 97.62 29 ILE B O 1
ATOM 2681 N N . LEU B 1 30 ? -8.32 -14.25 -23.719 1 98.06 30 LEU B N 1
ATOM 2682 C CA . LEU B 1 30 ? -6.949 -14.438 -23.25 1 98.06 30 LEU B CA 1
ATOM 2683 C C . LEU B 1 30 ? -6.035 -13.344 -23.781 1 98.06 30 LEU B C 1
ATOM 2685 O O . LEU B 1 30 ? -5.992 -13.094 -24.984 1 98.06 30 LEU B O 1
ATOM 2689 N N . THR B 1 31 ? -5.301 -12.664 -22.859 1 98.5 31 THR B N 1
ATOM 2690 C CA . THR B 1 31 ? -4.441 -11.586 -23.344 1 98.5 31 THR B CA 1
ATOM 2691 C C . THR B 1 31 ? -3.08 -11.633 -22.656 1 98.5 31 THR B C 1
ATOM 2693 O O . THR B 1 31 ? -2.965 -12.117 -21.516 1 98.5 31 THR B O 1
ATOM 2696 N N . ASP B 1 32 ? -2.115 -11.156 -23.281 1 98.25 32 ASP B N 1
ATOM 2697 C CA . ASP B 1 32 ? -0.744 -10.977 -22.812 1 98.25 32 ASP B CA 1
ATOM 2698 C C . ASP B 1 32 ? 0.048 -10.086 -23.766 1 98.25 32 ASP B C 1
ATOM 2700 O O . ASP B 1 32 ? -0.453 -9.711 -24.828 1 98.25 32 ASP B O 1
ATOM 2704 N N . VAL B 1 33 ? 1.263 -9.711 -23.344 1 97.25 33 VAL B N 1
ATOM 2705 C CA . VAL B 1 33 ? 2.115 -8.898 -24.203 1 97.25 33 VAL B CA 1
ATOM 2706 C C . VAL B 1 33 ? 2.623 -9.742 -25.375 1 97.25 33 VAL B C 1
ATOM 2708 O O . VAL B 1 33 ? 2.961 -9.211 -26.438 1 97.25 33 VAL B O 1
ATOM 2711 N N . ILE B 1 34 ? 2.654 -11.031 -25.156 1 96.56 34 ILE B N 1
ATOM 2712 C CA . ILE B 1 34 ? 2.811 -11.984 -26.25 1 96.56 34 ILE B CA 1
ATOM 2713 C C . ILE B 1 34 ? 1.491 -12.719 -26.5 1 96.56 34 ILE B C 1
ATOM 2715 O O . ILE B 1 34 ? 0.755 -13.016 -25.547 1 96.56 34 ILE B O 1
ATOM 2719 N N . GLU B 1 35 ? 1.198 -13.008 -27.672 1 95.69 35 GLU B N 1
ATOM 2720 C CA . GLU B 1 35 ? -0.081 -13.648 -27.953 1 95.69 35 GLU B CA 1
ATOM 2721 C C . GLU B 1 35 ? -0.181 -15 -27.25 1 95.69 35 GLU B C 1
ATOM 2723 O O . GLU B 1 35 ? 0.664 -15.875 -27.453 1 95.69 35 GLU B O 1
ATOM 2728 N N . PRO B 1 36 ? -1.215 -15.133 -26.453 1 96.81 36 PRO B N 1
ATOM 2729 C CA . PRO B 1 36 ? -1.37 -16.406 -25.766 1 96.81 36 PRO B CA 1
ATOM 2730 C C . PRO B 1 36 ? -1.728 -17.562 -26.703 1 96.81 36 PRO B C 1
ATOM 2732 O O . PRO B 1 36 ? -2.457 -17.344 -27.688 1 96.81 36 PRO B O 1
ATOM 2735 N N . SER B 1 37 ? -1.246 -18.703 -26.422 1 95.25 37 SER B N 1
ATOM 2736 C CA . SER B 1 37 ? -1.701 -19.906 -27.109 1 95.25 37 SER B CA 1
ATOM 2737 C C . SER B 1 37 ? -2.91 -20.516 -26.422 1 95.25 37 SER B C 1
ATOM 2739 O O . SER B 1 37 ? -3.08 -20.359 -25.203 1 95.25 37 SER B O 1
ATOM 2741 N N . ILE B 1 38 ? -3.723 -21.156 -27.219 1 93.88 38 ILE B N 1
ATOM 2742 C CA . ILE B 1 38 ? -4.754 -22 -26.609 1 93.88 38 ILE B CA 1
ATOM 2743 C C . ILE B 1 38 ? -4.105 -23.172 -25.891 1 93.88 38 ILE B C 1
ATOM 2745 O O . ILE B 1 38 ? -3.211 -23.828 -26.438 1 93.88 38 ILE B O 1
ATOM 2749 N N . PRO B 1 39 ? -4.52 -23.359 -24.672 1 91.88 39 PRO B N 1
ATOM 2750 C CA . PRO B 1 39 ? -3.895 -24.469 -23.938 1 91.88 39 PRO B CA 1
ATOM 2751 C C . PRO B 1 39 ? -4.023 -25.812 -24.656 1 91.88 39 PRO B C 1
ATOM 2753 O O . PRO B 1 39 ? -5.078 -26.094 -25.234 1 91.88 39 PRO B O 1
ATOM 2756 N N . ARG B 1 40 ? -2.963 -26.531 -24.609 1 87.12 40 ARG B N 1
ATOM 2757 C CA . ARG B 1 40 ? -2.957 -27.844 -25.25 1 87.12 40 ARG B CA 1
ATOM 2758 C C . ARG B 1 40 ? -4.016 -28.75 -24.625 1 87.12 40 ARG B C 1
ATOM 2760 O O . ARG B 1 40 ? -4.16 -28.812 -23.406 1 87.12 40 ARG B O 1
ATOM 2767 N N . GLY B 1 41 ? -4.832 -29.375 -25.484 1 86.88 41 GLY B N 1
ATOM 2768 C CA . GLY B 1 41 ? -5.781 -30.375 -25 1 86.88 41 GLY B CA 1
ATOM 2769 C C . GLY B 1 41 ? -7.078 -29.766 -24.5 1 86.88 41 GLY B C 1
ATOM 2770 O O . GLY B 1 41 ? -7.914 -30.469 -23.922 1 86.88 41 GLY B O 1
ATOM 2771 N N . ALA B 1 42 ? -7.195 -28.516 -24.656 1 89.94 42 ALA B N 1
ATOM 2772 C CA . ALA B 1 42 ? -8.445 -27.891 -24.25 1 89.94 42 ALA B CA 1
ATOM 2773 C C . ALA B 1 42 ? -9.641 -28.531 -24.938 1 89.94 42 ALA B C 1
ATOM 2775 O O . ALA B 1 42 ? -9.625 -28.734 -26.156 1 89.94 42 ALA B O 1
ATOM 2776 N N . LYS B 1 43 ? -10.688 -28.766 -24.219 1 89.19 43 LYS B N 1
ATOM 2777 C CA . LYS B 1 43 ? -11.828 -29.516 -24.75 1 89.19 43 LYS B CA 1
ATOM 2778 C C . LYS B 1 43 ? -12.727 -28.625 -25.609 1 89.19 43 LYS B C 1
ATOM 2780 O O . LYS B 1 43 ? -13.195 -29.047 -26.656 1 89.19 43 LYS B O 1
ATOM 2785 N N . TYR B 1 44 ? -12.953 -27.422 -25.172 1 87.75 44 TYR B N 1
ATOM 2786 C CA . TYR B 1 44 ? -13.875 -26.516 -25.844 1 87.75 44 TYR B CA 1
ATOM 2787 C C . TYR B 1 44 ? -13.227 -25.156 -26.109 1 87.75 44 TYR B C 1
ATOM 2789 O O . TYR B 1 44 ? -13.688 -24.141 -25.594 1 87.75 44 TYR B O 1
ATOM 2797 N N . PRO B 1 45 ? -12.25 -25.203 -27.016 1 82.94 45 PRO B N 1
ATOM 2798 C CA . PRO B 1 45 ? -11.516 -23.953 -27.219 1 82.94 45 PRO B CA 1
ATOM 2799 C C . PRO B 1 45 ? -12.25 -22.984 -28.141 1 82.94 45 PRO B C 1
ATOM 2801 O O . PRO B 1 45 ? -11.773 -21.859 -28.375 1 82.94 45 PRO B O 1
ATOM 2804 N N . GLN B 1 46 ? -13.336 -23.328 -28.672 1 81.25 46 GLN B N 1
ATOM 2805 C CA . GLN B 1 46 ? -14 -22.578 -29.719 1 81.25 46 GLN B CA 1
ATOM 2806 C C . GLN B 1 46 ? -14.43 -21.188 -29.234 1 81.25 46 GLN B C 1
ATOM 2808 O O . GLN B 1 46 ? -14.484 -20.234 -30.016 1 81.25 46 GLN B O 1
ATOM 2813 N N . MET B 1 47 ? -14.797 -21.078 -28.094 1 82.12 47 MET B N 1
ATOM 2814 C CA . MET B 1 47 ? -15.281 -19.797 -27.609 1 82.12 47 MET B CA 1
ATOM 2815 C C . MET B 1 47 ? -14.148 -19 -26.953 1 82.12 47 MET B C 1
ATOM 2817 O O . MET B 1 47 ? -14.258 -18.609 -25.781 1 82.12 47 MET B O 1
ATOM 2821 N N . THR B 1 48 ? -13.102 -18.828 -27.703 1 89.12 48 THR B N 1
ATOM 2822 C CA . THR B 1 48 ? -11.945 -18.141 -27.156 1 89.12 48 THR B CA 1
ATOM 2823 C C . THR B 1 48 ? -11.469 -17.047 -28.109 1 89.12 48 THR B C 1
ATOM 2825 O O . THR B 1 48 ? -11.508 -17.219 -29.328 1 89.12 48 THR B O 1
ATOM 2828 N N . GLN B 1 49 ? -11.141 -15.93 -27.562 1 93.75 49 GLN B N 1
ATOM 2829 C CA . GLN B 1 49 ? -10.398 -14.875 -28.25 1 93.75 49 GLN B CA 1
ATOM 2830 C C . GLN B 1 49 ? -9.023 -14.672 -27.609 1 93.75 49 GLN B C 1
ATOM 2832 O O . GLN B 1 49 ? -8.906 -14.562 -26.391 1 93.75 49 GLN B O 1
ATOM 2837 N N . THR B 1 50 ? -8.008 -14.773 -28.422 1 96.94 50 THR B N 1
ATOM 2838 C CA . THR B 1 50 ? -6.656 -14.453 -27.984 1 96.94 50 THR B CA 1
ATOM 2839 C C . THR B 1 50 ? -6.23 -13.078 -28.484 1 96.94 50 THR B C 1
ATOM 2841 O O . THR B 1 50 ? -6.359 -12.773 -29.672 1 96.94 50 THR B O 1
ATOM 2844 N N . ILE B 1 51 ? -5.816 -12.227 -27.578 1 97.38 51 ILE B N 1
ATOM 2845 C CA . ILE B 1 51 ? -5.48 -10.852 -27.938 1 97.38 51 ILE B CA 1
ATOM 2846 C C . ILE B 1 51 ? -4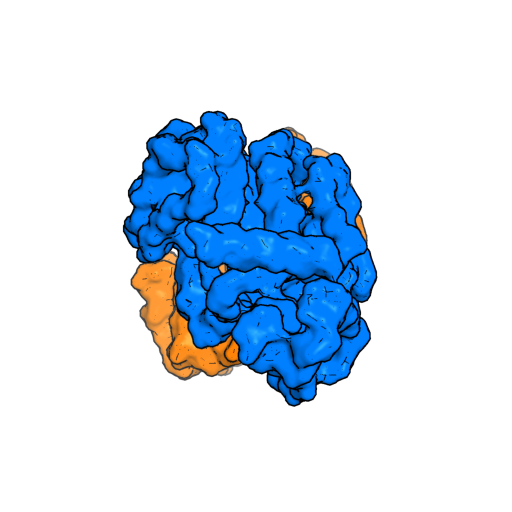.082 -10.516 -27.422 1 97.38 51 ILE B C 1
ATOM 2848 O O . ILE B 1 51 ? -3.812 -10.617 -26.219 1 97.38 51 ILE B O 1
ATOM 2852 N N . GLN B 1 52 ? -3.168 -10.18 -28.328 1 98.12 52 GLN B N 1
ATOM 2853 C CA . GLN B 1 52 ? -1.895 -9.594 -27.922 1 98.12 52 GLN B CA 1
ATOM 2854 C C . GLN B 1 52 ? -2.061 -8.125 -27.547 1 98.12 52 GLN B C 1
ATOM 2856 O O . GLN B 1 52 ? -2.486 -7.316 -28.375 1 98.12 52 GLN B O 1
ATOM 2861 N N . ALA B 1 53 ? -1.718 -7.758 -26.266 1 97.81 53 ALA B N 1
ATOM 2862 C CA . ALA B 1 53 ? -1.931 -6.375 -25.844 1 97.81 53 ALA B CA 1
ATOM 2863 C C . ALA B 1 53 ? -0.979 -5.992 -24.719 1 97.81 53 ALA B C 1
ATOM 2865 O O . ALA B 1 53 ? -0.717 -6.793 -23.812 1 97.81 53 ALA B O 1
ATOM 2866 N N . ASP B 1 54 ? -0.447 -4.832 -24.828 1 98 54 ASP B N 1
ATOM 2867 C CA . ASP B 1 54 ? 0.137 -4.152 -23.688 1 98 54 ASP B CA 1
ATOM 2868 C C . ASP B 1 54 ? -0.922 -3.365 -22.922 1 98 54 ASP B C 1
ATOM 2870 O O . ASP B 1 54 ? -1.462 -2.381 -23.422 1 98 54 ASP B O 1
ATOM 2874 N N . LEU B 1 55 ? -1.151 -3.74 -21.703 1 97.38 55 LEU B N 1
ATOM 2875 C CA . LEU B 1 55 ? -2.283 -3.229 -20.938 1 97.38 55 LEU B CA 1
ATOM 2876 C C . LEU B 1 55 ? -2.061 -1.771 -20.547 1 97.38 55 LEU B C 1
ATOM 2878 O O . LEU B 1 55 ? -3.002 -1.075 -20.156 1 97.38 55 LEU B O 1
ATOM 2882 N N . VAL B 1 56 ? -0.8 -1.274 -20.547 1 96.88 56 VAL B N 1
ATOM 2883 C CA . VAL B 1 56 ? -0.526 0.137 -20.297 1 96.88 56 VAL B CA 1
ATOM 2884 C C . VAL B 1 56 ? -0.949 0.969 -21.5 1 96.88 56 VAL B C 1
ATOM 2886 O O . VAL B 1 56 ? -1.614 1.996 -21.359 1 96.88 56 VAL B O 1
ATOM 2889 N N . ASP B 1 57 ? -0.666 0.455 -22.672 1 95.94 57 ASP B N 1
ATOM 2890 C CA . ASP B 1 57 ? -0.854 1.226 -23.906 1 95.94 57 ASP B CA 1
ATOM 2891 C C . ASP B 1 57 ? -2.268 1.048 -24.453 1 95.94 57 ASP B C 1
ATOM 2893 O O . ASP B 1 57 ? -2.805 1.948 -25.094 1 95.94 57 ASP B O 1
ATOM 2897 N N . SER B 1 58 ? -2.83 -0.16 -24.203 1 93.25 58 SER B N 1
ATOM 2898 C CA . SER B 1 58 ? -4.121 -0.458 -24.812 1 93.25 58 SER B CA 1
ATOM 2899 C C . SER B 1 58 ? -5.039 -1.189 -23.844 1 93.25 58 SER B C 1
ATOM 2901 O O . SER B 1 58 ? -5.555 -2.264 -24.156 1 93.25 58 SER B O 1
ATOM 2903 N N . PRO B 1 59 ? -5.367 -0.54 -22.797 1 88.12 59 PRO B N 1
ATOM 2904 C CA . PRO B 1 59 ? -6.113 -1.258 -21.75 1 88.12 59 PRO B CA 1
ATOM 2905 C C . PRO B 1 59 ? -7.543 -1.589 -22.172 1 88.12 59 PRO B C 1
ATOM 2907 O O . PRO B 1 59 ? -8.133 -2.543 -21.672 1 88.12 59 PRO B O 1
ATOM 2910 N N . THR B 1 60 ? -8.102 -0.866 -23.125 1 96.31 60 THR B N 1
ATOM 2911 C CA . THR B 1 60 ? -9.508 -1.067 -23.453 1 96.31 60 THR B CA 1
ATOM 2912 C C . THR B 1 60 ? -9.656 -2.107 -24.562 1 96.31 60 THR B C 1
ATOM 2914 O O . THR B 1 60 ? -10.758 -2.596 -24.812 1 96.31 60 THR B O 1
ATOM 2917 N N . SER B 1 61 ? -8.562 -2.494 -25.156 1 96.88 61 SER B N 1
ATOM 2918 C CA . SER B 1 61 ? -8.609 -3.398 -26.297 1 96.88 61 SER B CA 1
ATOM 2919 C C . SER B 1 61 ? -9.07 -4.793 -25.891 1 96.88 61 SER B C 1
ATOM 2921 O O . SER B 1 61 ? -9.492 -5.586 -26.734 1 96.88 61 SER B O 1
ATOM 2923 N N . VAL B 1 62 ? -9.055 -5.051 -24.609 1 97.88 62 VAL B N 1
ATOM 2924 C CA . VAL B 1 62 ? -9.32 -6.41 -24.156 1 97.88 62 VAL B CA 1
ATOM 2925 C C . VAL B 1 62 ? -10.633 -6.441 -23.375 1 97.88 62 VAL B C 1
ATOM 2927 O O . VAL B 1 62 ? -11.008 -7.477 -22.812 1 97.88 62 VAL B O 1
ATOM 2930 N N . ILE B 1 63 ? -11.266 -5.336 -23.234 1 98.56 63 ILE B N 1
ATOM 2931 C CA . ILE B 1 63 ? -12.445 -5.215 -22.375 1 98.56 63 ILE B CA 1
ATOM 2932 C C . ILE B 1 63 ? -13.695 -5.156 -23.25 1 98.56 63 ILE B C 1
ATOM 2934 O O . ILE B 1 63 ? -13.789 -4.328 -24.156 1 98.56 63 ILE B O 1
ATOM 2938 N N . THR B 1 64 ? -14.609 -6.035 -23.016 1 97.62 64 THR B N 1
ATOM 2939 C CA . THR B 1 64 ? -15.945 -5.969 -23.594 1 97.62 64 THR B CA 1
ATOM 2940 C C . THR B 1 64 ? -17 -5.746 -22.516 1 97.62 64 THR B C 1
ATOM 2942 O O . THR B 1 64 ? -16.797 -6.145 -21.359 1 97.62 64 THR B O 1
ATOM 2945 N N . LYS B 1 65 ? -18.125 -5.16 -22.844 1 97.81 65 LYS B N 1
ATOM 2946 C CA . LYS B 1 65 ? -19.141 -4.734 -21.875 1 97.81 65 LYS B CA 1
ATOM 2947 C C . LYS B 1 65 ? -19.812 -5.938 -21.219 1 97.81 65 LYS B C 1
ATOM 2949 O O . LYS B 1 65 ? -20.422 -5.805 -20.156 1 97.81 65 LYS B O 1
ATOM 2954 N N . ASP B 1 66 ? -19.734 -7.066 -21.859 1 97.88 66 ASP B N 1
ATOM 2955 C CA . ASP B 1 66 ? -20.469 -8.227 -21.375 1 97.88 66 ASP B CA 1
ATOM 2956 C C . ASP B 1 66 ? -19.562 -9.164 -20.578 1 97.88 66 ASP B C 1
ATOM 2958 O O . ASP B 1 66 ? -19.859 -10.352 -20.438 1 97.88 66 ASP B O 1
ATOM 2962 N N . LEU B 1 67 ? -18.453 -8.641 -20.094 1 98.56 67 LEU B N 1
ATOM 2963 C CA . LEU B 1 67 ? -17.609 -9.43 -19.203 1 98.56 67 LEU B CA 1
ATOM 2964 C C . LEU B 1 67 ? -18.328 -9.742 -17.906 1 98.56 67 LEU B C 1
ATOM 2966 O O . LEU B 1 67 ? -19.031 -8.883 -17.359 1 98.56 67 LEU B O 1
ATOM 2970 N N . ASP B 1 68 ? -18.109 -10.992 -17.453 1 98.31 68 ASP B N 1
ATOM 2971 C CA . ASP B 1 68 ? -18.641 -11.391 -16.141 1 98.31 68 ASP B CA 1
ATOM 2972 C C . ASP B 1 68 ? -17.547 -11.359 -15.078 1 98.31 68 ASP B C 1
ATOM 2974 O O . ASP B 1 68 ? -17.844 -11.172 -13.898 1 98.31 68 ASP B O 1
ATOM 2978 N N . ALA B 1 69 ? -16.328 -11.562 -15.477 1 98.81 69 ALA B N 1
ATOM 2979 C CA . ALA B 1 69 ? -15.211 -11.617 -14.539 1 98.81 69 ALA B CA 1
ATOM 2980 C C . ALA B 1 69 ? -13.891 -11.352 -15.242 1 98.81 69 ALA B C 1
ATOM 2982 O O . ALA B 1 69 ? -13.805 -11.43 -16.469 1 98.81 69 ALA B O 1
ATOM 2983 N N . ALA B 1 70 ? -12.93 -10.969 -14.508 1 98.88 70 ALA B N 1
ATOM 2984 C CA . ALA B 1 70 ? -11.547 -10.844 -14.953 1 98.88 70 ALA B CA 1
ATOM 2985 C C . ALA B 1 70 ? -10.594 -11.492 -13.953 1 98.88 70 ALA B C 1
ATOM 2987 O O . ALA B 1 70 ? -10.734 -11.312 -12.742 1 98.88 70 ALA B O 1
ATOM 2988 N N . ILE B 1 71 ? -9.711 -12.32 -14.414 1 98.94 71 ILE B N 1
ATOM 2989 C CA . ILE B 1 71 ? -8.625 -12.906 -13.641 1 98.94 71 ILE B CA 1
ATOM 2990 C C . ILE B 1 71 ? -7.293 -12.281 -14.062 1 98.94 71 ILE B C 1
ATOM 2992 O O . ILE B 1 71 ? -6.824 -12.5 -15.188 1 98.94 71 ILE B O 1
ATOM 2996 N N . LEU B 1 72 ? -6.746 -11.5 -13.188 1 98.94 72 LEU B N 1
ATOM 2997 C CA . LEU B 1 72 ? -5.531 -10.75 -13.484 1 98.94 72 LEU B CA 1
ATOM 2998 C C . LEU B 1 72 ? -4.297 -11.508 -13.016 1 98.94 72 LEU B C 1
ATOM 3000 O O . LEU B 1 72 ? -3.971 -11.5 -11.828 1 98.94 72 LEU B O 1
ATOM 3004 N N . LEU B 1 73 ? -3.584 -12.078 -14 1 98.88 73 LEU B N 1
ATOM 3005 C CA . LEU B 1 73 ? -2.406 -12.891 -13.711 1 98.88 73 LEU B CA 1
ATOM 3006 C C . LEU B 1 73 ? -1.147 -12.25 -14.281 1 98.88 73 LEU B C 1
ATOM 3008 O O . LEU B 1 73 ? -0.04 -12.75 -14.078 1 98.88 73 LEU B O 1
ATOM 3012 N N . HIS B 1 74 ? -1.286 -11.141 -15.031 1 98.62 74 HIS B N 1
ATOM 3013 C CA . HIS B 1 74 ? -0.122 -10.516 -15.648 1 98.62 74 HIS B CA 1
ATOM 3014 C C . HIS B 1 74 ? 0.859 -10.016 -14.594 1 98.62 74 HIS B C 1
ATOM 3016 O O . HIS B 1 74 ? 0.459 -9.68 -13.477 1 98.62 74 HIS B O 1
ATOM 3022 N N . GLY B 1 75 ? 2.098 -9.984 -14.977 1 98 75 GLY B N 1
ATOM 3023 C CA . GLY B 1 75 ? 3.127 -9.445 -14.102 1 98 75 GLY B CA 1
ATOM 3024 C C . GLY B 1 75 ? 4.512 -9.984 -14.406 1 98 75 GLY B C 1
ATOM 3025 O O . GLY B 1 75 ? 4.652 -10.984 -15.117 1 98 75 GLY B O 1
ATOM 3026 N N . VAL B 1 76 ? 5.512 -9.305 -13.969 1 97.56 76 VAL B N 1
ATOM 3027 C CA . VAL B 1 76 ? 6.852 -9.875 -13.898 1 97.56 76 VAL B CA 1
ATOM 3028 C C . VAL B 1 76 ? 7.145 -10.32 -12.461 1 97.56 76 VAL B C 1
ATOM 3030 O O . VAL B 1 76 ? 6.664 -9.695 -11.508 1 97.56 76 VAL B O 1
ATOM 3033 N N . MET B 1 77 ? 7.914 -11.383 -12.328 1 96.56 77 MET B N 1
ATOM 3034 C CA . MET B 1 77 ? 8.125 -12.031 -11.039 1 96.56 77 MET B CA 1
ATOM 3035 C C . MET B 1 77 ? 9.25 -11.352 -10.266 1 96.56 77 MET B C 1
ATOM 3037 O O . MET B 1 77 ? 9.75 -10.305 -10.68 1 96.56 77 MET B O 1
ATOM 3041 N N . SER B 1 78 ? 9.562 -11.875 -9.078 1 95.62 78 SER B N 1
ATOM 3042 C CA . SER B 1 78 ? 10.359 -11.227 -8.047 1 95.62 78 SER B CA 1
ATOM 3043 C C . SER B 1 78 ? 11.75 -10.859 -8.562 1 95.62 78 SER B C 1
ATOM 3045 O O . SER B 1 78 ? 12.172 -9.711 -8.453 1 95.62 78 SER B O 1
ATOM 3047 N N . SER B 1 79 ? 12.477 -11.844 -9.211 1 95.62 79 SER B N 1
ATOM 3048 C CA . SER B 1 79 ? 13.844 -11.578 -9.656 1 95.62 79 SER B CA 1
ATOM 3049 C C . SER B 1 79 ? 13.867 -10.562 -10.789 1 95.62 79 SER B C 1
ATOM 3051 O O . SER B 1 79 ? 14.734 -9.688 -10.828 1 95.62 79 SER B O 1
ATOM 3053 N N . ALA B 1 80 ? 12.891 -10.68 -11.688 1 97.19 80 ALA B N 1
ATOM 3054 C CA . ALA B 1 80 ? 12.828 -9.75 -12.812 1 97.19 80 ALA B CA 1
ATOM 3055 C C . ALA B 1 80 ? 12.492 -8.336 -12.336 1 97.19 80 ALA B C 1
ATOM 3057 O O . ALA B 1 80 ? 13.102 -7.367 -12.789 1 97.19 80 ALA B O 1
ATOM 3058 N N . ALA B 1 81 ? 11.547 -8.203 -11.43 1 97.81 81 ALA B N 1
ATOM 3059 C CA . ALA B 1 81 ? 11.148 -6.906 -10.891 1 97.81 81 ALA B CA 1
ATOM 3060 C C . ALA B 1 81 ? 12.273 -6.266 -10.094 1 97.81 81 ALA B C 1
ATOM 3062 O O . ALA B 1 81 ? 12.43 -5.043 -10.094 1 97.81 81 ALA B O 1
ATOM 3063 N N . GLU B 1 82 ? 13.023 -7.117 -9.406 1 96.88 82 GLU B N 1
ATOM 3064 C CA . GLU B 1 82 ? 14.156 -6.602 -8.641 1 96.88 82 GLU B CA 1
ATOM 3065 C C . GLU B 1 82 ? 15.273 -6.117 -9.562 1 96.88 82 GLU B C 1
ATOM 3067 O O . GLU B 1 82 ? 15.898 -5.086 -9.297 1 96.88 82 GLU B O 1
ATOM 3072 N N . ALA B 1 83 ? 15.492 -6.875 -10.609 1 97.5 83 ALA B N 1
ATOM 3073 C CA . ALA B 1 83 ? 16.578 -6.562 -11.539 1 97.5 83 ALA B CA 1
ATOM 3074 C C . ALA B 1 83 ? 16.234 -5.328 -12.375 1 97.5 83 ALA B C 1
ATOM 3076 O O . ALA B 1 83 ? 17.125 -4.555 -12.742 1 97.5 83 ALA B O 1
ATOM 3077 N N . ASP B 1 84 ? 15.047 -5.16 -12.734 1 98.5 84 ASP B N 1
ATOM 3078 C CA . ASP B 1 84 ? 14.562 -4.051 -13.547 1 98.5 84 ASP B CA 1
ATOM 3079 C C . ASP B 1 84 ? 13.391 -3.34 -12.867 1 98.5 84 ASP B C 1
ATOM 3081 O O . ASP B 1 84 ? 12.234 -3.67 -13.117 1 98.5 84 ASP B O 1
ATOM 3085 N N . PHE B 1 85 ? 13.742 -2.281 -12.117 1 98.56 85 PHE B N 1
ATOM 3086 C CA . PHE B 1 85 ? 12.812 -1.548 -11.273 1 98.56 85 PHE B CA 1
ATOM 3087 C C . PHE B 1 85 ? 11.688 -0.936 -12.102 1 98.56 85 PHE B C 1
ATOM 3089 O O . PHE B 1 85 ? 10.508 -1.115 -11.797 1 98.56 85 PHE B O 1
ATOM 3096 N N . ASP B 1 86 ? 12.008 -0.285 -13.18 1 98.12 86 ASP B N 1
ATOM 3097 C CA . ASP B 1 86 ? 11.039 0.399 -14.031 1 98.12 86 ASP B CA 1
ATOM 3098 C C . ASP B 1 86 ? 10.094 -0.597 -14.703 1 98.12 86 ASP B C 1
ATOM 3100 O O . ASP B 1 86 ? 8.883 -0.358 -14.781 1 98.12 86 ASP B O 1
ATOM 3104 N N . LEU B 1 87 ? 10.656 -1.696 -15.156 1 98.25 87 LEU B N 1
ATOM 3105 C CA . LEU B 1 87 ? 9.828 -2.736 -15.758 1 98.25 87 LEU B CA 1
ATOM 3106 C C . LEU B 1 87 ? 8.828 -3.285 -14.742 1 98.25 87 LEU B C 1
ATOM 3108 O O . LEU B 1 87 ? 7.652 -3.477 -15.07 1 98.25 87 LEU B O 1
ATOM 3112 N N . GLY B 1 88 ? 9.273 -3.578 -13.531 1 98.62 88 GLY B N 1
ATOM 3113 C CA . GLY B 1 88 ? 8.398 -4.078 -12.484 1 98.62 88 GLY B CA 1
ATOM 3114 C C . GLY B 1 88 ? 7.211 -3.174 -12.219 1 98.62 88 GLY B C 1
ATOM 3115 O O . GLY B 1 88 ? 6.066 -3.629 -12.211 1 98.62 88 GLY B O 1
ATOM 3116 N N . TYR B 1 89 ? 7.469 -1.883 -12.047 1 98.81 89 TYR B N 1
ATOM 3117 C CA . TYR B 1 89 ? 6.395 -0.951 -11.727 1 98.81 89 TYR B CA 1
ATOM 3118 C C . TYR B 1 89 ? 5.488 -0.732 -12.938 1 98.81 89 TYR B C 1
ATOM 3120 O O . TYR B 1 89 ? 4.273 -0.573 -12.789 1 98.81 89 TYR B O 1
ATOM 3128 N N . ARG B 1 90 ? 6.039 -0.718 -14.117 1 98.5 90 ARG B N 1
ATOM 3129 C CA . ARG B 1 90 ? 5.219 -0.548 -15.312 1 98.5 90 ARG B CA 1
ATOM 3130 C C . ARG B 1 90 ? 4.254 -1.719 -15.484 1 98.5 90 ARG B C 1
ATOM 3132 O O . ARG B 1 90 ? 3.053 -1.519 -15.672 1 98.5 90 ARG B O 1
ATOM 3139 N N . VAL B 1 91 ? 4.766 -2.926 -15.391 1 98.5 91 VAL B N 1
ATOM 3140 C CA . VAL B 1 91 ? 3.994 -4.117 -15.734 1 98.5 91 VAL B CA 1
ATOM 3141 C C . VAL B 1 91 ? 3.098 -4.508 -14.562 1 98.5 91 VAL B C 1
ATOM 3143 O O . VAL B 1 91 ? 1.934 -4.863 -14.75 1 98.5 91 VAL B O 1
ATOM 3146 N N . ASN B 1 92 ? 3.584 -4.473 -13.367 1 98.88 92 ASN B N 1
ATOM 3147 C CA . ASN B 1 92 ? 2.832 -4.977 -12.219 1 98.88 92 ASN B CA 1
ATOM 3148 C C . ASN B 1 92 ? 1.868 -3.926 -11.68 1 98.88 92 ASN B C 1
ATOM 3150 O O . ASN B 1 92 ? 0.758 -4.254 -11.25 1 98.88 92 ASN B O 1
ATOM 3154 N N . VAL B 1 93 ? 2.254 -2.627 -11.695 1 98.88 93 VAL B N 1
ATOM 3155 C CA . VAL B 1 93 ? 1.441 -1.614 -11.031 1 98.88 93 VAL B CA 1
ATOM 3156 C C . VAL B 1 93 ? 0.677 -0.799 -12.07 1 98.88 93 VAL B C 1
ATOM 3158 O O . VAL B 1 93 ? -0.556 -0.763 -12.055 1 98.88 93 VAL B O 1
ATOM 3161 N N . THR B 1 94 ? 1.422 -0.198 -13.016 1 98.69 94 THR B N 1
ATOM 3162 C CA . THR B 1 94 ? 0.777 0.692 -13.977 1 98.69 94 THR B CA 1
ATOM 3163 C C . THR B 1 94 ? -0.24 -0.069 -14.82 1 98.69 94 THR B C 1
ATOM 3165 O O . THR B 1 94 ? -1.355 0.41 -15.039 1 98.69 94 THR B O 1
ATOM 3168 N N . ALA B 1 95 ? 0.154 -1.225 -15.297 1 98.81 95 ALA B N 1
ATOM 3169 C CA . ALA B 1 95 ? -0.767 -2.027 -16.094 1 98.81 95 ALA B CA 1
ATOM 3170 C C . ALA B 1 95 ? -2.01 -2.4 -15.297 1 98.81 95 ALA B C 1
ATOM 3172 O O . ALA B 1 95 ? -3.129 -2.344 -15.812 1 98.81 95 ALA B O 1
ATOM 3173 N N . THR B 1 96 ? -1.854 -2.793 -14.047 1 98.81 96 THR B N 1
ATOM 3174 C CA . THR B 1 96 ? -2.979 -3.168 -13.188 1 98.81 96 THR B CA 1
ATOM 3175 C C . THR B 1 96 ? -3.887 -1.967 -12.938 1 98.81 96 THR B C 1
ATOM 3177 O O . THR B 1 96 ? -5.109 -2.072 -13.047 1 98.81 96 THR B O 1
ATOM 3180 N N . TRP B 1 97 ? -3.305 -0.81 -12.625 1 98.69 97 TRP B N 1
ATOM 3181 C CA . TRP B 1 97 ? -4.062 0.42 -12.414 1 98.69 97 TRP B CA 1
ATOM 3182 C C . TRP B 1 97 ? -4.895 0.764 -13.648 1 98.69 97 TRP B C 1
ATOM 3184 O O . TRP B 1 97 ? -6.094 1.029 -13.539 1 98.69 97 TRP B O 1
ATOM 3194 N N . THR B 1 98 ? -4.211 0.751 -14.773 1 98.06 98 THR B N 1
ATOM 3195 C CA . THR B 1 98 ? -4.863 1.132 -16.031 1 98.06 98 THR B CA 1
ATOM 3196 C C . THR B 1 98 ? -6.012 0.182 -16.344 1 98.06 98 THR B C 1
ATOM 3198 O O . THR B 1 98 ? -7.105 0.623 -16.703 1 98.06 98 THR B O 1
ATOM 3201 N N . LEU B 1 99 ? -5.781 -1.053 -16.172 1 98.69 99 LEU B N 1
ATOM 3202 C CA . LEU B 1 99 ? -6.812 -2.047 -16.453 1 98.69 99 LEU B CA 1
ATOM 3203 C C . LEU B 1 99 ? -7.992 -1.896 -15.5 1 98.69 99 LEU B C 1
ATOM 3205 O O . LEU B 1 99 ? -9.148 -1.871 -15.93 1 98.69 99 LEU B O 1
ATOM 3209 N N . LEU B 1 100 ? -7.742 -1.783 -14.188 1 98.81 100 LEU B N 1
ATOM 3210 C CA . LEU B 1 100 ? -8.797 -1.667 -13.18 1 98.81 100 LEU B CA 1
ATOM 3211 C C . LEU B 1 100 ? -9.648 -0.431 -13.43 1 98.81 100 LEU B C 1
ATOM 3213 O O . LEU B 1 100 ? -10.883 -0.492 -13.336 1 98.81 100 LEU B O 1
ATOM 3217 N N . ASN B 1 101 ? -8.945 0.67 -13.711 1 98.31 101 ASN B N 1
ATOM 3218 C CA . ASN B 1 101 ? -9.656 1.92 -13.961 1 98.31 101 ASN B CA 1
ATOM 3219 C C . ASN B 1 101 ? -10.617 1.792 -15.141 1 98.31 101 ASN B C 1
ATOM 3221 O O . ASN B 1 101 ? -11.75 2.27 -15.07 1 98.31 101 ASN B O 1
ATOM 3225 N N . ASN B 1 102 ? -10.188 1.148 -16.172 1 98.5 102 ASN B N 1
ATOM 3226 C CA . ASN B 1 102 ? -11.023 1.002 -17.359 1 98.5 102 ASN B CA 1
ATOM 3227 C C . ASN B 1 102 ? -12.094 -0.071 -17.156 1 98.5 102 ASN B C 1
ATOM 3229 O O . ASN B 1 102 ? -13.219 0.073 -17.641 1 98.5 102 ASN B O 1
ATOM 3233 N N . LEU B 1 103 ? -11.789 -1.194 -16.469 1 98.81 103 LEU B N 1
ATOM 3234 C CA . LEU B 1 103 ? -12.797 -2.191 -16.125 1 98.81 103 LEU B CA 1
ATOM 3235 C C . LEU B 1 103 ? -13.922 -1.564 -15.312 1 98.81 103 LEU B C 1
ATOM 3237 O O . LEU B 1 103 ? -15.102 -1.817 -15.578 1 98.81 103 LEU B O 1
ATOM 3241 N N . ALA B 1 104 ? -13.555 -0.741 -14.344 1 98.62 104 ALA B N 1
ATOM 3242 C CA . ALA B 1 104 ? -14.531 -0.101 -13.477 1 98.62 104 ALA B CA 1
ATOM 3243 C C . ALA B 1 104 ? -15.484 0.785 -14.281 1 98.62 104 ALA B C 1
ATOM 3245 O O . ALA B 1 104 ? -16.672 0.899 -13.945 1 98.62 104 ALA B O 1
ATOM 3246 N N . LYS B 1 105 ? -15 1.438 -15.336 1 98.12 105 LYS B N 1
ATOM 3247 C CA . LYS B 1 105 ? -15.789 2.355 -16.156 1 98.12 105 LYS B CA 1
ATOM 3248 C C . LYS B 1 105 ? -16.672 1.593 -17.141 1 98.12 105 LYS B C 1
ATOM 3250 O O . LYS B 1 105 ? -17.828 1.948 -17.344 1 98.12 105 LYS B O 1
ATOM 3255 N N . ILE B 1 106 ? -16.156 0.52 -17.719 1 98.56 106 ILE B N 1
ATOM 3256 C CA . ILE B 1 106 ? -16.828 -0.163 -18.828 1 98.56 106 ILE B CA 1
ATOM 3257 C C . ILE B 1 106 ? -17.719 -1.276 -18.281 1 98.56 106 ILE B C 1
ATOM 3259 O O . ILE B 1 106 ? -18.797 -1.545 -18.812 1 98.56 106 ILE B O 1
ATOM 3263 N N . CYS B 1 107 ? -17.281 -1.923 -17.188 1 98.56 107 CYS B N 1
ATOM 3264 C CA . CYS B 1 107 ? -18 -3.021 -16.547 1 98.56 107 CYS B CA 1
ATOM 3265 C C . CYS B 1 107 ? -18.125 -2.783 -15.047 1 98.56 107 CYS B C 1
ATOM 3267 O O . CYS B 1 107 ? -17.625 -3.564 -14.242 1 98.56 107 CYS B O 1
ATOM 3269 N N . PRO B 1 108 ? -18.906 -1.738 -14.625 1 98.44 108 PRO B N 1
ATOM 3270 C CA . PRO B 1 108 ? -19 -1.428 -13.195 1 98.44 108 PRO B CA 1
ATOM 3271 C C . PRO B 1 108 ? -19.453 -2.625 -12.359 1 98.44 108 PRO B C 1
ATOM 3273 O O . PRO B 1 108 ? -20.422 -3.295 -12.711 1 98.44 108 PRO B O 1
ATOM 3276 N N . GLY B 1 109 ? -18.703 -2.91 -11.273 1 98.31 109 GLY B N 1
ATOM 3277 C CA . GLY B 1 109 ? -19.062 -3.982 -10.359 1 98.31 109 GLY B CA 1
ATOM 3278 C C . GLY B 1 109 ? -18.516 -5.336 -10.781 1 98.31 109 GLY B C 1
ATOM 3279 O O . GLY B 1 109 ? -18.766 -6.344 -10.117 1 98.31 109 GLY B O 1
ATOM 3280 N N . LEU B 1 110 ? -17.703 -5.379 -11.852 1 98.81 110 LEU B N 1
ATOM 3281 C CA . LEU B 1 110 ? -17.156 -6.625 -12.383 1 98.81 110 LEU B CA 1
ATOM 3282 C C . LEU B 1 110 ? -16.406 -7.391 -11.297 1 98.81 110 LEU B C 1
ATOM 3284 O O . LEU B 1 110 ? -15.664 -6.797 -10.516 1 98.81 110 LEU B O 1
ATOM 3288 N N . ARG B 1 111 ? -16.562 -8.734 -11.273 1 98.81 111 ARG B N 1
ATOM 3289 C CA . ARG B 1 111 ? -15.734 -9.586 -10.422 1 98.81 111 ARG B CA 1
ATOM 3290 C C . ARG B 1 111 ? -14.289 -9.617 -10.922 1 98.81 111 ARG B C 1
ATOM 3292 O O . ARG B 1 111 ? -14.039 -9.875 -12.102 1 98.81 111 ARG B O 1
ATOM 3299 N N . VAL B 1 112 ? -13.391 -9.312 -10.031 1 98.94 112 VAL B N 1
ATOM 3300 C CA . VAL B 1 112 ? -11.977 -9.281 -10.391 1 98.94 112 VAL B CA 1
ATOM 3301 C C . VAL B 1 112 ? -11.18 -10.133 -9.406 1 98.94 112 VAL B C 1
ATOM 3303 O O . VAL B 1 112 ? -11.258 -9.93 -8.188 1 98.94 112 VAL B O 1
ATOM 3306 N N . LEU B 1 113 ? -10.5 -11.156 -9.883 1 98.94 113 LEU B N 1
ATOM 3307 C CA . LEU B 1 113 ? -9.5 -11.883 -9.109 1 98.94 113 LEU B CA 1
ATOM 3308 C C . LEU B 1 113 ? -8.094 -11.422 -9.469 1 98.94 113 LEU B C 1
ATOM 3310 O O . LEU B 1 113 ? -7.719 -11.406 -10.641 1 98.94 113 LEU B O 1
ATOM 3314 N N . TYR B 1 114 ? -7.395 -11.031 -8.492 1 98.94 114 TYR B N 1
ATOM 3315 C CA . TYR B 1 114 ? -6.035 -10.547 -8.695 1 98.94 114 TYR B CA 1
ATOM 3316 C C . TYR B 1 114 ? -5.016 -11.5 -8.086 1 98.94 114 TYR B C 1
ATOM 3318 O O . TYR B 1 114 ? -5.117 -11.875 -6.918 1 98.94 114 TYR B O 1
ATOM 3326 N N . ALA B 1 115 ? -4.039 -11.859 -8.914 1 98.94 115 ALA B N 1
ATOM 3327 C CA . ALA B 1 115 ? -2.943 -12.688 -8.438 1 98.94 115 ALA B CA 1
ATOM 3328 C C . ALA B 1 115 ? -1.95 -11.867 -7.613 1 98.94 115 ALA B C 1
ATOM 3330 O O . ALA B 1 115 ? -1.008 -11.297 -8.164 1 98.94 115 ALA B O 1
ATOM 3331 N N . SER B 1 116 ? -2.16 -11.836 -6.34 1 98.88 116 SER B N 1
ATOM 3332 C CA . SER B 1 116 ? -1.149 -11.297 -5.438 1 98.88 116 SER B CA 1
ATOM 3333 C C . SER B 1 116 ? -0.147 -12.367 -5.023 1 98.88 116 SER B C 1
ATOM 3335 O O . SER B 1 116 ? 0.086 -13.32 -5.766 1 98.88 116 SER B O 1
ATOM 3337 N N . SER B 1 117 ? 0.606 -12.125 -3.973 1 98.38 117 SER B N 1
ATOM 3338 C CA . SER B 1 117 ? 1.694 -13.023 -3.596 1 98.38 117 SER B CA 1
ATOM 3339 C C . SER B 1 117 ? 1.984 -12.938 -2.1 1 98.38 117 SER B C 1
ATOM 3341 O O . SER B 1 117 ? 1.858 -11.875 -1.495 1 98.38 117 SER B O 1
ATOM 3343 N N . GLU B 1 118 ? 2.404 -14.031 -1.578 1 97.62 118 GLU B N 1
ATOM 3344 C CA . GLU B 1 118 ? 2.865 -14.039 -0.193 1 97.62 118 GLU B CA 1
ATOM 3345 C C . GLU B 1 118 ? 4.156 -13.242 -0.035 1 97.62 118 GLU B C 1
ATOM 3347 O O . GLU B 1 118 ? 4.566 -12.93 1.085 1 97.62 118 GLU B O 1
ATOM 3352 N N . ALA B 1 119 ? 4.715 -12.758 -1.154 1 97.25 119 ALA B N 1
ATOM 3353 C CA . ALA B 1 119 ? 5.898 -11.898 -1.145 1 97.25 119 ALA B CA 1
ATOM 3354 C C . ALA B 1 119 ? 5.59 -10.547 -0.511 1 97.25 119 ALA B C 1
ATOM 3356 O O . ALA B 1 119 ? 6.496 -9.742 -0.279 1 97.25 119 ALA B O 1
ATOM 3357 N N . VAL B 1 120 ? 4.348 -10.281 -0.129 1 98.12 120 VAL B N 1
ATOM 3358 C CA . VAL B 1 120 ? 3.969 -9.031 0.526 1 98.12 120 VAL B CA 1
ATOM 3359 C C . VAL B 1 120 ? 4.477 -9.031 1.967 1 98.12 120 VAL B C 1
ATOM 3361 O O . VAL B 1 120 ? 4.543 -7.977 2.605 1 98.12 120 VAL B O 1
ATOM 3364 N N . TYR B 1 121 ? 4.738 -10.195 2.455 1 97.19 121 TYR B N 1
ATOM 3365 C CA . TYR B 1 121 ? 5.234 -10.297 3.824 1 97.19 121 TYR B CA 1
ATOM 3366 C C . TYR B 1 121 ? 6.75 -10.148 3.867 1 97.19 121 TYR B C 1
ATOM 3368 O O . TYR B 1 121 ? 7.434 -10.414 2.875 1 97.19 121 TYR B O 1
ATOM 3376 N N . GLY B 1 122 ? 7.277 -9.789 4.891 1 95.81 122 GLY B N 1
ATOM 3377 C CA . GLY B 1 122 ? 8.68 -9.617 5.23 1 95.81 122 GLY B CA 1
ATOM 3378 C C . GLY B 1 122 ? 8.914 -9.43 6.715 1 95.81 122 GLY B C 1
ATOM 3379 O O . GLY B 1 122 ? 7.965 -9.414 7.504 1 95.81 122 GLY B O 1
ATOM 3380 N N . THR B 1 123 ? 10.156 -9.195 7.082 1 94.81 123 THR B N 1
ATOM 3381 C CA . THR B 1 123 ? 10.477 -9.094 8.5 1 94.81 123 THR B CA 1
ATOM 3382 C C . THR B 1 123 ? 10.008 -7.754 9.07 1 94.81 123 THR B C 1
ATOM 3384 O O . THR B 1 123 ? 10.086 -6.727 8.391 1 94.81 123 THR B O 1
ATOM 3387 N N . PRO B 1 124 ? 9.438 -7.703 10.266 1 93.06 124 PRO B N 1
ATOM 3388 C CA . PRO B 1 124 ? 9.125 -8.883 11.07 1 93.06 124 PRO B CA 1
ATOM 3389 C C . PRO B 1 124 ? 7.816 -9.555 10.656 1 93.06 124 PRO B C 1
ATOM 3391 O O . PRO B 1 124 ? 6.855 -8.867 10.305 1 93.06 124 PRO B O 1
ATOM 3394 N N . VAL B 1 125 ? 7.758 -10.805 10.609 1 92.56 125 VAL B N 1
ATOM 3395 C CA . VAL B 1 125 ? 6.566 -11.609 10.367 1 92.56 125 VAL B CA 1
ATOM 3396 C C . VAL B 1 125 ? 6.457 -12.711 11.414 1 92.56 125 VAL B C 1
ATOM 3398 O O . VAL B 1 125 ? 7.469 -13.258 11.859 1 92.56 125 VAL B O 1
ATOM 3401 N N . PRO B 1 126 ? 5.246 -13.023 11.836 1 94 126 PRO B N 1
ATOM 3402 C CA . PRO B 1 126 ? 5.121 -14.094 12.836 1 94 126 PRO B CA 1
ATOM 3403 C C . PRO B 1 126 ? 5.773 -15.398 12.391 1 94 126 PRO B C 1
ATOM 3405 O O . PRO B 1 126 ? 5.699 -15.758 11.211 1 94 126 PRO B O 1
ATOM 3408 N N . LYS B 1 127 ? 6.359 -16.031 13.383 1 92.56 127 LYS B N 1
ATOM 3409 C CA . LYS B 1 127 ? 7.016 -17.297 13.07 1 92.56 127 LYS B CA 1
ATOM 3410 C C . LYS B 1 127 ? 5.996 -18.375 12.695 1 92.56 127 LYS B C 1
ATOM 3412 O O . LYS B 1 127 ? 6.285 -19.25 11.891 1 92.56 127 LYS B O 1
ATOM 3417 N N . HIS B 1 128 ? 4.879 -18.25 13.352 1 95.94 128 HIS B N 1
ATOM 3418 C CA . HIS B 1 128 ? 3.832 -19.234 13.117 1 95.94 128 HIS B CA 1
ATOM 3419 C C . HIS B 1 128 ? 2.486 -18.562 12.867 1 95.94 128 HIS B C 1
ATOM 3421 O O . HIS B 1 128 ? 2.195 -17.516 13.445 1 95.94 128 HIS B O 1
ATOM 3427 N N . ASN B 1 129 ? 1.718 -19.188 12.023 1 97.5 129 ASN B N 1
ATOM 3428 C CA . ASN B 1 129 ? 0.311 -18.844 11.828 1 97.5 129 ASN B CA 1
ATOM 3429 C C . ASN B 1 129 ? 0.142 -17.438 11.281 1 97.5 129 ASN B C 1
ATOM 3431 O O . ASN B 1 129 ? -0.628 -16.641 11.82 1 97.5 129 ASN B O 1
ATOM 3435 N N . VAL B 1 130 ? 0.876 -17.094 10.273 1 98.12 130 VAL B N 1
ATOM 3436 C CA . VAL B 1 130 ? 0.699 -15.812 9.586 1 98.12 130 VAL B CA 1
ATOM 3437 C C . VAL B 1 130 ? -0.713 -15.734 9.008 1 98.12 130 VAL B C 1
ATOM 3439 O O . VAL B 1 130 ? -1.199 -16.688 8.398 1 98.12 130 VAL B O 1
ATOM 3442 N N . THR B 1 131 ? -1.44 -14.68 9.25 1 98.06 131 THR B N 1
ATOM 3443 C CA . THR B 1 131 ? -2.781 -14.453 8.719 1 98.06 131 THR B CA 1
ATOM 3444 C C . THR B 1 131 ? -2.824 -13.18 7.883 1 98.06 131 THR B C 1
ATOM 3446 O O . THR B 1 131 ? -1.84 -12.445 7.812 1 98.06 131 THR B O 1
ATOM 3449 N N . GLU B 1 132 ? -4 -12.922 7.277 1 97.75 132 GLU B N 1
ATOM 3450 C CA . GLU B 1 132 ? -4.223 -11.711 6.488 1 97.75 132 GLU B CA 1
ATOM 3451 C C . GLU B 1 132 ? -4.219 -10.469 7.375 1 97.75 132 GLU B C 1
ATOM 3453 O O . GLU B 1 132 ? -4.164 -9.344 6.871 1 97.75 132 GLU B O 1
ATOM 3458 N N . ARG B 1 133 ? -4.18 -10.594 8.727 1 96.19 133 ARG B N 1
ATOM 3459 C CA . ARG B 1 133 ? -4.199 -9.477 9.656 1 96.19 133 ARG B CA 1
ATOM 3460 C C . ARG B 1 133 ? -2.785 -9.023 10 1 96.19 133 ARG B C 1
ATOM 3462 O O . ARG B 1 133 ? -2.596 -7.965 10.609 1 96.19 133 ARG B O 1
ATOM 3469 N N . ASP B 1 134 ? -1.853 -9.828 9.609 1 96.94 134 ASP B N 1
ATOM 3470 C CA . ASP B 1 134 ? -0.467 -9.445 9.859 1 96.94 134 ASP B CA 1
ATOM 3471 C C . ASP B 1 134 ? -0 -8.383 8.867 1 96.94 134 ASP B C 1
ATOM 3473 O O . ASP B 1 134 ? -0.396 -8.398 7.699 1 96.94 134 ASP B O 1
ATOM 3477 N N . ILE B 1 135 ? 0.873 -7.5 9.344 1 96.31 135 ILE B N 1
ATOM 3478 C CA . ILE B 1 135 ? 1.344 -6.371 8.547 1 96.31 135 ILE B CA 1
ATOM 3479 C C . ILE B 1 135 ? 2.189 -6.879 7.383 1 96.31 135 ILE B C 1
ATOM 3481 O O . ILE B 1 135 ? 2.879 -7.895 7.504 1 96.31 135 ILE B O 1
ATOM 3485 N N . THR B 1 136 ? 2.119 -6.199 6.273 1 97.56 136 THR B N 1
ATOM 3486 C CA . THR B 1 136 ? 2.938 -6.477 5.098 1 97.56 136 THR B CA 1
ATOM 3487 C C . THR B 1 136 ? 4.191 -5.605 5.094 1 97.56 136 THR B C 1
ATOM 3489 O O . THR B 1 136 ? 4.102 -4.379 5.137 1 97.56 136 THR B O 1
ATOM 3492 N N . THR B 1 137 ? 5.391 -6.199 5.086 1 97.44 137 THR B N 1
ATOM 3493 C CA . THR B 1 137 ? 6.68 -5.512 5.113 1 97.44 137 THR B CA 1
ATOM 3494 C C . THR B 1 137 ? 7.617 -6.082 4.055 1 97.44 137 THR B C 1
ATOM 3496 O O . THR B 1 137 ? 8.695 -6.582 4.379 1 97.44 137 THR B O 1
ATOM 3499 N N . PRO B 1 138 ? 7.199 -5.93 2.756 1 97.12 138 PRO B N 1
ATOM 3500 C CA . PRO B 1 138 ? 7.957 -6.602 1.695 1 97.12 138 PRO B CA 1
ATOM 3501 C C . PRO B 1 138 ? 9.414 -6.145 1.632 1 97.12 138 PRO B C 1
ATOM 3503 O O . PRO B 1 138 ? 9.703 -4.965 1.851 1 97.12 138 PRO B O 1
ATOM 3506 N N . GLU B 1 139 ? 10.289 -7.07 1.268 1 96.38 139 GLU B N 1
ATOM 3507 C CA . GLU B 1 139 ? 11.719 -6.797 1.204 1 96.38 139 GLU B CA 1
ATOM 3508 C C . GLU B 1 139 ? 12.242 -6.938 -0.222 1 96.38 139 GLU B C 1
ATOM 3510 O O . GLU B 1 139 ? 13.453 -7.051 -0.436 1 96.38 139 GLU B O 1
ATOM 3515 N N . MET B 1 140 ? 11.328 -7.012 -1.207 1 96.56 140 MET B N 1
ATOM 3516 C CA . MET B 1 140 ? 11.609 -6.938 -2.639 1 96.56 140 MET B CA 1
ATOM 3517 C C . MET B 1 140 ? 10.594 -6.043 -3.346 1 96.56 140 MET B C 1
ATOM 3519 O O . MET B 1 140 ? 9.469 -5.883 -2.879 1 96.56 140 MET B O 1
ATOM 3523 N N . SER B 1 141 ? 11.055 -5.508 -4.523 1 98.5 141 SER B N 1
ATOM 3524 C CA . SER B 1 141 ? 10.164 -4.625 -5.266 1 98.5 141 SER B CA 1
ATOM 3525 C C . SER B 1 141 ? 8.875 -5.34 -5.656 1 98.5 141 SER B C 1
ATOM 3527 O O . SER B 1 141 ? 7.797 -4.746 -5.625 1 98.5 141 SER B O 1
ATOM 3529 N N . TYR B 1 142 ? 9.016 -6.586 -5.957 1 98.38 142 TYR B N 1
ATOM 3530 C CA . TYR B 1 142 ? 7.859 -7.395 -6.34 1 98.38 142 TYR B CA 1
ATOM 3531 C C . TYR B 1 142 ? 6.805 -7.395 -5.238 1 98.38 142 TYR B C 1
ATOM 3533 O O . TYR B 1 142 ? 5.625 -7.156 -5.504 1 98.38 142 TYR B O 1
ATOM 3541 N N . GLY B 1 143 ? 7.211 -7.625 -3.992 1 98.5 143 GLY B N 1
ATOM 3542 C CA . GLY B 1 143 ? 6.285 -7.578 -2.871 1 98.5 143 GLY B CA 1
ATOM 3543 C C . GLY B 1 143 ? 5.641 -6.219 -2.684 1 98.5 143 GLY B C 1
ATOM 3544 O O . GLY B 1 143 ? 4.445 -6.121 -2.408 1 98.5 143 GLY B O 1
ATOM 3545 N N . CYS B 1 144 ? 6.414 -5.148 -2.809 1 98.88 144 CYS B N 1
ATOM 3546 C CA . CYS B 1 144 ? 5.887 -3.793 -2.729 1 98.88 144 CYS B CA 1
ATOM 3547 C C . CYS B 1 144 ? 4.824 -3.555 -3.797 1 98.88 144 CYS B C 1
ATOM 3549 O O . CYS B 1 144 ? 3.768 -2.992 -3.51 1 98.88 144 CYS B O 1
ATOM 3551 N N . GLN B 1 145 ? 5.117 -4.016 -4.996 1 98.94 145 GLN B N 1
ATOM 3552 C CA . GLN B 1 145 ? 4.203 -3.842 -6.121 1 98.94 145 GLN B CA 1
ATOM 3553 C C . GLN B 1 145 ? 2.891 -4.586 -5.879 1 98.94 145 GLN B C 1
ATOM 3555 O O . GLN B 1 145 ? 1.815 -4.078 -6.203 1 98.94 145 GLN B O 1
ATOM 3560 N N . LYS B 1 146 ? 2.961 -5.738 -5.258 1 98.94 146 LYS B N 1
ATOM 3561 C CA . LYS B 1 146 ? 1.751 -6.488 -4.926 1 98.94 146 LYS B CA 1
ATOM 3562 C C . LYS B 1 146 ? 0.952 -5.785 -3.832 1 98.94 146 LYS B C 1
ATOM 3564 O O . LYS B 1 146 ? -0.279 -5.738 -3.887 1 98.94 146 LYS B O 1
ATOM 3569 N N . VAL B 1 147 ? 1.604 -5.195 -2.832 1 98.94 147 VAL B N 1
ATOM 3570 C CA . VAL B 1 147 ? 0.917 -4.449 -1.782 1 98.94 147 VAL B CA 1
ATOM 3571 C C . VAL B 1 147 ? 0.163 -3.271 -2.395 1 98.94 147 VAL B C 1
ATOM 3573 O O . VAL B 1 147 ? -0.985 -3.004 -2.031 1 98.94 147 VAL B O 1
ATOM 3576 N N . ILE B 1 148 ? 0.799 -2.598 -3.277 1 98.94 148 ILE B N 1
ATOM 3577 C CA . ILE B 1 148 ? 0.181 -1.455 -3.943 1 98.94 148 ILE B CA 1
ATOM 3578 C C . ILE B 1 148 ? -1.078 -1.907 -4.68 1 98.94 148 ILE B C 1
ATOM 3580 O O . ILE B 1 148 ? -2.141 -1.296 -4.543 1 98.94 148 ILE B O 1
ATOM 3584 N N . CYS B 1 149 ? -1.001 -2.988 -5.383 1 98.94 149 CYS B N 1
ATOM 3585 C CA . CYS B 1 149 ? -2.133 -3.469 -6.164 1 98.94 149 CYS B CA 1
ATOM 3586 C C . CYS B 1 149 ? -3.248 -3.979 -5.258 1 98.94 149 CYS B C 1
ATOM 3588 O O . CYS B 1 149 ? -4.43 -3.807 -5.562 1 98.94 149 CYS B O 1
ATOM 3590 N N . GLU B 1 150 ? -2.895 -4.652 -4.152 1 98.94 150 GLU B N 1
ATOM 3591 C CA . GLU B 1 150 ? -3.908 -5.023 -3.17 1 98.94 150 GLU B CA 1
ATOM 3592 C C . GLU B 1 150 ? -4.68 -3.801 -2.686 1 98.94 150 GLU B C 1
ATOM 3594 O O . GLU B 1 150 ? -5.898 -3.859 -2.514 1 98.94 150 GLU B O 1
ATOM 3599 N N . THR B 1 151 ? -3.941 -2.762 -2.438 1 98.94 151 THR B N 1
ATOM 3600 C CA . THR B 1 151 ? -4.547 -1.53 -1.941 1 98.94 151 THR B CA 1
ATOM 3601 C C . THR B 1 151 ? -5.492 -0.935 -2.982 1 98.94 151 THR B C 1
ATOM 3603 O O . THR B 1 151 ? -6.578 -0.464 -2.643 1 98.94 151 THR B O 1
ATOM 3606 N N . LEU B 1 152 ? -5.082 -0.982 -4.246 1 98.94 152 LEU B N 1
ATOM 3607 C CA . LEU B 1 152 ? -5.953 -0.548 -5.332 1 98.94 152 LEU B CA 1
ATOM 3608 C C . LEU B 1 152 ? -7.23 -1.377 -5.371 1 98.94 152 LEU B C 1
ATOM 3610 O O . LEU B 1 152 ? -8.336 -0.824 -5.422 1 98.94 152 LEU B O 1
ATOM 3614 N N . ILE B 1 153 ? -7.078 -2.695 -5.316 1 98.94 153 ILE B N 1
ATOM 3615 C CA . ILE B 1 153 ? -8.219 -3.602 -5.363 1 98.94 153 ILE B CA 1
ATOM 3616 C C . ILE B 1 153 ? -9.18 -3.281 -4.219 1 98.94 153 ILE B C 1
ATOM 3618 O O . ILE B 1 153 ? -10.398 -3.209 -4.422 1 98.94 153 ILE B O 1
ATOM 3622 N N . ASN B 1 154 ? -8.688 -3.074 -3.029 1 98.88 154 ASN B N 1
ATOM 3623 C CA . ASN B 1 154 ? -9.508 -2.746 -1.868 1 98.88 154 ASN B CA 1
ATOM 3624 C C . ASN B 1 154 ? -10.266 -1.439 -2.07 1 98.88 154 ASN B C 1
ATOM 3626 O O . ASN B 1 154 ? -11.461 -1.356 -1.769 1 98.88 154 ASN B O 1
ATOM 3630 N N . ASP B 1 155 ? -9.57 -0.427 -2.562 1 98.88 155 ASP B N 1
ATOM 3631 C CA . ASP B 1 155 ? -10.203 0.88 -2.729 1 98.88 155 ASP B CA 1
ATOM 3632 C C . ASP B 1 155 ? -11.297 0.83 -3.789 1 98.88 155 ASP B C 1
ATOM 3634 O O . ASP B 1 155 ? -12.414 1.31 -3.562 1 98.88 155 ASP B O 1
ATOM 3638 N N . PHE B 1 156 ? -10.984 0.22 -4.977 1 98.94 156 PHE B N 1
ATOM 3639 C CA . PHE B 1 156 ? -11.984 0.064 -6.027 1 98.94 156 PHE B CA 1
ATOM 3640 C C . PHE B 1 156 ? -13.195 -0.712 -5.516 1 98.94 156 PHE B C 1
ATOM 3642 O O . PHE B 1 156 ? -14.336 -0.377 -5.84 1 98.94 156 PHE B O 1
ATOM 3649 N N . THR B 1 157 ? -12.938 -1.717 -4.684 1 98.88 157 THR B N 1
ATOM 3650 C CA . THR B 1 157 ? -14 -2.604 -4.223 1 98.88 157 THR B CA 1
ATOM 3651 C C . THR B 1 157 ? -14.898 -1.896 -3.211 1 98.88 157 THR B C 1
ATOM 3653 O O . THR B 1 157 ? -16.125 -1.943 -3.32 1 98.88 157 THR B O 1
ATOM 3656 N N . ARG B 1 158 ? -14.305 -1.249 -2.236 1 97.94 158 ARG B N 1
ATOM 3657 C CA . ARG B 1 158 ? -15.109 -0.604 -1.207 1 97.94 158 ARG B CA 1
ATOM 3658 C C . ARG B 1 158 ? -15.992 0.49 -1.805 1 97.94 158 ARG B C 1
ATOM 3660 O O . ARG B 1 158 ? -17.062 0.791 -1.275 1 97.94 158 ARG B O 1
ATOM 3667 N N . ARG B 1 159 ? -15.586 1.043 -2.941 1 98.19 159 ARG B N 1
ATOM 3668 C CA . ARG B 1 159 ? -16.328 2.105 -3.605 1 98.19 159 ARG B CA 1
ATOM 3669 C C . ARG B 1 159 ? -17.391 1.528 -4.543 1 98.19 159 ARG B C 1
ATOM 3671 O O . ARG B 1 159 ? -18.109 2.273 -5.207 1 98.19 159 ARG B O 1
ATOM 3678 N N . GLY B 1 160 ? -17.422 0.243 -4.652 1 98.25 160 GLY B N 1
ATOM 3679 C CA . GLY B 1 160 ? -18.422 -0.417 -5.484 1 98.25 160 GLY B CA 1
ATOM 3680 C C . GLY B 1 160 ? -18.078 -0.391 -6.961 1 98.25 160 GLY B C 1
ATOM 3681 O O . GLY B 1 160 ? -18.906 -0.715 -7.809 1 98.25 160 GLY B O 1
ATOM 3682 N N . MET B 1 161 ? -16.828 -0.06 -7.293 1 98.81 161 MET B N 1
ATOM 3683 C CA . MET B 1 161 ? -16.391 0.068 -8.68 1 98.81 161 MET B CA 1
ATOM 3684 C C . MET B 1 161 ? -16.109 -1.302 -9.289 1 98.81 161 MET B C 1
ATOM 3686 O O . MET B 1 161 ? -16.312 -1.503 -10.492 1 98.81 161 MET B O 1
ATOM 3690 N N . ILE B 1 162 ? -15.641 -2.229 -8.477 1 98.88 162 ILE B N 1
ATOM 3691 C CA . ILE B 1 162 ? -15.461 -3.635 -8.82 1 98.88 162 ILE B CA 1
ATOM 3692 C C . ILE B 1 162 ? -15.828 -4.508 -7.621 1 98.88 162 ILE B C 1
ATOM 3694 O O . ILE B 1 162 ? -16.141 -3.996 -6.543 1 98.88 162 ILE B O 1
ATOM 3698 N N . ASN B 1 163 ? -15.922 -5.781 -7.871 1 98.88 163 ASN B N 1
ATOM 3699 C CA . ASN B 1 163 ? -15.953 -6.82 -6.848 1 98.88 163 ASN B CA 1
ATOM 3700 C C . ASN B 1 163 ? -14.656 -7.625 -6.824 1 98.88 163 ASN B C 1
ATOM 3702 O O . ASN B 1 163 ? -14.594 -8.719 -7.379 1 98.88 163 ASN B O 1
ATOM 3706 N N . GLY B 1 164 ? -13.688 -7.062 -6.113 1 98.88 164 GLY B N 1
ATOM 3707 C CA . GLY B 1 164 ? -12.328 -7.559 -6.254 1 98.88 164 GLY B CA 1
ATOM 3708 C C . GLY B 1 164 ? -11.891 -8.438 -5.098 1 98.88 164 GLY B C 1
ATOM 3709 O O . GLY B 1 164 ? -12.305 -8.219 -3.955 1 98.88 164 GLY B O 1
ATOM 3710 N N . PHE B 1 165 ? -11.031 -9.438 -5.363 1 98.94 165 PHE B N 1
ATOM 3711 C CA . PHE B 1 165 ? -10.328 -10.273 -4.398 1 98.94 165 PHE B CA 1
ATOM 3712 C C . PHE B 1 165 ? -8.852 -10.375 -4.754 1 98.94 165 PHE B C 1
ATOM 3714 O O . PHE B 1 165 ? -8.5 -10.648 -5.902 1 98.94 165 PHE B O 1
ATOM 3721 N N . SER B 1 166 ? -8.031 -10.055 -3.807 1 98.94 166 SER B N 1
ATOM 3722 C CA . SER B 1 166 ? -6.598 -10.289 -3.961 1 98.94 166 SER B CA 1
ATOM 3723 C C . SER B 1 166 ? -6.18 -11.625 -3.359 1 98.94 166 SER B C 1
ATOM 3725 O O . SER B 1 166 ? -6.348 -11.852 -2.158 1 98.94 166 SER B O 1
ATOM 3727 N N . LEU B 1 167 ? -5.629 -12.445 -4.168 1 98.94 167 LEU B N 1
ATOM 3728 C CA . LEU B 1 167 ? -5.242 -13.797 -3.773 1 98.94 167 LEU B CA 1
ATOM 3729 C C . LEU B 1 167 ? -3.729 -13.906 -3.615 1 98.94 167 LEU B C 1
ATOM 3731 O O . LEU B 1 167 ? -2.992 -13.875 -4.605 1 98.94 167 LEU B O 1
ATOM 3735 N N . ARG B 1 168 ? -3.258 -13.992 -2.393 1 98.88 168 ARG B N 1
ATOM 3736 C CA . ARG B 1 168 ? -1.829 -14.125 -2.133 1 98.88 168 ARG B CA 1
ATOM 3737 C C . ARG B 1 168 ? -1.355 -15.547 -2.387 1 98.88 168 ARG B C 1
ATOM 3739 O O . ARG B 1 168 ? -1.451 -16.406 -1.507 1 98.88 168 ARG B O 1
ATOM 3746 N N . PHE B 1 169 ? -0.784 -15.727 -3.596 1 98.69 169 PHE B N 1
ATOM 3747 C CA . PHE B 1 169 ? -0.316 -17.047 -4.004 1 98.69 169 PHE B CA 1
ATOM 3748 C C . PHE B 1 169 ? 0.915 -17.453 -3.203 1 98.69 169 PHE B C 1
ATOM 3750 O O . PHE B 1 169 ? 1.845 -16.656 -3.037 1 98.69 169 PHE B O 1
ATOM 3757 N N . PRO B 1 170 ? 0.944 -18.719 -2.68 1 98.06 170 PRO B N 1
ATOM 3758 C CA . PRO B 1 170 ? 2.24 -19.297 -2.316 1 98.06 170 PRO B CA 1
ATOM 3759 C C . PRO B 1 170 ? 3.086 -19.656 -3.533 1 98.06 170 PRO B C 1
ATOM 3761 O O . PRO B 1 170 ? 2.691 -19.375 -4.668 1 98.06 170 PRO B O 1
ATOM 3764 N N . THR B 1 171 ? 4.266 -20.078 -3.301 1 97.69 171 THR B N 1
ATOM 3765 C CA . THR B 1 171 ? 5.039 -20.609 -4.426 1 97.69 171 THR B CA 1
ATOM 3766 C C . THR B 1 171 ? 4.316 -21.781 -5.074 1 97.69 171 THR B C 1
ATOM 3768 O O . THR B 1 171 ? 3.912 -22.719 -4.387 1 97.69 171 THR B O 1
ATOM 3771 N N . ILE B 1 172 ? 4.082 -21.688 -6.336 1 98.25 172 ILE B N 1
ATOM 3772 C CA . ILE B 1 172 ? 3.441 -22.766 -7.074 1 98.25 172 ILE B CA 1
ATOM 3773 C C . ILE B 1 172 ? 4.5 -23.734 -7.609 1 98.25 172 ILE B C 1
ATOM 3775 O O . ILE B 1 172 ? 5.363 -23.328 -8.398 1 98.25 172 ILE B O 1
ATOM 3779 N N . SER B 1 173 ? 4.496 -24.875 -7.188 1 97.62 173 SER B N 1
ATOM 3780 C CA . SER B 1 173 ? 5.473 -25.906 -7.523 1 97.62 173 SER B CA 1
ATOM 3781 C C . SER B 1 173 ? 4.816 -27.281 -7.59 1 97.62 173 SER B C 1
ATOM 3783 O O . SER B 1 173 ? 3.93 -27.594 -6.789 1 97.62 173 SER B O 1
ATOM 3785 N N . VAL B 1 174 ? 5.07 -28.094 -8.602 1 97.75 174 VAL B N 1
ATOM 3786 C CA . VAL B 1 174 ? 6.207 -28.031 -9.516 1 97.75 174 VAL B CA 1
ATOM 3787 C C . VAL B 1 174 ? 5.773 -27.438 -10.852 1 97.75 174 VAL B C 1
ATOM 3789 O O . VAL B 1 174 ? 4.879 -27.969 -11.516 1 97.75 174 VAL B O 1
ATOM 3792 N N . ARG B 1 175 ? 6.336 -26.391 -11.195 1 95.56 175 ARG B N 1
ATOM 3793 C CA . ARG B 1 175 ? 6.051 -25.703 -12.453 1 95.56 175 ARG B CA 1
ATOM 3794 C C . ARG B 1 175 ? 6.855 -26.297 -13.602 1 95.56 175 ARG B C 1
ATOM 3796 O O . ARG B 1 175 ? 8.086 -26.375 -13.531 1 95.56 175 ARG B O 1
ATOM 3803 N N . PRO B 1 176 ? 6.207 -26.672 -14.695 1 93.81 176 PRO B N 1
ATOM 3804 C CA . PRO B 1 176 ? 6.938 -27.156 -15.875 1 93.81 176 PRO B CA 1
ATOM 3805 C C . PRO B 1 176 ? 7.508 -26.016 -16.719 1 93.81 176 PRO B C 1
ATOM 3807 O O . PRO B 1 176 ? 7.238 -24.844 -16.438 1 93.81 176 PRO B O 1
ATOM 3810 N N . GLY B 1 177 ? 8.297 -26.422 -17.719 1 90.38 177 GLY B N 1
ATOM 3811 C CA . GLY B 1 177 ? 8.82 -25.453 -18.672 1 90.38 177 GLY B CA 1
ATOM 3812 C C . GLY B 1 177 ? 10.078 -24.766 -18.188 1 90.38 177 GLY B C 1
ATOM 3813 O O . GLY B 1 177 ? 10.773 -25.281 -17.312 1 90.38 177 GLY B O 1
ATOM 3814 N N . ALA B 1 178 ? 10.352 -23.672 -18.812 1 91.38 178 ALA B N 1
ATOM 3815 C CA . ALA B 1 178 ? 11.555 -22.922 -18.453 1 91.38 178 ALA B CA 1
ATOM 3816 C C . ALA B 1 178 ? 11.414 -22.297 -17.062 1 91.38 178 ALA B C 1
ATOM 3818 O O . ALA B 1 178 ? 10.32 -21.906 -16.656 1 91.38 178 ALA B O 1
ATOM 3819 N N . PRO B 1 179 ? 12.516 -22.25 -16.344 1 92.56 179 PRO B N 1
ATOM 3820 C CA . PRO B 1 179 ? 12.461 -21.609 -15.039 1 92.56 179 PRO B CA 1
ATOM 3821 C C . PRO B 1 179 ? 11.914 -20.188 -15.109 1 92.56 179 PRO B C 1
ATOM 3823 O O . PRO B 1 179 ? 12.203 -19.453 -16.047 1 92.56 179 PRO B O 1
ATOM 3826 N N . SER B 1 180 ? 11.055 -19.812 -14.141 1 90.69 180 SER B N 1
ATOM 3827 C CA . SER B 1 180 ? 10.594 -18.438 -14 1 90.69 180 SER B CA 1
ATOM 3828 C C . SER B 1 180 ? 11.727 -17.516 -13.555 1 90.69 180 SER B C 1
ATOM 3830 O O . SER B 1 180 ? 12.789 -17.984 -13.133 1 90.69 180 SER B O 1
ATOM 3832 N N . LYS B 1 181 ? 11.617 -16.25 -13.742 1 92.38 181 LYS B N 1
ATOM 3833 C CA . LYS B 1 181 ? 12.547 -15.258 -13.195 1 92.38 181 LYS B CA 1
ATOM 3834 C C . LYS B 1 181 ? 12.148 -14.844 -11.789 1 92.38 181 LYS B C 1
ATOM 3836 O O . LYS B 1 181 ? 11.922 -13.664 -11.523 1 92.38 181 LYS B O 1
ATOM 3841 N N . ALA B 1 182 ? 12.125 -15.797 -10.938 1 92.56 182 ALA B N 1
ATOM 3842 C CA . ALA B 1 182 ? 11.789 -15.648 -9.523 1 92.56 182 ALA B CA 1
ATOM 3843 C C . ALA B 1 182 ? 12.922 -16.141 -8.633 1 92.56 182 ALA B C 1
ATOM 3845 O O . ALA B 1 182 ? 13.664 -17.062 -9.008 1 92.56 182 ALA B O 1
ATOM 3846 N N . ILE B 1 183 ? 13.016 -15.594 -7.484 1 90.75 183 ILE B N 1
ATOM 3847 C CA . ILE B 1 183 ? 13.992 -16.047 -6.5 1 90.75 183 ILE B CA 1
ATOM 3848 C C . ILE B 1 183 ? 13.711 -17.5 -6.121 1 90.75 183 ILE B C 1
ATOM 3850 O O . ILE B 1 183 ? 14.641 -18.281 -5.879 1 90.75 183 ILE B O 1
ATOM 3854 N N . SER B 1 184 ? 12.438 -17.906 -6.16 1 94.06 184 SER B N 1
ATOM 3855 C CA . SER B 1 184 ? 12.016 -19.219 -5.695 1 94.06 184 SER B CA 1
ATOM 3856 C C . SER B 1 184 ? 12.023 -20.234 -6.836 1 94.06 184 SER B C 1
ATOM 3858 O O . SER B 1 184 ? 11.562 -21.359 -6.668 1 94.06 184 SER B O 1
ATOM 3860 N N . ALA B 1 185 ? 12.586 -19.875 -7.98 1 95.06 185 ALA B N 1
ATOM 3861 C CA . ALA B 1 185 ? 12.508 -20.734 -9.164 1 95.06 185 ALA B CA 1
ATOM 3862 C C . ALA B 1 185 ? 13.188 -22.062 -8.914 1 95.06 185 ALA B C 1
ATOM 3864 O O . ALA B 1 185 ? 12.797 -23.094 -9.484 1 95.06 185 ALA B O 1
ATOM 3865 N N . PHE B 1 186 ? 14.156 -22.109 -8.008 1 96.31 186 PHE B N 1
ATOM 3866 C CA . PHE B 1 186 ? 14.922 -23.312 -7.738 1 96.31 186 PHE B CA 1
ATOM 3867 C C . PHE B 1 186 ? 14.047 -24.375 -7.078 1 96.31 186 PHE B C 1
ATOM 3869 O O . PHE B 1 186 ? 14.352 -25.562 -7.145 1 96.31 186 PHE B O 1
ATOM 3876 N N . LEU B 1 187 ? 12.953 -24 -6.504 1 97.69 187 LEU B N 1
ATOM 3877 C CA . LEU B 1 187 ? 12.078 -24.938 -5.797 1 97.69 187 LEU B CA 1
ATOM 3878 C C . LEU B 1 187 ? 11.406 -25.891 -6.777 1 97.69 187 LEU B C 1
ATOM 3880 O O . LEU 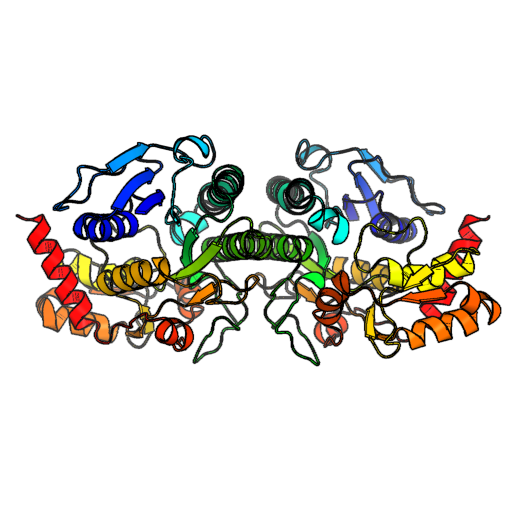B 1 187 ? 11.305 -27.094 -6.504 1 97.69 187 LEU B O 1
ATOM 3884 N N . SER B 1 188 ? 10.898 -25.328 -7.871 1 98.12 188 SER B N 1
ATOM 3885 C CA . SER B 1 188 ? 10.469 -26.219 -8.945 1 98.12 188 SER B CA 1
ATOM 3886 C C . SER B 1 188 ? 11.656 -26.922 -9.586 1 98.12 188 SER B C 1
ATOM 3888 O O . SER B 1 188 ? 11.555 -28.094 -9.984 1 98.12 188 SER B O 1
ATOM 3890 N N . GLY B 1 189 ? 12.75 -26.234 -9.625 1 98 189 GLY B N 1
ATOM 3891 C CA . GLY B 1 189 ? 13.953 -26.75 -10.25 1 98 189 GLY B CA 1
ATOM 3892 C C . GLY B 1 189 ? 14.469 -28.016 -9.594 1 98 189 GLY B C 1
ATOM 3893 O O . GLY B 1 189 ? 15.023 -28.875 -10.266 1 98 189 GLY B O 1
ATOM 3894 N N . ILE B 1 190 ? 14.32 -28.156 -8.312 1 98.44 190 ILE B N 1
ATOM 3895 C CA . ILE B 1 190 ? 14.789 -29.297 -7.547 1 98.44 190 ILE B CA 1
ATOM 3896 C C . ILE B 1 190 ? 14.18 -30.578 -8.102 1 98.44 190 ILE B C 1
ATOM 3898 O O . ILE B 1 190 ? 14.805 -31.641 -8.062 1 98.44 190 ILE B O 1
ATOM 3902 N N . ILE B 1 191 ? 12.961 -30.5 -8.648 1 98.44 191 ILE B N 1
ATOM 3903 C CA . ILE B 1 191 ? 12.273 -31.641 -9.234 1 98.44 191 ILE B CA 1
ATOM 3904 C C . ILE B 1 191 ? 12.453 -31.641 -10.75 1 98.44 191 ILE B C 1
ATOM 3906 O O . ILE B 1 191 ? 12.898 -32.625 -11.328 1 98.44 191 ILE B O 1
ATOM 3910 N N . ARG B 1 192 ? 12.211 -30.516 -11.414 1 97.81 192 ARG B N 1
ATOM 3911 C CA . ARG B 1 192 ? 12.094 -30.344 -12.859 1 97.81 192 ARG B CA 1
ATOM 3912 C C . ARG B 1 192 ? 13.414 -30.656 -13.555 1 97.81 192 ARG B C 1
ATOM 3914 O O . ARG B 1 192 ? 13.453 -31.453 -14.492 1 97.81 192 ARG B O 1
ATOM 3921 N N . GLU B 1 193 ? 14.516 -30.094 -13.047 1 97.94 193 GLU B N 1
ATOM 3922 C CA . GLU B 1 193 ? 15.805 -30.234 -13.727 1 97.94 193 GLU B CA 1
ATOM 3923 C C . GLU B 1 193 ? 16.328 -31.672 -13.641 1 97.94 193 GLU B C 1
ATOM 3925 O O . GLU B 1 193 ? 16.625 -32.281 -14.656 1 97.94 193 GLU B O 1
ATOM 3930 N N . PRO B 1 194 ? 16.344 -32.281 -12.445 1 97.94 194 PRO B N 1
ATOM 3931 C CA . PRO B 1 194 ? 16.844 -33.656 -12.375 1 97.94 194 PRO B CA 1
ATOM 3932 C C . PRO B 1 194 ? 15.992 -34.625 -13.195 1 97.94 194 PRO B C 1
ATOM 3934 O O . PRO B 1 194 ? 16.531 -35.562 -13.82 1 97.94 194 PRO B O 1
ATOM 3937 N N . MET B 1 195 ? 14.664 -34.438 -13.227 1 96.12 195 MET B N 1
ATOM 3938 C CA . MET B 1 195 ? 13.773 -35.312 -13.992 1 96.12 195 MET B CA 1
ATOM 3939 C C . MET B 1 195 ? 14.07 -35.219 -15.484 1 96.12 195 MET B C 1
ATOM 3941 O O . MET B 1 195 ? 13.75 -36.125 -16.25 1 96.12 195 MET B O 1
ATOM 3945 N N . ASN B 1 196 ? 14.68 -34.125 -15.891 1 94.5 196 ASN B N 1
ATOM 3946 C CA . ASN B 1 196 ? 15.047 -33.906 -17.281 1 94.5 196 ASN B CA 1
ATOM 3947 C C . ASN B 1 196 ? 16.531 -34.125 -17.516 1 94.5 196 ASN B C 1
ATOM 3949 O O . ASN B 1 196 ? 17.078 -33.719 -18.547 1 94.5 196 ASN B O 1
ATOM 3953 N N . GLY B 1 197 ? 17.203 -34.625 -16.531 1 95.56 197 GLY B N 1
ATOM 3954 C CA . GLY B 1 197 ? 18.625 -34.938 -16.656 1 95.56 197 GLY B CA 1
ATOM 3955 C C . GLY B 1 197 ? 19.516 -33.719 -16.578 1 95.56 197 GLY B C 1
ATOM 3956 O O . GLY B 1 197 ? 20.609 -33.719 -17.141 1 95.56 197 GLY B O 1
ATOM 3957 N N . GLN B 1 198 ? 19.031 -32.719 -15.984 1 97.75 198 GLN B N 1
ATOM 3958 C CA . GLN B 1 198 ? 19.781 -31.453 -15.836 1 97.75 198 GLN B CA 1
ATOM 3959 C C . GLN B 1 198 ? 20.094 -31.172 -14.375 1 97.75 198 GLN B C 1
ATOM 3961 O O . GLN B 1 198 ? 19.375 -31.609 -13.477 1 97.75 198 GLN B O 1
ATOM 3966 N N . GLU B 1 199 ? 21.125 -30.453 -14.125 1 98.06 199 GLU B N 1
ATOM 3967 C CA . GLU B 1 199 ? 21.531 -30.109 -12.766 1 98.06 199 GLU B CA 1
ATOM 3968 C C . GLU B 1 199 ? 20.688 -28.953 -12.219 1 98.06 199 GLU B C 1
ATOM 3970 O O . GLU B 1 199 ? 20.391 -28 -12.938 1 98.06 199 GLU B O 1
ATOM 3975 N N . CYS B 1 200 ? 20.312 -29.031 -10.992 1 97.94 200 CYS B N 1
ATOM 3976 C CA . CYS B 1 200 ? 19.703 -27.922 -10.242 1 97.94 200 CYS B CA 1
ATOM 3977 C C . CYS B 1 200 ? 20.609 -27.469 -9.109 1 97.94 200 CYS B C 1
ATOM 3979 O O . CYS B 1 200 ? 21.047 -28.281 -8.289 1 97.94 200 CYS B O 1
ATOM 3981 N N . VAL B 1 201 ? 20.922 -26.203 -9.102 1 96.88 201 VAL B N 1
ATOM 3982 C CA . VAL B 1 201 ? 21.688 -25.641 -7.992 1 96.88 201 VAL B CA 1
ATOM 3983 C C . VAL B 1 201 ? 20.719 -25.062 -6.945 1 96.88 201 VAL B C 1
ATOM 3985 O O . VAL B 1 201 ? 19.938 -24.156 -7.238 1 96.88 201 VAL B O 1
ATOM 3988 N N . VAL B 1 202 ? 20.75 -25.594 -5.777 1 97.44 202 VAL B N 1
ATOM 3989 C CA . VAL B 1 202 ? 19.984 -25.109 -4.633 1 97.44 202 VAL B CA 1
ATOM 3990 C C . VAL B 1 202 ? 20.812 -24.094 -3.846 1 97.44 202 VAL B C 1
ATOM 3992 O O . VAL B 1 202 ? 21.906 -24.406 -3.371 1 97.44 202 VAL B O 1
ATOM 3995 N N . PRO B 1 203 ? 20.297 -22.906 -3.658 1 96.44 203 PRO B N 1
ATOM 3996 C CA . PRO B 1 203 ? 21.125 -21.844 -3.096 1 96.44 203 PRO B CA 1
ATOM 3997 C C . PRO B 1 203 ? 21.203 -21.891 -1.571 1 96.44 203 PRO B C 1
ATOM 3999 O O . PRO B 1 203 ? 21.328 -20.859 -0.917 1 96.44 203 PRO B O 1
ATOM 4002 N N . LEU B 1 204 ? 20.969 -23.047 -0.979 1 95.12 204 LEU B N 1
ATOM 4003 C CA . LEU B 1 204 ? 21.109 -23.266 0.456 1 95.12 204 LEU B CA 1
ATOM 4004 C C . LEU B 1 204 ? 21.516 -24.703 0.745 1 95.12 204 LEU B C 1
ATOM 4006 O O . LEU B 1 204 ? 21.141 -25.625 0.016 1 95.12 204 LEU B O 1
ATOM 4010 N N . LYS B 1 205 ? 22.234 -24.891 1.847 1 96.19 205 LYS B N 1
ATOM 4011 C CA . LYS B 1 205 ? 22.625 -26.234 2.285 1 96.19 205 LYS B CA 1
ATOM 4012 C C . LYS B 1 205 ? 21.719 -26.734 3.402 1 96.19 205 LYS B C 1
ATOM 4014 O O . LYS B 1 205 ? 21.703 -27.922 3.701 1 96.19 205 LYS B O 1
ATOM 4019 N N . ASP B 1 206 ? 21 -25.797 4.027 1 97 206 ASP B N 1
ATOM 4020 C CA . ASP B 1 206 ? 20.094 -26.141 5.129 1 97 206 ASP B CA 1
ATOM 4021 C C . ASP B 1 206 ? 18.875 -26.906 4.625 1 97 206 ASP B C 1
ATOM 4023 O O . ASP B 1 206 ? 17.859 -26.297 4.281 1 97 206 ASP B O 1
ATOM 4027 N N . ARG B 1 207 ? 18.859 -28.156 4.734 1 97.5 207 ARG B N 1
ATOM 4028 C CA . ARG B 1 207 ? 17.781 -28.984 4.199 1 97.5 207 ARG B CA 1
ATOM 4029 C C . ARG B 1 207 ? 16.531 -28.891 5.074 1 97.5 207 ARG B C 1
ATOM 4031 O O . ARG B 1 207 ? 15.453 -29.328 4.676 1 97.5 207 ARG B O 1
ATOM 4038 N N . ALA B 1 208 ? 16.703 -28.328 6.238 1 97.31 208 ALA B N 1
ATOM 4039 C CA . ALA B 1 208 ? 15.562 -28.156 7.133 1 97.31 208 ALA B CA 1
ATOM 4040 C C . ALA B 1 208 ? 14.805 -26.875 6.801 1 97.31 208 ALA B C 1
ATOM 4042 O O . ALA B 1 208 ? 13.68 -26.672 7.27 1 97.31 208 ALA B O 1
ATOM 4043 N N . TRP B 1 209 ? 15.414 -26.031 5.965 1 96.31 209 TRP B N 1
ATOM 4044 C CA . TRP B 1 209 ? 14.727 -24.812 5.512 1 96.31 209 TRP B CA 1
ATOM 4045 C C . TRP B 1 209 ? 13.406 -25.172 4.84 1 96.31 209 TRP B C 1
ATOM 4047 O O . TRP B 1 209 ? 13.336 -26.109 4.043 1 96.31 209 TRP B O 1
ATOM 4057 N N . ARG B 1 210 ? 12.352 -24.578 5.246 1 95.38 210 ARG B N 1
ATOM 4058 C CA . ARG B 1 210 ? 11.023 -24.859 4.719 1 95.38 210 ARG B CA 1
ATOM 4059 C C . ARG B 1 210 ? 10.445 -23.641 3.994 1 95.38 210 ARG B C 1
ATOM 4061 O O . ARG B 1 210 ? 10.836 -22.516 4.277 1 95.38 210 ARG B O 1
ATOM 4068 N N . HIS B 1 211 ? 9.594 -23.875 3.098 1 96.38 211 HIS B N 1
ATOM 4069 C CA . HIS B 1 211 ? 8.906 -22.875 2.299 1 96.38 211 HIS B CA 1
ATOM 4070 C C . HIS B 1 211 ? 7.438 -23.25 2.1 1 96.38 211 HIS B C 1
ATOM 4072 O O . HIS B 1 211 ? 7.066 -24.422 2.205 1 96.38 211 HIS B O 1
ATOM 4078 N N . TRP B 1 212 ? 6.648 -22.281 2.021 1 97.19 212 TRP B N 1
ATOM 4079 C CA . TRP B 1 212 ? 5.215 -22.469 1.843 1 97.19 212 TRP B CA 1
ATOM 4080 C C . TRP B 1 212 ? 4.863 -22.625 0.367 1 97.19 212 TRP B C 1
ATOM 4082 O O . TRP B 1 212 ? 5.227 -21.781 -0.458 1 97.19 212 TRP B O 1
ATOM 4092 N N . MET B 1 213 ? 4.129 -23.75 -0.034 1 97.62 213 MET B N 1
ATOM 4093 C CA . MET B 1 213 ? 3.949 -24.047 -1.451 1 97.62 213 MET B CA 1
ATOM 4094 C C . MET B 1 213 ? 2.559 -24.625 -1.714 1 97.62 213 MET B C 1
ATOM 4096 O O . MET B 1 213 ? 1.892 -25.094 -0.791 1 97.62 213 MET B O 1
ATOM 4100 N N . SER B 1 214 ? 2.139 -24.547 -2.906 1 98.5 214 SER B N 1
ATOM 4101 C CA . SER B 1 214 ? 0.923 -25.156 -3.422 1 98.5 214 SER B CA 1
ATOM 4102 C C . SER B 1 214 ? 1.159 -25.797 -4.789 1 98.5 214 SER B C 1
ATOM 4104 O O . SER B 1 214 ? 1.988 -25.312 -5.566 1 98.5 214 SER B O 1
ATOM 4106 N N . SER B 1 215 ? 0.479 -26.906 -5.09 1 98.25 215 SER B N 1
ATOM 4107 C CA . SER B 1 215 ? 0.565 -27.516 -6.414 1 98.25 215 SER B CA 1
ATOM 4108 C C . SER B 1 215 ? -0.231 -26.719 -7.441 1 98.25 215 SER B C 1
ATOM 4110 O O . SER B 1 215 ? -1.183 -26.016 -7.09 1 98.25 215 SER B O 1
ATOM 4112 N N . PRO B 1 216 ? 0.138 -26.828 -8.695 1 97.81 216 PRO B N 1
ATOM 4113 C CA . PRO B 1 216 ? -0.655 -26.203 -9.758 1 97.81 216 PRO B CA 1
ATOM 4114 C C . PRO B 1 216 ? -2.121 -26.625 -9.727 1 97.81 216 PRO B C 1
ATOM 4116 O O . PRO B 1 216 ? -3.014 -25.797 -9.898 1 97.81 216 PRO B O 1
ATOM 4119 N N . LYS B 1 217 ? -2.371 -27.906 -9.477 1 97.31 217 LYS B N 1
ATOM 4120 C CA . LYS B 1 217 ? -3.732 -28.422 -9.445 1 97.31 217 LYS B CA 1
ATOM 4121 C C . LYS B 1 217 ? -4.555 -27.766 -8.344 1 97.31 217 LYS B C 1
ATOM 4123 O O . LYS B 1 217 ? -5.703 -27.375 -8.57 1 97.31 217 LYS B O 1
ATOM 4128 N N . THR B 1 218 ? -3.979 -27.703 -7.207 1 98.44 218 THR B N 1
ATOM 4129 C CA . THR B 1 218 ? -4.664 -27.078 -6.078 1 98.44 218 THR B CA 1
ATOM 4130 C C . THR B 1 218 ? -4.898 -25.594 -6.34 1 98.44 218 THR B C 1
ATOM 4132 O O . THR B 1 218 ? -5.961 -25.062 -6.016 1 98.44 218 THR B O 1
ATOM 4135 N N . LEU B 1 219 ? -3.936 -24.906 -6.914 1 98.69 219 LEU B N 1
ATOM 4136 C CA . LEU B 1 219 ? -4.098 -23.5 -7.25 1 98.69 219 LEU B CA 1
ATOM 4137 C C . LEU B 1 219 ? -5.293 -23.297 -8.18 1 98.69 219 LEU B C 1
ATOM 4139 O O . LEU B 1 219 ? -6.117 -22.406 -7.945 1 98.69 219 LEU B O 1
ATOM 4143 N N . VAL B 1 220 ? -5.355 -24.094 -9.25 1 98.5 220 VAL B N 1
ATOM 4144 C CA . VAL B 1 220 ? -6.445 -23.969 -10.211 1 98.5 220 VAL B CA 1
ATOM 4145 C C . VAL B 1 220 ? -7.785 -24.172 -9.508 1 98.5 220 VAL B C 1
ATOM 4147 O O . VAL B 1 220 ? -8.703 -23.359 -9.68 1 98.5 220 VAL B O 1
ATOM 4150 N N . HIS B 1 221 ? -7.84 -25.219 -8.703 1 98.38 221 HIS B N 1
ATOM 4151 C CA . HIS B 1 221 ? -9.062 -25.469 -7.949 1 98.38 221 HIS B CA 1
ATOM 4152 C C . HIS B 1 221 ? -9.461 -24.234 -7.133 1 98.38 221 HIS B C 1
ATOM 4154 O O . HIS B 1 221 ? -10.617 -23.812 -7.164 1 98.38 221 HIS B O 1
ATOM 4160 N N . ASN B 1 222 ? -8.531 -23.703 -6.402 1 98.88 222 ASN B N 1
ATOM 4161 C CA . ASN B 1 222 ? -8.812 -22.609 -5.477 1 98.88 222 ASN B CA 1
ATOM 4162 C C . ASN B 1 222 ? -9.18 -21.328 -6.215 1 98.88 222 ASN B C 1
ATOM 4164 O O . ASN B 1 222 ? -9.992 -20.547 -5.73 1 98.88 222 ASN B O 1
ATOM 4168 N N . ILE B 1 223 ? -8.602 -21.047 -7.41 1 98.88 223 ILE B N 1
ATOM 4169 C CA . ILE B 1 223 ? -8.984 -19.906 -8.234 1 98.88 223 ILE B CA 1
ATOM 4170 C C . ILE B 1 223 ? -10.43 -20.062 -8.703 1 98.88 223 ILE B C 1
ATOM 4172 O O . ILE B 1 223 ? -11.203 -19.109 -8.68 1 98.88 223 ILE B O 1
ATOM 4176 N N . LEU B 1 224 ? -10.789 -21.281 -9.133 1 98.56 224 LEU B N 1
ATOM 4177 C CA . LEU B 1 224 ? -12.156 -21.531 -9.57 1 98.56 224 LEU B CA 1
ATOM 4178 C C . LEU B 1 224 ? -13.141 -21.344 -8.422 1 98.56 224 LEU B C 1
ATOM 4180 O O . LEU B 1 224 ? -14.25 -20.859 -8.617 1 98.56 224 LEU B O 1
ATOM 4184 N N . VAL B 1 225 ? -12.758 -21.75 -7.203 1 98.69 225 VAL B N 1
ATOM 4185 C CA . VAL B 1 225 ? -13.57 -21.516 -6.016 1 98.69 225 VAL B CA 1
ATOM 4186 C C . VAL B 1 225 ? -13.758 -20.016 -5.809 1 98.69 225 VAL B C 1
ATOM 4188 O O . VAL B 1 225 ? -14.875 -19.547 -5.559 1 98.69 225 VAL B O 1
ATOM 4191 N N . ALA B 1 226 ? -12.703 -19.234 -5.957 1 98.75 226 ALA B N 1
ATOM 4192 C CA . ALA B 1 226 ? -12.75 -17.797 -5.746 1 98.75 226 ALA B CA 1
ATOM 4193 C C . ALA B 1 226 ? -13.68 -17.109 -6.75 1 98.75 226 ALA B C 1
ATOM 4195 O O . ALA B 1 226 ? -14.305 -16.094 -6.438 1 98.75 226 ALA B O 1
ATOM 4196 N N . LEU B 1 227 ? -13.844 -17.688 -7.941 1 98.31 227 LEU B N 1
ATOM 4197 C CA . LEU B 1 227 ? -14.711 -17.141 -8.984 1 98.31 227 LEU B CA 1
ATOM 4198 C C . LEU B 1 227 ? -16.172 -17.172 -8.539 1 98.31 227 LEU B C 1
ATOM 4200 O O . LEU B 1 227 ? -17.016 -16.484 -9.133 1 98.31 227 LEU B O 1
ATOM 4204 N N . THR B 1 228 ? -16.406 -17.906 -7.484 1 97.31 228 THR B N 1
ATOM 42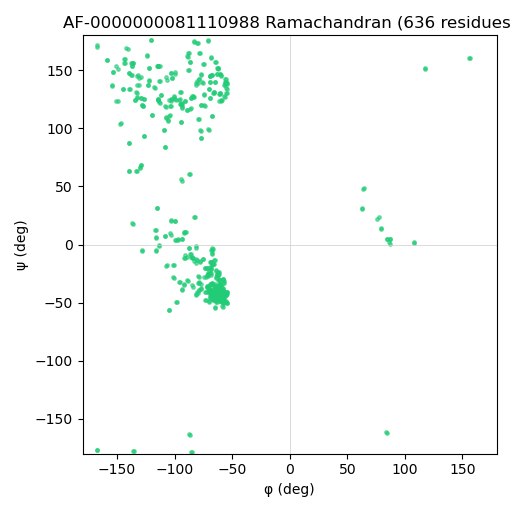05 C CA . THR B 1 228 ? -17.797 -18.078 -7.086 1 97.31 228 THR B CA 1
ATOM 4206 C C . THR B 1 228 ? -18.047 -17.453 -5.719 1 97.31 228 THR B C 1
ATOM 4208 O O . THR B 1 228 ? -19.125 -17.625 -5.145 1 97.31 228 THR B O 1
ATOM 4211 N N . PHE B 1 229 ? -17.062 -16.766 -5.148 1 98.31 229 PHE B N 1
ATOM 4212 C CA . PHE B 1 229 ? -17.219 -16.125 -3.85 1 98.31 229 PHE B CA 1
ATOM 4213 C C . PHE B 1 229 ? -18.438 -15.195 -3.855 1 98.31 229 PHE B C 1
ATOM 4215 O O . PHE B 1 229 ? -18.641 -14.445 -4.805 1 98.31 229 PHE B O 1
ATOM 4222 N N . PRO B 1 230 ? -19.25 -15.258 -2.842 1 98 230 PRO B N 1
ATOM 4223 C CA . PRO B 1 230 ? -20.219 -14.18 -2.707 1 98 230 PRO B CA 1
ATOM 4224 C C . PRO B 1 230 ? -19.562 -12.812 -2.506 1 98 230 PRO B C 1
ATOM 4226 O O . PRO B 1 230 ? -18.469 -12.727 -1.957 1 98 230 PRO B O 1
ATOM 4229 N N . ARG B 1 231 ? -20.266 -11.781 -2.938 1 97.19 231 ARG B N 1
ATOM 4230 C CA . ARG B 1 231 ? -19.734 -10.422 -2.871 1 97.19 231 ARG B CA 1
ATOM 4231 C C . ARG B 1 231 ? -19.375 -10.047 -1.439 1 97.19 231 ARG B C 1
ATOM 4233 O O . ARG B 1 231 ? -18.422 -9.297 -1.215 1 97.19 231 ARG B O 1
ATOM 4240 N N . ASP B 1 232 ? -20.094 -10.625 -0.467 1 97.69 232 ASP B N 1
ATOM 4241 C CA . ASP B 1 232 ? -19.906 -10.219 0.922 1 97.69 232 ASP B CA 1
ATOM 4242 C C . ASP B 1 232 ? -19.078 -11.25 1.688 1 97.69 232 ASP B C 1
ATOM 4244 O O . ASP B 1 232 ? -19.141 -11.312 2.918 1 97.69 232 ASP B O 1
ATOM 4248 N N . ALA B 1 233 ? -18.312 -12.086 0.918 1 98.12 233 ALA B N 1
ATOM 4249 C CA . ALA B 1 233 ? -17.469 -13.102 1.547 1 98.12 233 ALA B CA 1
ATOM 4250 C C . ALA B 1 233 ? -16.438 -12.453 2.469 1 98.12 233 ALA B C 1
ATOM 4252 O O . ALA B 1 233 ? -16 -13.062 3.447 1 98.12 233 ALA B O 1
ATOM 4253 N N . LEU B 1 234 ? -16.016 -11.312 2.191 1 98.25 234 LEU B N 1
ATOM 4254 C CA . LEU B 1 234 ? -15.062 -10.516 2.961 1 98.25 234 LEU B CA 1
ATOM 4255 C C . LEU B 1 234 ? -15.516 -9.062 3.037 1 98.25 234 LEU B C 1
ATOM 4257 O O . LEU B 1 234 ? -16.266 -8.594 2.174 1 98.25 234 LEU B O 1
ATOM 4261 N N . PRO B 1 235 ? -15.039 -8.32 4.105 1 97.62 235 PRO B N 1
ATOM 4262 C CA . PRO B 1 235 ? -15.367 -6.895 4.137 1 97.62 235 PRO B CA 1
ATOM 4263 C C . PRO B 1 235 ? -14.844 -6.141 2.918 1 97.62 235 PRO B C 1
ATOM 4265 O O . PRO B 1 235 ? -13.742 -6.414 2.445 1 97.62 235 PRO B O 1
ATOM 4268 N N . PRO B 1 236 ? -15.57 -5.16 2.469 1 97.44 236 PRO B N 1
ATOM 4269 C CA . PRO B 1 236 ? -15.25 -4.523 1.189 1 97.44 236 PRO B CA 1
ATOM 4270 C C . PRO B 1 236 ? -13.891 -3.832 1.2 1 97.44 236 PRO B C 1
ATOM 4272 O O . PRO B 1 236 ? -13.25 -3.701 0.153 1 97.44 236 PRO B O 1
ATOM 4275 N N . HIS B 1 237 ? -13.398 -3.385 2.391 1 97.75 237 HIS B N 1
ATOM 4276 C CA . HIS B 1 237 ? -12.141 -2.652 2.441 1 97.75 237 HIS B CA 1
ATOM 4277 C C . HIS B 1 237 ? -10.977 -3.576 2.803 1 97.75 237 HIS B C 1
ATOM 4279 O O . HIS B 1 237 ? -9.859 -3.115 3.039 1 97.75 237 HIS B O 1
ATOM 4285 N N . ARG B 1 238 ? -11.18 -4.902 2.938 1 98.12 238 ARG B N 1
ATOM 4286 C CA . ARG B 1 238 ? -10.195 -5.941 3.221 1 98.12 238 ARG B CA 1
ATOM 4287 C C . ARG B 1 238 ? -10.461 -7.191 2.391 1 98.12 238 ARG B C 1
ATOM 4289 O O . ARG B 1 238 ? -11.07 -8.148 2.873 1 98.12 238 ARG B O 1
ATOM 4296 N N . ARG B 1 239 ? -9.914 -7.215 1.213 1 98.69 239 ARG B N 1
ATOM 4297 C CA . ARG B 1 239 ? -10.281 -8.234 0.239 1 98.69 239 ARG B CA 1
ATOM 4298 C C . ARG B 1 239 ? -9.086 -9.141 -0.083 1 98.69 239 ARG B C 1
ATOM 4300 O O . ARG B 1 239 ? -8.961 -9.625 -1.208 1 98.69 239 ARG B O 1
ATOM 4307 N N . VAL B 1 240 ? -8.203 -9.359 0.85 1 98.69 240 VAL B N 1
ATOM 4308 C CA . VAL B 1 240 ? -7.023 -10.188 0.634 1 98.69 240 VAL B CA 1
ATOM 4309 C C . VAL B 1 240 ? -7.23 -11.562 1.266 1 98.69 240 VAL B C 1
ATOM 4311 O O . VAL B 1 240 ? -7.871 -11.68 2.314 1 98.69 240 VAL B O 1
ATOM 4314 N N . LEU B 1 241 ? -6.727 -12.586 0.607 1 98.69 241 LEU B N 1
ATOM 4315 C CA . LEU B 1 241 ? -6.734 -13.953 1.104 1 98.69 241 LEU B CA 1
ATOM 4316 C C . LEU B 1 241 ? -5.371 -14.609 0.91 1 98.69 241 LEU B C 1
ATOM 4318 O O . LEU B 1 241 ? -4.82 -14.586 -0.193 1 98.69 241 LEU B O 1
ATOM 4322 N N . ASN B 1 242 ? -4.809 -15.109 2.031 1 98.75 242 ASN B N 1
ATOM 4323 C CA . ASN B 1 242 ? -3.723 -16.062 1.846 1 98.75 242 ASN B CA 1
ATOM 4324 C C . ASN B 1 242 ? -4.227 -17.375 1.229 1 98.75 242 ASN B C 1
ATOM 4326 O O . ASN B 1 242 ? -4.984 -18.109 1.859 1 98.75 242 ASN B O 1
ATOM 4330 N N . MET B 1 243 ? -3.832 -17.594 -0.023 1 98.81 243 MET B N 1
ATOM 4331 C CA . MET B 1 243 ? -4.191 -18.875 -0.626 1 98.81 243 MET B CA 1
ATOM 4332 C C . MET B 1 243 ? -3.545 -20.031 0.129 1 98.81 243 MET B C 1
ATOM 4334 O O . MET B 1 243 ? -2.404 -19.922 0.583 1 98.81 243 MET B O 1
ATOM 4338 N N . PRO B 1 244 ? -4.223 -21.125 0.189 1 98.56 244 PRO B N 1
ATOM 4339 C CA . PRO B 1 244 ? -3.699 -22.234 0.974 1 98.56 244 PRO B CA 1
ATOM 4340 C C . PRO B 1 244 ? -2.402 -22.812 0.402 1 98.56 244 PRO B C 1
ATOM 4342 O O . PRO B 1 244 ? -2.281 -22.984 -0.813 1 98.56 244 PRO B O 1
ATOM 4345 N N . GLY B 1 245 ? -1.462 -22.969 1.184 1 98 245 GLY B N 1
ATOM 4346 C CA . GLY B 1 245 ? -0.253 -23.75 0.95 1 98 245 GLY B CA 1
ATOM 4347 C C . GLY B 1 245 ? 0.127 -24.625 2.123 1 98 245 GLY B C 1
ATOM 4348 O O . GLY B 1 245 ? -0.666 -24.812 3.049 1 98 245 GLY B O 1
ATOM 4349 N N . PHE B 1 246 ? 1.195 -25.312 2.025 1 97.25 246 PHE B N 1
ATOM 4350 C CA . PHE B 1 246 ? 1.731 -26.109 3.123 1 97.25 246 PHE B CA 1
ATOM 4351 C C . PHE B 1 246 ? 3.256 -26.047 3.133 1 97.25 246 PHE B C 1
ATOM 4353 O O . PHE B 1 246 ? 3.877 -25.734 2.117 1 97.25 246 PHE B O 1
ATOM 4360 N N . ALA B 1 247 ? 3.773 -26.297 4.301 1 96.88 247 ALA B N 1
ATOM 4361 C CA . ALA B 1 247 ? 5.219 -26.219 4.488 1 96.88 247 ALA B CA 1
ATOM 4362 C C . ALA B 1 247 ? 5.922 -27.422 3.861 1 96.88 247 ALA B C 1
ATOM 4364 O O . ALA B 1 247 ? 5.527 -28.562 4.094 1 96.88 247 ALA B O 1
ATOM 4365 N N . VAL B 1 248 ? 6.922 -27.141 3.041 1 98.06 248 VAL B N 1
ATOM 4366 C CA . VAL B 1 248 ? 7.75 -28.172 2.418 1 98.06 248 VAL B CA 1
ATOM 4367 C C . VAL B 1 248 ? 9.227 -27.844 2.645 1 98.06 248 VAL B C 1
ATOM 4369 O O . VAL B 1 248 ? 9.672 -26.734 2.381 1 98.06 248 VAL B O 1
ATOM 4372 N N . THR B 1 249 ? 9.992 -28.766 3.184 1 97.88 249 THR B N 1
ATOM 4373 C CA . THR B 1 249 ? 11.422 -28.547 3.379 1 97.88 249 THR B CA 1
ATOM 4374 C C . THR B 1 249 ? 12.203 -28.969 2.135 1 97.88 249 THR B C 1
ATOM 4376 O O . THR B 1 249 ? 11.68 -29.656 1.264 1 97.88 249 THR B O 1
ATOM 4379 N N . ILE B 1 250 ? 13.461 -28.5 2.104 1 98.06 250 ILE B N 1
ATOM 4380 C CA . ILE B 1 250 ? 14.352 -28.969 1.053 1 98.06 250 ILE B CA 1
ATOM 4381 C C . ILE B 1 250 ? 14.461 -30.5 1.112 1 98.06 250 ILE B C 1
ATOM 4383 O O . ILE B 1 250 ? 14.422 -31.172 0.079 1 98.06 250 ILE B O 1
ATOM 4387 N N . GLN B 1 251 ? 14.531 -31.016 2.314 1 98.56 251 GLN B N 1
ATOM 4388 C CA . GLN B 1 251 ? 14.633 -32.469 2.471 1 98.56 251 GLN B CA 1
ATOM 4389 C C . GLN B 1 251 ? 13.383 -33.156 1.939 1 98.56 251 GLN B C 1
ATOM 4391 O O . GLN B 1 251 ? 13.477 -34.219 1.312 1 98.56 251 GLN B O 1
ATOM 4396 N N . ASP B 1 252 ? 12.219 -32.594 2.221 1 98.44 252 ASP B N 1
ATOM 4397 C CA . ASP B 1 252 ? 10.984 -33.156 1.676 1 98.44 252 ASP B CA 1
ATOM 4398 C C . ASP B 1 252 ? 11.047 -33.25 0.153 1 98.44 252 ASP B C 1
ATOM 4400 O O . ASP B 1 252 ? 10.578 -34.219 -0.438 1 98.44 252 ASP B O 1
ATOM 4404 N N . MET B 1 253 ? 11.57 -32.25 -0.485 1 98.62 253 MET B N 1
ATOM 4405 C CA . MET B 1 253 ? 11.648 -32.188 -1.941 1 98.62 253 MET B CA 1
ATOM 4406 C C . MET B 1 253 ? 12.617 -33.25 -2.475 1 98.62 253 MET B C 1
ATOM 4408 O O . MET B 1 253 ? 12.32 -33.906 -3.467 1 98.62 253 MET B O 1
ATOM 4412 N N . LEU B 1 254 ? 13.742 -33.375 -1.772 1 98.5 254 LEU B N 1
ATOM 4413 C CA . LEU B 1 254 ? 14.711 -34.406 -2.166 1 98.5 254 LEU B CA 1
ATOM 4414 C C . LEU B 1 254 ? 14.141 -35.812 -1.986 1 98.5 254 LEU B C 1
ATOM 4416 O O . LEU B 1 254 ? 14.336 -36.688 -2.836 1 98.5 254 LEU B O 1
ATOM 4420 N N . ASN B 1 255 ? 13.438 -35.969 -0.889 1 98.69 255 ASN B N 1
ATOM 4421 C CA . ASN B 1 255 ? 12.773 -37.25 -0.675 1 98.69 255 ASN B CA 1
ATOM 4422 C C . ASN B 1 255 ? 11.773 -37.562 -1.789 1 98.69 255 ASN B C 1
ATOM 4424 O O . ASN B 1 255 ? 11.711 -38.688 -2.283 1 98.69 255 ASN B O 1
ATOM 4428 N N . ALA B 1 256 ? 10.984 -36.625 -2.145 1 98.75 256 ALA B N 1
ATOM 4429 C CA . ALA B 1 256 ? 9.992 -36.781 -3.199 1 98.75 256 ALA B CA 1
ATOM 4430 C C . ALA B 1 256 ? 10.656 -37.062 -4.543 1 98.75 256 ALA B C 1
ATOM 4432 O O . ALA B 1 256 ? 10.18 -37.906 -5.312 1 98.75 256 ALA B O 1
ATOM 4433 N N . LEU B 1 257 ? 11.734 -36.375 -4.809 1 98.5 257 LEU B N 1
ATOM 4434 C CA . LEU B 1 257 ? 12.508 -36.594 -6.027 1 98.5 257 LEU B CA 1
ATOM 4435 C C . LEU B 1 257 ? 12.984 -38.062 -6.098 1 98.5 257 LEU B C 1
ATOM 4437 O O . LEU B 1 257 ? 12.852 -38.688 -7.141 1 98.5 257 LEU B O 1
ATOM 4441 N N . GLU B 1 258 ? 13.484 -38.5 -4.969 1 98.5 258 GLU B N 1
ATOM 4442 C CA . GLU B 1 258 ? 13.969 -39.875 -4.906 1 98.5 258 GLU B CA 1
ATOM 4443 C C . GLU B 1 258 ? 12.82 -40.875 -5.07 1 98.5 258 GLU B C 1
ATOM 4445 O O . GLU B 1 258 ? 12.93 -41.844 -5.844 1 98.5 258 GLU B O 1
ATOM 4450 N N . GLU B 1 259 ? 11.797 -40.625 -4.375 1 98.38 259 GLU B N 1
ATOM 4451 C CA . GLU B 1 259 ? 10.672 -41.562 -4.352 1 98.38 259 GLU B CA 1
ATOM 4452 C C . GLU B 1 259 ? 10.023 -41.656 -5.727 1 98.38 259 GLU B C 1
ATOM 4454 O O . GLU B 1 259 ? 9.68 -42.781 -6.172 1 98.38 259 GLU B O 1
ATOM 4459 N N . VAL B 1 260 ? 9.82 -40.594 -6.418 1 97.75 260 VAL B N 1
ATOM 4460 C CA . VAL B 1 260 ? 9.055 -40.594 -7.66 1 97.75 260 VAL B CA 1
ATOM 4461 C C . VAL B 1 260 ? 10 -40.75 -8.852 1 97.75 260 VAL B C 1
ATOM 4463 O O . VAL B 1 260 ? 9.68 -41.438 -9.82 1 97.75 260 VAL B O 1
ATOM 4466 N N . GLY B 1 261 ? 11.133 -40.125 -8.82 1 96.19 261 GLY B N 1
ATOM 4467 C CA . GLY B 1 261 ? 12.039 -40.094 -9.961 1 96.19 261 GLY B CA 1
ATOM 4468 C C . GLY B 1 261 ? 13.109 -41.156 -9.914 1 96.19 261 GLY B C 1
ATOM 4469 O O . GLY B 1 261 ? 13.656 -41.531 -10.953 1 96.19 261 GLY B O 1
ATOM 4470 N N . GLY B 1 262 ? 13.523 -41.5 -8.68 1 97.56 262 GLY B N 1
ATOM 4471 C CA . GLY B 1 262 ? 14.609 -42.469 -8.516 1 97.56 262 GLY B CA 1
ATOM 4472 C C . GLY B 1 262 ? 15.828 -41.875 -7.836 1 97.56 262 GLY B C 1
ATOM 4473 O O . GLY B 1 262 ? 16.109 -40.656 -7.973 1 97.56 262 GLY B O 1
ATOM 4474 N N . LYS B 1 263 ? 16.547 -42.719 -7.164 1 98.06 263 LYS B N 1
ATOM 4475 C CA . LYS B 1 263 ? 17.703 -42.312 -6.367 1 98.06 263 LYS B CA 1
ATOM 4476 C C . LYS B 1 263 ? 18.766 -41.656 -7.242 1 98.06 263 LYS B C 1
ATOM 4478 O O . LYS B 1 263 ? 19.469 -40.75 -6.793 1 98.06 263 LYS B O 1
ATOM 4483 N N . ASP B 1 264 ? 18.938 -42.062 -8.438 1 98.06 264 ASP B N 1
ATOM 4484 C CA . ASP B 1 264 ? 19.953 -41.531 -9.344 1 98.06 264 ASP B CA 1
ATOM 4485 C C . ASP B 1 264 ? 19.703 -40.062 -9.648 1 98.06 264 ASP B C 1
ATOM 4487 O O . ASP B 1 264 ? 20.641 -39.344 -9.969 1 98.06 264 ASP B O 1
ATOM 4491 N N . LYS B 1 265 ? 18.453 -39.594 -9.539 1 98.19 265 LYS B N 1
ATOM 4492 C CA . LYS B 1 265 ? 18.125 -38.188 -9.828 1 98.19 265 LYS B CA 1
ATOM 4493 C C . LYS B 1 265 ? 18.719 -37.25 -8.789 1 98.19 265 LYS B C 1
ATOM 4495 O O . LYS B 1 265 ? 18.938 -36.062 -9.062 1 98.19 265 LYS B O 1
ATOM 4500 N N . LEU B 1 266 ? 18.969 -37.75 -7.594 1 98.38 266 LEU B N 1
ATOM 4501 C CA . LEU B 1 266 ? 19.531 -36.938 -6.527 1 98.38 266 LEU B CA 1
ATOM 4502 C C . LEU B 1 266 ? 20.922 -36.438 -6.918 1 98.38 266 LEU B C 1
ATOM 4504 O O . LEU B 1 266 ? 21.375 -35.406 -6.418 1 98.38 266 LEU B O 1
ATOM 4508 N N . ALA B 1 267 ? 21.625 -37.125 -7.852 1 98.19 267 ALA B N 1
ATOM 4509 C CA . ALA B 1 267 ? 22.969 -36.75 -8.289 1 98.19 267 ALA B CA 1
ATOM 4510 C C . ALA B 1 267 ? 22.938 -35.438 -9.047 1 98.19 267 ALA B C 1
ATOM 4512 O O . ALA B 1 267 ? 23.969 -34.781 -9.195 1 98.19 267 ALA B O 1
ATOM 4513 N N . PHE B 1 268 ? 21.75 -35.031 -9.5 1 98.5 268 PHE B N 1
ATOM 4514 C CA . PHE B 1 268 ? 21.609 -33.812 -10.297 1 98.5 268 PHE B CA 1
ATOM 4515 C C . PHE B 1 268 ? 21.281 -32.625 -9.406 1 98.5 268 PHE B C 1
ATOM 4517 O O . PHE B 1 268 ? 21.062 -31.516 -9.906 1 98.5 268 PHE B O 1
ATOM 4524 N N . VAL B 1 269 ? 21.266 -32.781 -8.102 1 98.62 269 VAL B N 1
ATOM 4525 C CA . VAL B 1 269 ? 21 -31.672 -7.188 1 98.62 269 VAL B CA 1
ATOM 4526 C C . VAL B 1 269 ? 22.281 -31.266 -6.469 1 98.62 269 VAL B C 1
ATOM 4528 O O . VAL B 1 269 ? 22.922 -32.094 -5.809 1 98.62 269 VAL B O 1
ATOM 4531 N N . ARG B 1 270 ? 22.641 -30.016 -6.723 1 98.31 270 ARG B N 1
ATOM 4532 C CA . ARG B 1 270 ? 23.812 -29.469 -6.035 1 98.31 270 ARG B CA 1
ATOM 4533 C C . ARG B 1 270 ? 23.422 -28.375 -5.059 1 98.31 270 ARG B C 1
ATOM 4535 O O . ARG B 1 270 ? 22.797 -27.375 -5.453 1 98.31 270 ARG B O 1
ATOM 4542 N N . GLU B 1 271 ? 23.766 -28.562 -3.785 1 97.5 271 GLU B N 1
ATOM 4543 C CA . GLU B 1 271 ? 23.484 -27.562 -2.75 1 97.5 271 GLU B CA 1
ATOM 4544 C C . GLU B 1 271 ? 24.672 -26.656 -2.502 1 97.5 271 GLU B C 1
ATOM 4546 O O . GLU B 1 271 ? 25.797 -27.125 -2.301 1 97.5 271 GLU B O 1
ATOM 4551 N N . GLU B 1 272 ? 24.438 -2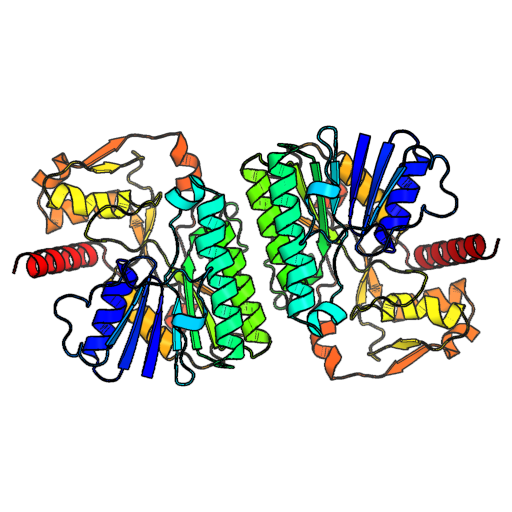5.391 -2.617 1 96.19 272 GLU B N 1
ATOM 4552 C CA . GLU B 1 272 ? 25.469 -24.391 -2.387 1 96.19 272 GLU B CA 1
ATOM 4553 C C . GLU B 1 272 ? 24.922 -23.188 -1.619 1 96.19 272 GLU B C 1
ATOM 4555 O O . GLU B 1 272 ? 23.875 -22.641 -1.974 1 96.19 272 GLU B O 1
ATOM 4560 N N . ASP B 1 273 ? 25.688 -22.781 -0.623 1 94.62 273 ASP B N 1
ATOM 4561 C CA . ASP B 1 273 ? 25.266 -21.562 0.069 1 94.62 273 ASP B CA 1
ATOM 4562 C C . ASP B 1 273 ? 25.547 -20.328 -0.78 1 94.62 273 ASP B C 1
ATOM 4564 O O . ASP B 1 273 ? 26.688 -20.094 -1.192 1 94.62 273 ASP B O 1
ATOM 4568 N N . VAL B 1 274 ? 24.547 -19.656 -1.066 1 93.94 274 VAL B N 1
ATOM 4569 C CA . VAL B 1 274 ? 24.672 -18.359 -1.745 1 93.94 274 VAL B CA 1
ATOM 4570 C C . VAL B 1 274 ? 24.328 -17.234 -0.778 1 93.94 274 VAL B C 1
ATOM 4572 O O . VAL B 1 274 ? 23.172 -16.875 -0.614 1 93.94 274 VAL B O 1
ATOM 4575 N N . PRO B 1 275 ? 25.297 -16.594 -0.182 1 91.94 275 PRO B N 1
ATOM 4576 C CA . PRO B 1 275 ? 25.094 -15.617 0.891 1 91.94 275 PRO B CA 1
ATOM 4577 C C . PRO B 1 275 ? 24.188 -14.461 0.475 1 91.94 275 PRO B C 1
ATOM 4579 O O . PRO B 1 275 ? 23.391 -13.969 1.287 1 91.94 275 PRO B O 1
ATOM 4582 N N . SER B 1 276 ? 24.234 -14.062 -0.768 1 87.94 276 SER B N 1
ATOM 4583 C CA . SER B 1 276 ? 23.469 -12.906 -1.238 1 87.94 276 SER B CA 1
ATOM 4584 C C . SER B 1 276 ? 21.969 -13.195 -1.233 1 87.94 276 SER B C 1
ATOM 4586 O O . SER B 1 276 ? 21.156 -12.266 -1.237 1 87.94 276 SER B O 1
ATOM 4588 N N . LEU B 1 277 ? 21.609 -14.477 -1.128 1 90.94 277 LEU B N 1
ATOM 4589 C CA . LEU B 1 277 ? 20.203 -14.844 -1.171 1 90.94 277 LEU B CA 1
ATOM 4590 C C . LEU B 1 277 ? 19.703 -15.258 0.211 1 90.94 277 LEU B C 1
ATOM 4592 O O . LEU B 1 277 ? 18.5 -15.344 0.442 1 90.94 277 LEU B O 1
ATOM 4596 N N . LYS B 1 278 ? 20.641 -15.562 1.026 1 90.19 278 LYS B N 1
ATOM 4597 C CA . LYS B 1 278 ? 20.297 -16.156 2.314 1 90.19 278 LYS B CA 1
ATOM 4598 C C . LYS B 1 278 ? 19.359 -15.266 3.107 1 90.19 278 LYS B C 1
ATOM 4600 O O . LYS B 1 278 ? 18.312 -15.719 3.582 1 90.19 278 LYS B O 1
ATOM 4605 N N . SER B 1 279 ? 19.672 -13.969 3.189 1 87.44 279 SER B N 1
ATOM 4606 C CA . SER B 1 279 ? 18.859 -13.055 3.975 1 87.44 279 SER B CA 1
ATOM 4607 C C . SER B 1 279 ? 17.438 -12.977 3.434 1 87.44 279 SER B C 1
ATOM 4609 O O . SER B 1 279 ? 16.469 -12.977 4.203 1 87.44 279 SER B O 1
ATOM 4611 N N . THR B 1 280 ? 17.297 -12.945 2.162 1 90.31 280 THR B N 1
ATOM 4612 C CA . THR B 1 280 ? 15.984 -12.875 1.524 1 90.31 280 THR B CA 1
ATOM 4613 C C . THR B 1 280 ? 15.195 -14.156 1.762 1 90.31 280 THR B C 1
ATOM 4615 O O . THR B 1 280 ? 14.031 -14.109 2.172 1 90.31 280 THR B O 1
ATOM 4618 N N . LEU B 1 281 ? 15.805 -15.242 1.577 1 92.44 281 LEU B N 1
ATOM 4619 C CA . LEU B 1 281 ? 15.133 -16.531 1.719 1 92.44 281 LEU B CA 1
ATOM 4620 C C . LEU B 1 281 ? 14.633 -16.734 3.146 1 92.44 281 LEU B C 1
ATOM 4622 O O . LEU B 1 281 ? 13.523 -17.219 3.355 1 92.44 281 LEU B O 1
ATOM 4626 N N . TYR B 1 282 ? 15.367 -16.281 4.07 1 91 282 TYR B N 1
ATOM 4627 C CA . TYR B 1 282 ? 15.031 -16.5 5.469 1 91 282 TYR B CA 1
ATOM 4628 C C . TYR B 1 282 ? 14.07 -15.438 5.98 1 91 282 TYR B C 1
ATOM 4630 O O . TYR B 1 282 ? 13.547 -15.547 7.09 1 91 282 TYR B O 1
ATOM 4638 N N . SER B 1 283 ? 13.805 -14.398 5.172 1 88.69 283 SER B N 1
ATOM 4639 C CA . SER B 1 283 ? 12.867 -13.352 5.555 1 88.69 283 SER B CA 1
ATOM 4640 C C . SER B 1 283 ? 11.438 -13.742 5.195 1 88.69 283 SER B C 1
ATOM 4642 O O . SER B 1 283 ? 10.484 -13.102 5.652 1 88.69 283 SER B O 1
ATOM 4644 N N . TRP B 1 284 ? 11.242 -14.773 4.449 1 92.19 284 TRP B N 1
ATOM 4645 C CA . TRP B 1 284 ? 9.93 -15.172 3.961 1 92.19 284 TRP B CA 1
ATOM 4646 C C . TRP B 1 284 ? 9.141 -15.891 5.047 1 92.19 284 TRP B C 1
ATOM 4648 O O . TRP B 1 284 ? 9.703 -16.656 5.832 1 92.19 284 TRP B O 1
ATOM 4658 N N . ALA B 1 285 ? 7.844 -15.602 5.051 1 93.38 285 ALA B N 1
ATOM 4659 C CA . ALA B 1 285 ? 6.957 -16.375 5.918 1 93.38 285 ALA B CA 1
ATOM 4660 C C . ALA B 1 285 ? 6.82 -17.812 5.414 1 93.38 285 ALA B C 1
ATOM 4662 O O . ALA B 1 285 ? 6.742 -18.047 4.207 1 93.38 285 ALA B O 1
ATOM 4663 N N . ASP B 1 286 ? 6.809 -18.75 6.426 1 93.38 286 ASP B N 1
ATOM 4664 C CA . ASP B 1 286 ? 6.727 -20.141 5.988 1 93.38 286 ASP B CA 1
ATOM 4665 C C . ASP B 1 286 ? 5.746 -20.938 6.852 1 93.38 286 ASP B C 1
ATOM 4667 O O . ASP B 1 286 ? 5.855 -22.156 6.961 1 93.38 286 ASP B O 1
ATOM 4671 N N . ASP B 1 287 ? 4.938 -20.281 7.504 1 96.88 287 ASP B N 1
ATOM 4672 C CA . ASP B 1 287 ? 3.889 -20.891 8.312 1 96.88 287 ASP B CA 1
ATOM 4673 C C . ASP B 1 287 ? 2.635 -20.031 8.344 1 96.88 287 ASP B C 1
ATOM 4675 O O . ASP B 1 287 ? 2.574 -19.031 9.078 1 96.88 287 ASP B O 1
ATOM 4679 N N . PHE B 1 288 ? 1.633 -20.391 7.617 1 98.12 288 PHE B N 1
ATOM 4680 C CA . PHE B 1 288 ? 0.417 -19.594 7.465 1 98.12 288 PHE B CA 1
ATOM 4681 C C . PHE B 1 288 ? -0.771 -20.297 8.109 1 98.12 288 PHE B C 1
ATOM 4683 O O . PHE B 1 288 ? -0.85 -21.531 8.102 1 98.12 288 PHE B O 1
ATOM 4690 N N . ASP B 1 289 ? -1.618 -19.562 8.742 1 98.19 289 ASP B N 1
ATOM 4691 C CA . ASP B 1 289 ? -2.953 -20.031 9.109 1 98.19 289 ASP B CA 1
ATOM 4692 C C . ASP B 1 289 ? -3.908 -19.953 7.922 1 98.19 289 ASP B C 1
ATOM 4694 O O . ASP B 1 289 ? -4.363 -18.859 7.559 1 98.19 289 ASP B O 1
ATOM 4698 N N . ASN B 1 290 ? -4.312 -21.062 7.324 1 96.69 290 ASN B N 1
ATOM 4699 C CA . ASN B 1 290 ? -5.141 -21.125 6.121 1 96.69 290 ASN B CA 1
ATOM 4700 C C . ASN B 1 290 ? -6.625 -21.188 6.469 1 96.69 290 ASN B C 1
ATOM 4702 O O . ASN B 1 290 ? -7.465 -21.391 5.59 1 96.69 290 ASN B O 1
ATOM 4706 N N . SER B 1 291 ? -6.969 -20.969 7.695 1 98.19 291 SER B N 1
ATOM 4707 C CA . SER B 1 291 ? -8.328 -21.219 8.156 1 98.19 291 SER B CA 1
ATOM 4708 C C . SER B 1 291 ? -9.336 -20.375 7.371 1 98.19 291 SER B C 1
ATOM 4710 O O . SER B 1 291 ? -10.422 -20.859 7.027 1 98.19 291 SER B O 1
ATOM 4712 N N . LEU B 1 292 ? -9.023 -19.156 7.051 1 98.31 292 LEU B N 1
ATOM 4713 C CA . LEU B 1 292 ? -9.961 -18.281 6.355 1 98.31 292 LEU B CA 1
ATOM 4714 C C . LEU B 1 292 ? -10.266 -18.812 4.957 1 98.31 292 LEU B C 1
ATOM 4716 O O . LEU B 1 292 ? -11.43 -19 4.602 1 98.31 292 LEU B O 1
ATOM 4720 N N . SER B 1 293 ? -9.273 -19.047 4.18 1 98.44 293 SER B N 1
ATOM 4721 C CA . SER B 1 293 ? -9.461 -19.531 2.814 1 98.44 293 SER B CA 1
ATOM 4722 C C . SER B 1 293 ? -10.148 -20.891 2.799 1 98.44 293 SER B C 1
ATOM 4724 O O . SER B 1 293 ? -10.984 -21.156 1.935 1 98.44 293 SER B O 1
ATOM 4726 N N . LEU B 1 294 ? -9.766 -21.75 3.762 1 98.56 294 LEU B N 1
ATOM 4727 C CA . LEU B 1 294 ? -10.406 -23.047 3.857 1 98.56 294 LEU B CA 1
ATOM 4728 C C . LEU B 1 294 ? -11.891 -22.906 4.188 1 98.56 294 LEU B C 1
ATOM 4730 O O . LEU B 1 294 ? -12.727 -23.641 3.658 1 98.56 294 LEU B O 1
ATOM 4734 N N . SER B 1 295 ? -12.258 -21.953 5.016 1 98.5 295 SER B N 1
ATOM 4735 C CA . SER B 1 295 ? -13.648 -21.719 5.379 1 98.5 295 SER B CA 1
ATOM 4736 C C . SER B 1 295 ? -14.453 -21.234 4.176 1 98.5 295 SER B C 1
ATOM 4738 O O . SER B 1 295 ? -15.688 -21.328 4.172 1 98.5 295 SER B O 1
ATOM 4740 N N . LEU B 1 296 ? -13.781 -20.781 3.145 1 98.44 296 LEU B N 1
ATOM 4741 C CA . LEU B 1 296 ? -14.445 -20.266 1.952 1 98.44 296 LEU B CA 1
ATOM 4742 C C . LEU B 1 296 ? -14.484 -21.312 0.851 1 98.44 296 LEU B C 1
ATOM 4744 O O . LEU B 1 296 ? -14.844 -21.016 -0.289 1 98.44 296 LEU B O 1
ATOM 4748 N N . GLY B 1 297 ? -14.008 -22.516 1.13 1 98.62 297 GLY B N 1
ATOM 4749 C CA . GLY B 1 297 ? -14.18 -23.625 0.211 1 98.62 297 GLY B CA 1
ATOM 4750 C C . GLY B 1 297 ? -12.898 -24.031 -0.494 1 98.62 297 GLY B C 1
ATOM 4751 O O . GLY B 1 297 ? -12.891 -24.969 -1.286 1 98.62 297 GLY B O 1
ATOM 4752 N N . MET B 1 298 ? -11.797 -23.375 -0.184 1 98.75 298 MET B N 1
ATOM 4753 C CA . MET B 1 298 ? -10.516 -23.703 -0.801 1 98.75 298 MET B CA 1
ATOM 4754 C C . MET B 1 298 ? -9.914 -24.953 -0.158 1 98.75 298 MET B C 1
ATOM 4756 O O . MET B 1 298 ? -10.383 -25.406 0.888 1 98.75 298 MET B O 1
ATOM 4760 N N . LYS B 1 299 ? -8.922 -25.5 -0.87 1 98.5 299 LYS B N 1
ATOM 4761 C CA . LYS B 1 299 ? -8.281 -26.703 -0.36 1 98.5 299 LYS B CA 1
ATOM 4762 C C . LYS B 1 299 ? -6.77 -26.5 -0.232 1 98.5 299 LYS B C 1
ATOM 4764 O O . LYS B 1 299 ? -6.211 -25.562 -0.789 1 98.5 299 LYS B O 1
ATOM 4769 N N . GLN B 1 300 ? -6.199 -27.375 0.513 1 98.12 300 GLN B N 1
ATOM 4770 C CA . GLN B 1 300 ? -4.762 -27.391 0.769 1 98.12 300 GLN B CA 1
ATOM 4771 C C . GLN B 1 300 ? -4.145 -28.734 0.372 1 98.12 300 GLN B C 1
ATOM 4773 O O . GLN B 1 300 ? -4.746 -29.781 0.585 1 98.12 300 GLN B O 1
ATOM 4778 N N . ASP B 1 301 ? -2.963 -28.625 -0.279 1 97.94 301 ASP B N 1
ATOM 4779 C CA . ASP B 1 301 ? -2.225 -29.859 -0.518 1 97.94 301 ASP B CA 1
ATOM 4780 C C . ASP B 1 301 ? -1.784 -30.5 0.797 1 97.94 301 ASP B C 1
ATOM 4782 O O . ASP B 1 301 ? -1.658 -29.812 1.815 1 97.94 301 ASP B O 1
ATOM 4786 N N . THR B 1 302 ? -1.547 -31.812 0.714 1 94.88 302 THR B N 1
ATOM 4787 C CA . THR B 1 302 ? -1.125 -32.5 1.93 1 94.88 302 THR B CA 1
ATOM 4788 C C . THR B 1 302 ? 0.141 -33.312 1.68 1 94.88 302 THR B C 1
ATOM 4790 O O . THR B 1 302 ? 0.718 -33.875 2.611 1 94.88 302 THR B O 1
ATOM 4793 N N . SER B 1 303 ? 0.582 -33.344 0.448 1 96.44 303 SER B N 1
ATOM 4794 C CA . SER B 1 303 ? 1.726 -34.188 0.093 1 96.44 303 SER B CA 1
ATOM 4795 C C . SER B 1 303 ? 2.506 -33.594 -1.072 1 96.44 303 SER B C 1
ATOM 4797 O O . SER B 1 303 ? 1.965 -33.406 -2.168 1 96.44 303 SER B O 1
ATOM 4799 N N . PHE B 1 304 ? 3.797 -33.375 -0.823 1 98.25 304 PHE B N 1
ATOM 4800 C CA . PHE B 1 304 ? 4.617 -32.906 -1.925 1 98.25 304 PHE B CA 1
ATOM 4801 C C . PHE B 1 304 ? 4.887 -34 -2.932 1 98.25 304 PHE B C 1
ATOM 4803 O O . PHE B 1 304 ? 5.055 -33.75 -4.125 1 98.25 304 PHE B O 1
ATOM 4810 N N . VAL B 1 305 ? 4.898 -35.219 -2.508 1 98.44 305 VAL B N 1
ATOM 4811 C CA . VAL B 1 305 ? 5.039 -36.375 -3.396 1 98.44 305 VAL B CA 1
ATOM 4812 C C . VAL B 1 305 ? 3.934 -36.344 -4.449 1 98.44 305 VAL B C 1
ATOM 4814 O O . VAL B 1 305 ? 4.191 -36.594 -5.633 1 98.44 305 VAL B O 1
ATOM 4817 N N . ASP B 1 306 ? 2.74 -36.062 -4.016 1 97.81 306 ASP B N 1
ATOM 4818 C CA . ASP B 1 306 ? 1.62 -36 -4.949 1 97.81 306 ASP B CA 1
ATOM 4819 C C . ASP B 1 306 ? 1.824 -34.875 -5.965 1 97.81 306 ASP B C 1
ATOM 4821 O O . ASP B 1 306 ? 1.45 -35 -7.133 1 97.81 306 ASP B O 1
ATOM 4825 N N . SER B 1 307 ? 2.385 -33.75 -5.535 1 97.38 307 SER B N 1
ATOM 4826 C CA . SER B 1 307 ? 2.697 -32.656 -6.449 1 97.38 307 SER B CA 1
ATOM 4827 C C . SER B 1 307 ? 3.682 -33.094 -7.527 1 97.38 307 SER B C 1
ATOM 4829 O O . SER B 1 307 ? 3.555 -32.719 -8.688 1 97.38 307 SER B O 1
ATOM 4831 N N . VAL B 1 308 ? 4.664 -33.906 -7.121 1 98.12 308 VAL B N 1
ATOM 4832 C CA . VAL B 1 308 ? 5.676 -34.375 -8.055 1 98.12 308 VAL B CA 1
ATOM 4833 C C . VAL B 1 308 ? 5.051 -35.375 -9.023 1 98.12 308 VAL B C 1
ATOM 4835 O O . VAL B 1 308 ? 5.348 -35.375 -10.219 1 98.12 308 VAL B O 1
ATOM 4838 N N . LYS B 1 309 ? 4.188 -36.25 -8.523 1 97.56 309 LYS B N 1
ATOM 4839 C CA . LYS B 1 309 ? 3.486 -37.188 -9.398 1 97.56 309 LYS B CA 1
ATOM 4840 C C . LYS B 1 309 ? 2.656 -36.438 -10.445 1 97.56 309 LYS B C 1
ATOM 4842 O O . LYS B 1 309 ? 2.656 -36.812 -11.617 1 97.56 309 LYS B O 1
ATOM 4847 N N . ASP B 1 310 ? 1.946 -35.406 -9.977 1 95.06 310 ASP B N 1
ATOM 4848 C CA . ASP B 1 310 ? 1.168 -34.594 -10.898 1 95.06 310 ASP B CA 1
ATOM 4849 C C . ASP B 1 310 ? 2.061 -33.969 -11.977 1 95.06 310 ASP B C 1
ATOM 4851 O O . ASP B 1 310 ? 1.674 -33.906 -13.148 1 95.06 310 ASP B O 1
ATOM 4855 N N . TYR B 1 311 ? 3.199 -33.562 -11.586 1 95.44 311 TYR B N 1
ATOM 4856 C CA . TYR B 1 311 ? 4.156 -32.969 -12.508 1 95.44 311 TYR B CA 1
ATOM 4857 C C . TYR B 1 311 ? 4.586 -33.969 -13.57 1 95.44 311 TYR B C 1
ATOM 4859 O O . TYR B 1 311 ? 4.637 -33.656 -14.758 1 95.44 311 TYR B O 1
ATOM 4867 N N . ILE B 1 312 ? 4.836 -35.188 -13.188 1 93.38 312 ILE B N 1
ATOM 4868 C CA . ILE B 1 312 ? 5.27 -36.219 -14.109 1 93.38 312 ILE B CA 1
ATOM 4869 C C . ILE B 1 312 ? 4.156 -36.531 -15.109 1 93.38 312 ILE B C 1
ATOM 4871 O O . ILE B 1 312 ? 4.422 -36.781 -16.297 1 93.38 312 ILE B O 1
ATOM 4875 N N . GLU B 1 313 ? 2.973 -36.5 -14.602 1 89.5 313 GLU B N 1
ATOM 4876 C CA . GLU B 1 313 ? 1.832 -36.719 -15.484 1 89.5 313 GLU B CA 1
ATOM 4877 C C . GLU B 1 313 ? 1.747 -35.656 -16.562 1 89.5 313 GLU B C 1
ATOM 4879 O O . GLU B 1 313 ? 1.397 -35.969 -17.719 1 89.5 313 GLU B O 1
ATOM 4884 N N . THR B 1 314 ? 2.059 -34.469 -16.234 1 84.62 314 THR B N 1
ATOM 4885 C CA . THR B 1 314 ? 2.012 -33.375 -17.203 1 84.62 314 THR B CA 1
ATOM 4886 C C . THR B 1 314 ? 3.104 -33.531 -18.25 1 84.62 314 THR B C 1
ATOM 4888 O O . THR B 1 314 ? 2.93 -33.125 -19.406 1 84.62 314 THR B O 1
ATOM 4891 N N . LEU B 1 315 ? 4.301 -34.062 -17.906 1 81.75 315 LEU B N 1
ATOM 4892 C CA . LEU B 1 315 ? 5.387 -34.312 -18.844 1 81.75 315 LEU B CA 1
ATOM 4893 C C . LEU B 1 315 ? 4.992 -35.375 -19.859 1 81.75 315 LEU B C 1
ATOM 4895 O O . LEU B 1 315 ? 5.328 -35.281 -21.047 1 81.75 315 LEU B O 1
ATOM 4899 N N . GLY B 1 316 ? 4.324 -36.375 -19.328 1 78.25 316 GLY B N 1
ATOM 4900 C CA . GLY B 1 316 ? 3.852 -37.406 -20.219 1 78.25 316 GLY B CA 1
ATOM 4901 C C . GLY B 1 316 ? 2.848 -36.938 -21.25 1 78.25 316 GLY B C 1
ATOM 4902 O O . GLY B 1 316 ? 2.895 -37.312 -22.406 1 78.25 316 GLY B O 1
ATOM 4903 N N . GLU B 1 317 ? 2.053 -36.062 -20.859 1 74.5 317 GLU B N 1
ATOM 4904 C CA . GLU B 1 317 ? 1.044 -35.5 -21.766 1 74.5 317 GLU B CA 1
ATOM 4905 C C . GLU B 1 317 ? 1.682 -34.594 -22.828 1 74.5 317 GLU B C 1
ATOM 4907 O O . GLU B 1 317 ? 1.192 -34.531 -23.953 1 74.5 317 GLU B O 1
ATOM 4912 N N . ALA B 1 318 ? 2.729 -34.062 -22.516 1 68 318 ALA B N 1
ATOM 4913 C CA . ALA B 1 318 ? 3.418 -33.156 -23.438 1 68 318 ALA B CA 1
ATOM 4914 C C . ALA B 1 318 ? 4.176 -33.938 -24.5 1 68 318 ALA B C 1
ATOM 4916 O O . ALA B 1 318 ? 4.41 -33.438 -25.609 1 68 318 ALA B O 1
ATOM 4917 N N . LYS B 1 319 ? 4.617 -35.125 -24.234 1 66.12 319 LYS B N 1
ATOM 4918 C CA . LYS B 1 319 ? 5.363 -35.969 -25.172 1 66.12 319 LYS B CA 1
ATOM 4919 C C . LYS B 1 319 ? 4.422 -36.688 -26.141 1 66.12 319 LYS B C 1
ATOM 4921 O O . LYS B 1 319 ? 4.859 -37.219 -27.172 1 66.12 319 LYS B O 1
ATOM 4926 N N . GLN B 1 320 ? 3.141 -36.75 -25.859 1 58.59 320 GLN B N 1
ATOM 4927 C CA . GLN B 1 320 ? 2.17 -37.344 -26.766 1 58.59 320 GLN B CA 1
ATOM 4928 C C . GLN B 1 320 ? 1.65 -36.344 -27.781 1 58.59 320 GLN B C 1
ATOM 4930 O O . GLN B 1 320 ? 1.381 -36.688 -28.922 1 58.59 320 GLN B O 1
#